Protein AF-A0A923EBP3-F1 (afdb_monomer)

Organism: Clostridium tetanomorphum (NCBI:txid1553)

Foldseek 3Di:
DVVVVLVVVVVLVLVVVVVVVVVVVPVVDDDDDDPVVVVVVVNVVVSVVVVVVQVPDPDNDWDWDDDPNEIEGELDDPAAAAEALQDFDALLNVVLVLLVSVQVVQCVVCVVVVHDGPHDDSVPDDSVQKDKDKDDVCQWDQDPRRTIGGNAWDKMKIWIAGNPNRYIYIGIYTYHHQEAEQADPDLQSSLVSLQCVQQVAAFQEEEEWAPPDDLQLLQVLQVCLLRLYFYGHDYPDPVSLVVVLVCLLPRYDLAGEYEYGEDCVGPNVVSVVSNVVSNNPHYHYQYDPDSQSSLLSSVVVLPAAAQAEAEEEASVDRLQSLLCSLVCNLSVHGYGYAHQQEDDPSRLVSCVRNLHQAYEYQADSRRHNVNHLVVSCVSSVHDSVRYHYQYDPDSQNSSVRSCVVSVQLFLEAEEWASVDDSQSSSCSSVCNVRSHRYGHDHQADDPSRLVVNVVSNRRYYYYTYDCVTHNPRRSSSSSD

Radius of gyration: 27.69 Å; Cα contacts (8 Å, |Δi|>4): 944; chains: 1; bounding box: 66×57×69 Å

Solvent-accessible surface area (backbone atoms only — not comparable to full-atom values): 25054 Å² total; per-residue (Å²): 108,70,71,57,51,53,52,52,53,52,51,52,53,52,51,53,54,54,52,52,57,47,48,69,56,47,79,74,52,96,79,89,87,61,83,69,59,64,60,48,57,52,49,52,57,52,52,53,56,50,50,58,50,60,77,66,42,92,70,75,80,70,51,72,49,75,57,97,90,26,42,39,36,47,51,64,68,90,64,57,72,47,28,20,77,49,58,77,40,37,57,63,54,51,51,50,56,48,44,50,38,42,33,58,49,38,43,55,51,17,60,77,69,75,46,82,52,83,62,72,61,76,89,77,63,56,65,88,51,45,47,79,48,64,73,40,69,77,36,31,40,67,48,98,83,42,31,44,41,56,69,27,66,48,80,42,38,41,41,40,30,35,66,91,75,43,36,31,40,43,42,61,32,41,33,21,63,18,66,46,74,44,48,33,97,46,69,40,45,18,21,51,46,47,34,57,70,66,46,86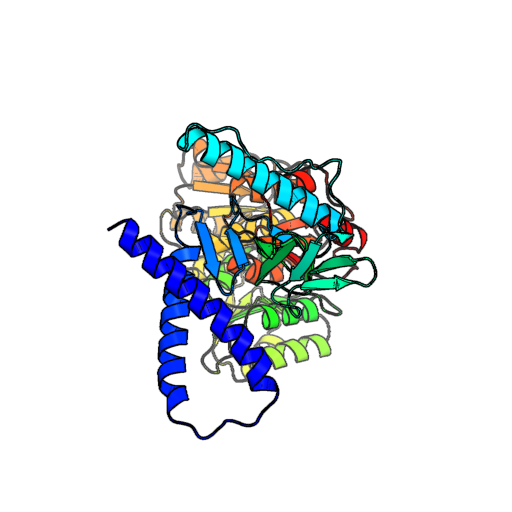,61,71,33,55,30,36,31,36,31,39,60,85,64,59,62,39,51,52,39,42,31,30,52,21,44,75,55,69,13,42,40,42,32,42,42,98,43,72,71,47,35,49,54,49,46,50,47,50,46,74,35,39,42,64,89,20,40,41,36,32,36,31,38,58,94,61,47,40,65,67,56,54,48,54,47,36,73,52,56,34,76,47,67,46,75,30,46,40,98,44,50,48,39,11,16,45,41,49,41,65,72,61,70,72,53,73,42,47,44,37,34,40,18,31,52,89,56,58,51,43,28,57,29,41,26,26,62,27,21,68,70,66,26,46,40,41,42,24,49,43,72,35,68,53,72,62,50,49,54,50,46,67,65,26,49,46,69,31,37,35,36,35,38,40,59,91,47,36,28,67,56,31,55,53,49,50,29,61,73,66,72,46,63,64,90,38,50,44,75,42,44,37,100,44,60,43,46,23,6,45,42,41,37,60,73,68,52,59,87,36,51,30,38,29,37,22,23,58,86,55,60,62,41,47,57,32,41,24,34,51,28,33,75,52,39,15,45,47,39,32,31,61,84,51,74,52,72,70,54,55,50,50,47,57,77,66,58,53,45,38,36,37,34,28,37,37,56,91,50,40,34,65,63,36,57,54,64,63,28,97

Structure (mmCIF, N/CA/C/O backbone):
data_AF-A0A923EBP3-F1
#
_entry.id   AF-A0A923EBP3-F1
#
loop_
_atom_site.group_PDB
_atom_site.id
_atom_site.type_symbol
_atom_site.label_atom_id
_atom_site.label_alt_id
_atom_site.label_comp_id
_atom_site.label_asym_id
_atom_site.label_entity_id
_atom_site.label_seq_id
_atom_site.pdbx_PDB_ins_code
_atom_site.Cartn_x
_atom_site.Cartn_y
_atom_site.Cartn_z
_atom_site.occupancy
_atom_site.B_iso_or_equiv
_atom_site.auth_seq_id
_atom_site.auth_comp_id
_atom_site.auth_asym_id
_atom_site.auth_atom_id
_atom_site.pdbx_PDB_model_num
ATOM 1 N N . MET A 1 1 ? -46.930 18.078 11.273 1.00 28.73 1 MET A N 1
ATOM 2 C CA . MET A 1 1 ? -45.824 17.242 10.744 1.00 28.73 1 MET A CA 1
ATOM 3 C C . MET A 1 1 ? -44.667 17.056 11.729 1.00 28.73 1 MET A C 1
ATOM 5 O O . MET A 1 1 ? -44.359 15.905 11.997 1.00 28.73 1 MET A O 1
ATOM 9 N N . LYS A 1 2 ? -44.086 18.105 12.344 1.00 26.81 2 LYS A N 1
ATOM 10 C CA . LYS A 1 2 ? -43.029 17.950 13.379 1.00 26.81 2 LYS A CA 1
ATOM 11 C C . LYS A 1 2 ? -43.455 17.070 14.572 1.00 26.81 2 LYS A C 1
ATOM 13 O O . LYS A 1 2 ? -42.799 16.079 14.850 1.00 26.81 2 LYS A O 1
ATOM 18 N N . LYS A 1 3 ? -44.627 17.313 15.179 1.00 26.97 3 LYS A N 1
ATOM 19 C CA . LYS A 1 3 ? -45.188 16.454 16.254 1.00 26.97 3 LYS A CA 1
ATOM 20 C C . LYS A 1 3 ? -45.406 14.982 15.852 1.00 26.97 3 LYS A C 1
ATOM 22 O O . LYS A 1 3 ? -45.242 14.104 16.685 1.00 26.97 3 LYS A O 1
ATOM 27 N N . LEU A 1 4 ? -45.736 14.706 14.586 1.00 28.80 4 LEU A N 1
ATOM 28 C CA . LEU A 1 4 ? -45.947 13.337 14.089 1.00 28.80 4 LEU A CA 1
ATOM 29 C C . LEU A 1 4 ? -44.610 12.592 13.900 1.00 28.80 4 LEU A C 1
ATOM 31 O O . LEU A 1 4 ? -44.548 11.394 14.149 1.00 28.80 4 LEU A O 1
ATOM 35 N N . LYS A 1 5 ? -43.534 13.314 13.542 1.00 31.91 5 LYS A N 1
ATOM 36 C CA . LYS A 1 5 ? -42.156 12.795 13.532 1.00 31.91 5 LYS A CA 1
ATOM 37 C C . LYS A 1 5 ? -41.665 12.444 14.941 1.00 31.91 5 LYS A C 1
ATOM 39 O O . LYS A 1 5 ? -41.144 11.352 15.113 1.00 31.91 5 LYS A O 1
ATOM 44 N N . TYR A 1 6 ? -41.902 13.300 15.942 1.00 33.03 6 TYR A N 1
ATOM 45 C CA . TYR A 1 6 ? -41.540 13.017 17.344 1.00 33.03 6 TYR A CA 1
ATOM 46 C C . TYR A 1 6 ? -42.246 11.778 17.905 1.00 33.03 6 TYR A C 1
ATOM 48 O O . TYR A 1 6 ? -41.629 10.977 18.601 1.00 33.03 6 TYR A O 1
ATOM 56 N N . ILE A 1 7 ? -43.526 11.593 17.569 1.00 34.66 7 ILE A N 1
ATOM 57 C CA . ILE A 1 7 ? -44.300 10.417 17.982 1.00 34.66 7 ILE A CA 1
ATOM 58 C C . ILE A 1 7 ? -43.771 9.154 17.291 1.00 34.66 7 ILE A C 1
ATOM 60 O O . ILE A 1 7 ? -43.567 8.149 17.964 1.00 34.66 7 ILE A O 1
ATOM 64 N N . LEU A 1 8 ? -43.472 9.201 15.985 1.00 34.12 8 LEU A N 1
ATOM 65 C CA . LEU A 1 8 ? -42.868 8.060 15.286 1.00 34.12 8 LEU A CA 1
ATOM 66 C C . LEU A 1 8 ? -41.484 7.701 15.851 1.00 34.12 8 LEU A C 1
ATOM 68 O O . LEU A 1 8 ? -41.207 6.520 16.028 1.00 34.12 8 LEU A O 1
ATOM 72 N N . LEU A 1 9 ? -40.659 8.707 16.168 1.00 36.91 9 LEU A N 1
ATOM 73 C CA . LEU A 1 9 ? -39.306 8.550 16.709 1.00 36.91 9 LEU A CA 1
ATOM 74 C C . LEU A 1 9 ? -39.325 7.923 18.112 1.00 36.91 9 LEU A C 1
ATOM 76 O O . LEU A 1 9 ? -38.598 6.965 18.377 1.00 36.91 9 LEU A O 1
ATOM 80 N N . ALA A 1 10 ? -40.217 8.402 18.986 1.00 36.59 10 ALA A N 1
ATOM 81 C CA . ALA A 1 10 ? -40.432 7.835 20.314 1.00 36.59 10 ALA A CA 1
ATOM 82 C C . ALA A 1 10 ? -40.972 6.397 20.244 1.00 36.59 10 ALA A C 1
ATOM 84 O O . ALA A 1 10 ? -40.498 5.533 20.977 1.00 36.59 10 ALA A O 1
ATOM 85 N N . ILE A 1 11 ? -41.898 6.110 19.319 1.00 38.72 11 ILE A N 1
ATOM 86 C CA . ILE A 1 11 ? -42.421 4.754 19.091 1.00 38.72 11 ILE A CA 1
ATOM 87 C C . ILE A 1 11 ? -41.305 3.810 18.619 1.00 38.72 11 ILE A C 1
ATOM 89 O O . ILE A 1 11 ? -41.221 2.689 19.116 1.00 38.72 11 ILE A O 1
ATOM 93 N N . THR A 1 12 ? -40.407 4.242 17.727 1.00 41.28 12 THR A N 1
ATOM 94 C CA . THR A 1 12 ? -39.280 3.408 17.270 1.00 41.28 12 THR A CA 1
ATOM 95 C C . THR A 1 12 ? -38.247 3.128 18.360 1.00 41.28 12 THR A C 1
ATOM 97 O O . THR A 1 12 ? -37.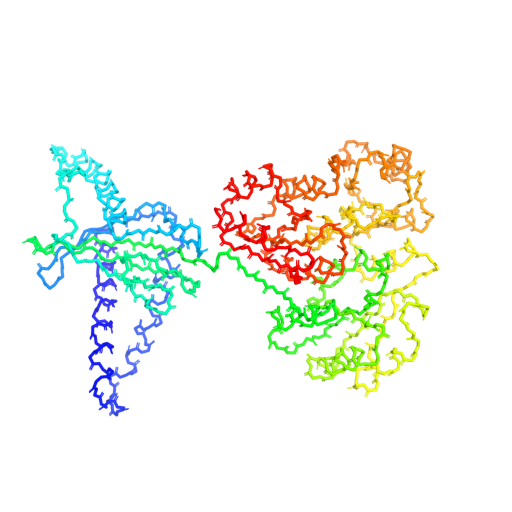769 1.999 18.447 1.00 41.28 12 THR A O 1
ATOM 100 N N . THR A 1 13 ? -37.948 4.096 19.230 1.00 39.97 13 THR A N 1
ATOM 101 C CA . THR A 1 13 ? -37.010 3.920 20.354 1.00 39.97 13 THR A CA 1
ATOM 102 C C . THR A 1 13 ? -37.601 3.030 21.452 1.00 39.97 13 THR A C 1
ATOM 104 O O . THR A 1 13 ? -36.915 2.156 21.978 1.00 39.97 13 THR A O 1
ATOM 107 N N . VAL A 1 14 ? -38.899 3.177 21.740 1.00 38.31 14 VAL A N 1
ATOM 108 C CA . VAL A 1 14 ? -39.644 2.300 22.658 1.00 38.31 14 VAL A CA 1
ATOM 109 C C . VAL A 1 14 ? -39.725 0.867 22.119 1.00 38.31 14 VAL A C 1
ATOM 111 O O . VAL A 1 14 ? -39.470 -0.083 22.860 1.00 38.31 14 VAL A O 1
ATOM 114 N N . CYS A 1 15 ? -39.976 0.692 20.816 1.00 40.16 15 CYS A N 1
ATOM 115 C CA . CYS A 1 15 ? -39.932 -0.627 20.182 1.00 40.16 15 CYS A CA 1
ATOM 116 C C . CYS A 1 15 ? -38.535 -1.265 20.307 1.00 40.16 15 CYS A C 1
ATOM 118 O O . CYS A 1 15 ? -38.437 -2.455 20.589 1.00 40.16 15 CYS A O 1
ATOM 120 N N . PHE A 1 16 ? -37.456 -0.486 20.184 1.00 41.56 16 PHE A N 1
ATOM 121 C CA . PHE A 1 16 ? -36.073 -0.971 20.298 1.00 41.56 16 PHE A CA 1
ATOM 122 C C . PHE A 1 16 ? -35.723 -1.487 21.707 1.00 41.56 16 PHE A C 1
ATOM 124 O O . PHE A 1 16 ? -35.099 -2.540 21.840 1.00 41.56 16 PHE A O 1
ATOM 131 N N . ILE A 1 17 ? -36.173 -0.787 22.757 1.00 39.44 17 ILE A N 1
ATOM 132 C CA . ILE A 1 17 ? -35.970 -1.183 24.163 1.00 39.44 17 ILE A CA 1
ATOM 133 C C . ILE A 1 17 ? -36.795 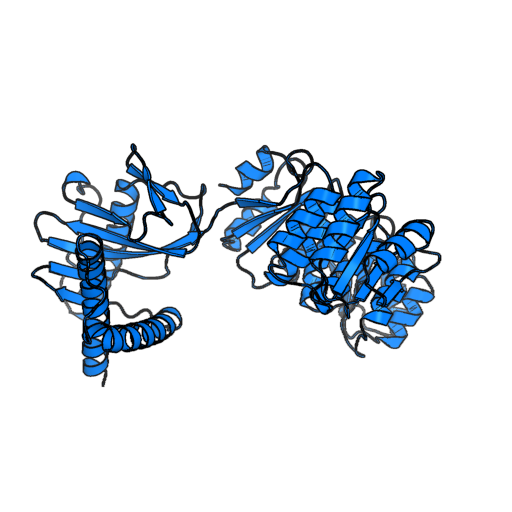-2.435 24.489 1.00 39.44 17 ILE A C 1
ATOM 135 O O . ILE A 1 17 ? -36.273 -3.378 25.080 1.00 39.44 17 ILE A O 1
ATOM 139 N N . SER A 1 18 ? -38.046 -2.499 24.019 1.00 39.41 18 SER A N 1
ATOM 140 C CA . SER A 1 18 ? -38.907 -3.671 24.230 1.00 39.41 18 SER A CA 1
ATOM 141 C C . SER A 1 18 ? -38.359 -4.945 23.567 1.00 39.41 18 SER A C 1
ATOM 143 O O . SER A 1 18 ? -38.475 -6.028 24.130 1.00 39.41 18 SER A O 1
ATOM 145 N N . VAL A 1 19 ? -37.681 -4.830 22.418 1.00 39.81 19 VAL A N 1
ATOM 146 C CA . VAL A 1 19 ? -37.105 -5.976 21.693 1.00 39.81 19 VAL A CA 1
ATOM 147 C C . VAL A 1 19 ? -35.886 -6.566 22.413 1.00 39.81 19 VAL A C 1
ATOM 149 O O . VAL A 1 19 ? -35.739 -7.785 22.425 1.00 39.81 19 VAL A O 1
ATOM 152 N N . GLN A 1 20 ? -35.038 -5.765 23.071 1.00 40.19 20 GLN A N 1
ATOM 153 C CA . GLN A 1 20 ? -33.912 -6.308 23.850 1.00 40.19 20 GLN A CA 1
ATOM 154 C C . GLN A 1 20 ? -34.325 -6.871 25.213 1.00 40.19 20 GLN A C 1
ATOM 156 O O . GLN A 1 20 ? -33.793 -7.906 25.611 1.00 40.19 20 GLN A O 1
ATOM 161 N N . SER A 1 21 ? -35.309 -6.269 25.886 1.00 37.41 21 SER A N 1
ATOM 162 C CA . SER A 1 21 ? -35.901 -6.850 27.099 1.00 37.41 21 SER A CA 1
ATOM 163 C C . SER A 1 21 ? -36.561 -8.201 26.804 1.00 37.41 21 SER A C 1
ATOM 165 O O . SER A 1 21 ? -36.435 -9.139 27.587 1.00 37.41 21 SER A O 1
ATOM 167 N N . VAL A 1 22 ? -37.196 -8.331 25.633 1.00 32.19 22 VAL A N 1
ATOM 168 C CA . VAL A 1 22 ? -37.768 -9.595 25.148 1.00 32.19 22 VAL A CA 1
ATOM 169 C C . VAL A 1 22 ? -36.686 -10.585 24.705 1.00 32.19 22 VAL A C 1
ATOM 171 O O . VAL A 1 22 ? -36.851 -11.767 24.957 1.00 32.19 22 VAL A O 1
ATOM 174 N N . LEU A 1 23 ? -35.556 -10.161 24.124 1.00 33.09 23 LEU A N 1
ATOM 175 C CA . LEU A 1 23 ? -34.441 -11.063 23.776 1.00 33.09 23 LEU A CA 1
ATOM 176 C C . LEU A 1 23 ? -33.691 -11.594 25.009 1.00 33.09 23 LEU A C 1
ATOM 178 O O . LEU A 1 23 ? -33.331 -12.768 25.038 1.00 33.09 23 LEU A O 1
ATOM 182 N N . ALA A 1 24 ? -33.515 -10.768 26.045 1.00 34.50 24 ALA A N 1
ATOM 183 C CA . ALA A 1 24 ? -32.969 -11.201 27.333 1.00 34.50 24 ALA A CA 1
ATOM 184 C C . ALA A 1 24 ? -33.908 -12.180 28.068 1.00 34.50 24 ALA A C 1
ATOM 186 O O . ALA A 1 24 ? -33.443 -13.017 28.836 1.00 34.50 24 ALA A O 1
ATOM 187 N N . PHE A 1 25 ? -35.217 -12.105 27.797 1.00 28.97 25 PHE A N 1
ATOM 188 C CA . PHE A 1 25 ? -36.239 -13.004 28.341 1.00 28.97 25 PHE A CA 1
ATOM 189 C C . PHE A 1 25 ? -36.518 -14.235 27.448 1.00 28.97 25 PHE A C 1
ATOM 191 O O . PHE A 1 25 ? -36.926 -15.278 27.940 1.00 28.97 25 PHE A O 1
ATOM 198 N N . ALA A 1 26 ? -36.273 -14.158 26.137 1.00 29.55 26 ALA A N 1
ATOM 199 C CA . ALA A 1 26 ? -36.443 -15.266 25.192 1.00 29.55 26 ALA A CA 1
ATOM 200 C C . ALA A 1 26 ? -35.235 -16.216 25.177 1.00 29.55 26 ALA A C 1
ATOM 202 O O . ALA A 1 26 ? -35.388 -17.397 24.892 1.00 29.55 26 ALA A O 1
ATOM 203 N N . ALA A 1 27 ? -34.043 -15.742 25.555 1.00 32.22 27 ALA A N 1
ATOM 204 C CA . ALA A 1 27 ? -32.868 -16.595 25.753 1.00 32.22 27 ALA A CA 1
ATOM 205 C C . ALA A 1 27 ? -32.999 -17.566 26.951 1.00 32.22 27 ALA A C 1
ATOM 207 O O . ALA A 1 27 ? -32.114 -18.392 27.160 1.00 32.22 27 ALA A O 1
ATOM 208 N N . SER A 1 28 ? -34.085 -17.480 27.732 1.00 34.78 28 SER A N 1
ATOM 209 C CA . SER A 1 28 ? -34.358 -18.349 28.882 1.00 34.78 28 SER A CA 1
ATOM 210 C C . SER A 1 28 ? -35.526 -19.329 28.686 1.00 34.78 28 SER A C 1
ATOM 212 O O . SER A 1 28 ? -35.814 -20.090 29.609 1.00 34.78 28 SER A O 1
ATOM 214 N N . SER A 1 29 ? -36.200 -19.365 27.523 1.00 32.75 29 SER A N 1
ATOM 215 C CA . SER A 1 29 ? -37.273 -20.347 27.269 1.00 32.75 29 SER A CA 1
ATOM 216 C C . SER A 1 29 ? -37.508 -20.675 25.783 1.00 32.75 29 SER A C 1
ATOM 218 O O . SER A 1 29 ? -37.526 -19.787 24.933 1.00 32.75 29 SER A O 1
ATOM 220 N N . ASP A 1 30 ? -37.726 -21.963 25.482 1.00 37.16 30 ASP A N 1
ATOM 221 C CA . ASP A 1 30 ? -37.956 -22.525 24.138 1.00 37.16 30 ASP A CA 1
ATOM 222 C C . ASP A 1 30 ? -39.273 -22.036 23.506 1.00 37.16 30 ASP A C 1
ATOM 224 O O . ASP A 1 30 ? -40.364 -22.429 23.922 1.00 37.16 30 ASP A O 1
ATOM 228 N N . TRP A 1 31 ? -39.179 -21.201 22.466 1.00 36.19 31 TRP A N 1
ATOM 229 C CA . TRP A 1 31 ? -40.321 -20.720 21.675 1.00 36.19 31 TRP A CA 1
ATOM 230 C C . TRP A 1 31 ? -40.003 -20.765 20.174 1.00 36.19 31 TRP A C 1
ATOM 232 O O . TRP A 1 31 ? -39.712 -19.739 19.560 1.00 36.19 31 TRP A O 1
ATOM 242 N N . THR A 1 32 ? -40.059 -21.948 19.557 1.00 35.81 32 THR A N 1
ATOM 243 C CA . THR A 1 32 ? -39.837 -22.100 18.102 1.00 35.81 32 THR A CA 1
ATOM 244 C C . THR A 1 32 ? -41.109 -22.207 17.256 1.00 35.81 32 THR A C 1
ATOM 246 O O . THR A 1 32 ? -41.017 -22.044 16.045 1.00 35.81 32 THR A O 1
ATOM 249 N N . ASP A 1 33 ? -42.299 -22.367 17.848 1.00 36.84 33 ASP A N 1
ATOM 250 C CA . ASP A 1 33 ? -43.496 -22.783 17.087 1.00 36.84 33 ASP A CA 1
ATOM 251 C C . ASP A 1 33 ? -44.688 -21.801 17.087 1.00 36.84 33 ASP A C 1
ATOM 253 O O . ASP A 1 33 ? -45.836 -22.229 16.960 1.00 36.84 33 ASP A O 1
ATOM 257 N N . LYS A 1 34 ? -44.475 -20.474 17.189 1.00 35.09 34 LYS A N 1
ATOM 258 C CA . LYS A 1 34 ? -45.596 -19.502 17.142 1.00 35.09 34 LYS A CA 1
ATOM 259 C C . LYS A 1 34 ? -45.643 -18.566 15.919 1.00 35.09 34 LYS A C 1
ATOM 261 O O . LYS A 1 34 ? -44.606 -18.056 15.491 1.00 35.09 34 LYS A O 1
ATOM 266 N N . PRO A 1 35 ? -46.853 -18.249 15.387 1.00 33.75 35 PRO A N 1
ATOM 267 C CA . PRO A 1 35 ? -47.052 -17.436 14.171 1.00 33.75 35 PRO A CA 1
ATOM 268 C C . PRO A 1 35 ? -46.565 -15.979 14.272 1.00 33.75 35 PRO A C 1
ATOM 270 O O . PRO A 1 35 ? -46.397 -15.295 13.261 1.00 33.75 35 PRO A O 1
ATOM 273 N N . GLU A 1 36 ? -46.325 -15.497 15.491 1.00 37.56 36 GLU A N 1
ATOM 274 C CA . GLU A 1 36 ? -45.907 -14.129 15.824 1.00 37.56 36 GLU A CA 1
ATOM 275 C C . GLU A 1 36 ? -44.493 -13.782 15.301 1.00 37.56 36 GLU A C 1
ATOM 277 O O . GLU A 1 36 ? -44.158 -12.608 15.126 1.00 37.56 36 GLU A O 1
ATOM 282 N N . PHE A 1 37 ? -43.688 -14.790 14.941 1.00 33.41 37 PHE A N 1
ATOM 283 C CA . PHE A 1 37 ? -42.315 -14.629 14.444 1.00 33.41 37 PHE A CA 1
ATOM 284 C C . PHE A 1 37 ? -42.222 -13.949 13.061 1.00 33.41 37 PHE A C 1
ATOM 286 O O . PHE A 1 37 ? -41.239 -13.268 12.752 1.00 33.41 37 PHE A O 1
ATOM 293 N N . ASN A 1 38 ? -43.257 -14.069 12.220 1.00 32.94 38 ASN A N 1
ATOM 294 C CA . ASN A 1 38 ? -43.258 -13.467 10.879 1.00 32.94 38 ASN A CA 1
ATOM 295 C C . ASN A 1 38 ? -43.485 -11.945 10.899 1.00 32.94 38 ASN A C 1
ATOM 297 O O . ASN A 1 38 ? -42.899 -11.231 10.082 1.00 32.94 38 ASN A O 1
ATOM 301 N N . ASN A 1 39 ? -44.233 -11.424 11.879 1.00 32.94 39 ASN A N 1
ATOM 302 C CA . ASN A 1 39 ? -44.358 -9.977 12.104 1.00 32.94 39 ASN A CA 1
ATOM 303 C C . ASN A 1 39 ? -43.057 -9.371 12.671 1.00 32.94 39 ASN A C 1
ATOM 305 O O . ASN A 1 39 ? -42.735 -8.213 12.397 1.00 32.94 39 ASN A O 1
ATOM 309 N N . TYR A 1 40 ? -42.247 -10.179 13.362 1.00 35.69 40 TYR A N 1
ATOM 310 C CA . TYR A 1 40 ? -40.943 -9.797 13.917 1.00 35.69 40 TYR A CA 1
ATOM 311 C C . TYR A 1 40 ? -39.887 -9.505 12.833 1.00 35.69 40 TYR A C 1
ATOM 313 O O . TYR A 1 40 ? -39.130 -8.538 12.933 1.00 35.69 40 TYR A O 1
ATOM 321 N N . ARG A 1 41 ? -39.876 -10.277 11.734 1.00 32.12 41 ARG A N 1
ATOM 322 C CA . ARG A 1 41 ? -38.981 -10.042 10.578 1.00 32.12 41 ARG A CA 1
ATOM 323 C C . ARG A 1 41 ? -39.304 -8.754 9.814 1.00 32.12 41 ARG A C 1
ATOM 325 O O . ARG A 1 41 ? -38.400 -8.117 9.265 1.00 32.12 41 ARG A O 1
ATOM 332 N N . ILE A 1 42 ? -40.576 -8.357 9.784 1.00 31.48 42 ILE A N 1
ATOM 333 C CA . ILE A 1 42 ? -41.019 -7.088 9.187 1.00 31.48 42 ILE A CA 1
ATOM 334 C C . ILE A 1 42 ? -40.605 -5.918 10.093 1.00 31.48 42 ILE A C 1
ATOM 336 O O . ILE A 1 42 ? -40.058 -4.932 9.595 1.00 31.48 42 ILE A O 1
ATOM 340 N N . GLY A 1 43 ? -40.745 -6.075 11.417 1.00 30.41 43 GLY A N 1
ATOM 341 C CA . GLY A 1 43 ? -40.239 -5.134 12.423 1.00 30.41 43 GLY A CA 1
ATOM 342 C C . GLY A 1 43 ? -38.725 -4.913 12.334 1.00 30.41 43 GLY A C 1
ATOM 343 O O . GLY A 1 43 ? -38.282 -3.771 12.254 1.00 30.41 43 GLY A O 1
ATOM 344 N N . GLN A 1 44 ? -37.925 -5.980 12.223 1.00 32.88 44 GLN A N 1
ATOM 345 C CA . GLN A 1 44 ? -36.467 -5.881 12.040 1.00 32.88 44 GLN A CA 1
ATOM 346 C C . GLN A 1 44 ? -36.072 -5.102 10.775 1.00 32.88 44 GLN A C 1
ATOM 348 O O . GLN A 1 44 ? -35.170 -4.266 10.818 1.00 32.88 44 GLN A O 1
ATOM 353 N N . ARG A 1 45 ? -36.755 -5.328 9.642 1.00 33.03 45 ARG A N 1
ATOM 354 C CA . ARG A 1 45 ? -36.476 -4.605 8.386 1.00 33.03 45 ARG A CA 1
ATOM 355 C C . ARG A 1 45 ? -36.875 -3.130 8.443 1.00 33.03 45 ARG A C 1
ATOM 357 O O . ARG A 1 45 ? -36.216 -2.310 7.806 1.00 33.03 45 ARG A O 1
ATOM 364 N N . LEU A 1 46 ? -37.923 -2.788 9.192 1.00 31.22 46 LEU A N 1
ATOM 365 C CA . LEU A 1 46 ? -38.348 -1.402 9.397 1.00 31.22 46 LEU A CA 1
ATOM 366 C C . LEU A 1 46 ? -37.395 -0.665 10.356 1.00 31.22 46 LEU A C 1
ATOM 368 O O . LEU A 1 46 ? -36.987 0.455 10.068 1.00 31.22 46 LEU A O 1
ATOM 372 N N . ILE A 1 47 ? -36.956 -1.335 11.427 1.00 37.47 47 ILE A N 1
ATOM 373 C CA . ILE A 1 47 ? -35.979 -0.835 12.407 1.00 37.47 47 ILE A CA 1
ATOM 374 C C . ILE A 1 47 ? -34.617 -0.559 11.755 1.00 37.47 47 ILE A C 1
ATOM 376 O O . ILE A 1 47 ? -34.020 0.483 12.007 1.00 37.47 47 ILE A O 1
ATOM 380 N N . LEU A 1 48 ? -34.143 -1.439 10.866 1.00 34.03 48 LEU A N 1
ATOM 381 C CA . LEU A 1 48 ? -32.884 -1.236 10.137 1.00 34.03 48 LEU A CA 1
ATOM 382 C C . LEU A 1 48 ? -32.960 -0.061 9.149 1.00 34.03 48 LEU A C 1
ATOM 384 O O . LEU A 1 48 ? -32.014 0.713 9.050 1.00 34.03 48 LEU A O 1
ATOM 388 N N . LYS A 1 49 ? -34.102 0.137 8.479 1.00 32.34 49 LYS A N 1
ATOM 389 C CA . LYS A 1 49 ? -34.304 1.290 7.583 1.00 32.34 49 LYS A CA 1
ATOM 390 C C . LYS A 1 49 ? -34.409 2.622 8.332 1.00 32.34 49 LYS A C 1
ATOM 392 O O . LYS A 1 49 ? -33.970 3.639 7.808 1.00 32.34 49 LYS A O 1
ATOM 397 N N . VAL A 1 50 ? -34.958 2.624 9.550 1.00 36.12 50 VAL A N 1
ATOM 398 C CA . VAL A 1 50 ? -35.007 3.816 10.416 1.00 36.12 50 VAL A CA 1
ATOM 399 C C . VAL A 1 50 ? -33.642 4.094 11.062 1.00 36.12 50 VAL A C 1
ATOM 401 O O . VAL A 1 50 ? -33.232 5.249 11.114 1.00 36.12 50 VAL A O 1
ATOM 404 N N . ARG A 1 51 ? -32.890 3.055 11.457 1.00 40.88 51 ARG A N 1
ATOM 405 C CA . ARG A 1 51 ? -31.485 3.148 11.900 1.00 40.88 51 ARG A CA 1
ATOM 406 C C . ARG A 1 51 ? -30.610 3.813 10.838 1.00 40.88 51 ARG A C 1
ATOM 408 O O . ARG A 1 51 ? -29.878 4.748 11.145 1.00 40.88 51 ARG A O 1
ATOM 415 N N . ASP A 1 52 ? -30.721 3.362 9.593 1.00 35.66 52 ASP A N 1
ATOM 416 C CA . ASP A 1 52 ? -29.934 3.908 8.487 1.00 35.66 52 ASP A CA 1
ATOM 417 C C . ASP A 1 52 ? -30.395 5.332 8.107 1.00 35.66 52 ASP A C 1
ATOM 419 O O . ASP A 1 52 ? -29.596 6.119 7.612 1.00 35.66 52 ASP A O 1
ATOM 423 N N . ALA A 1 53 ? -31.647 5.714 8.386 1.00 35.00 53 ALA A N 1
ATOM 424 C CA . ALA A 1 53 ? -32.122 7.091 8.222 1.00 35.00 53 ALA A CA 1
ATOM 425 C C . ALA A 1 53 ? -31.647 8.037 9.348 1.00 35.00 53 ALA A C 1
ATOM 427 O O . ALA A 1 53 ? -31.387 9.206 9.079 1.00 35.00 53 ALA A O 1
ATOM 428 N N . PHE A 1 54 ? -31.502 7.536 10.581 1.00 39.03 54 PHE A N 1
ATOM 429 C CA . PHE A 1 54 ? -31.050 8.298 11.755 1.00 39.03 54 PHE A CA 1
ATOM 430 C C . PHE A 1 54 ? -29.523 8.474 11.798 1.00 39.03 54 PHE A C 1
ATOM 432 O O . PHE A 1 54 ? -29.026 9.532 12.163 1.00 39.03 54 PHE A O 1
ATOM 439 N N . LEU A 1 55 ? -28.758 7.463 11.368 1.00 40.41 55 LEU A N 1
ATOM 440 C CA . LEU A 1 55 ? -27.295 7.560 11.256 1.00 40.41 55 LEU A CA 1
ATOM 441 C C . LEU A 1 55 ? -26.843 8.481 10.108 1.00 40.41 55 LEU A C 1
ATOM 443 O O . LEU A 1 55 ? -25.735 9.005 10.149 1.00 40.41 55 LEU A O 1
ATOM 447 N N . ASN A 1 56 ? -27.700 8.691 9.101 1.00 35.88 56 ASN A N 1
ATOM 448 C CA . ASN A 1 56 ? -27.412 9.533 7.936 1.00 35.88 56 ASN A CA 1
ATOM 449 C C . ASN A 1 56 ? -28.034 10.941 8.013 1.00 35.88 56 ASN A C 1
ATOM 451 O O . ASN A 1 56 ? -27.833 11.736 7.092 1.00 35.88 56 ASN A O 1
ATOM 455 N N . SER A 1 57 ? -28.790 11.281 9.065 1.00 37.00 57 SER A N 1
ATOM 456 C CA . SER A 1 57 ? -29.329 12.636 9.220 1.00 37.00 57 SER A CA 1
ATOM 457 C C . SER A 1 57 ? -28.262 13.577 9.777 1.00 37.00 57 SER A C 1
ATOM 459 O O . SER A 1 57 ? -27.779 13.402 10.892 1.00 37.00 57 SER A O 1
ATOM 461 N N . THR A 1 58 ? -27.923 14.617 9.015 1.00 34.75 58 THR A N 1
ATOM 462 C CA . THR A 1 58 ? -27.004 15.695 9.423 1.00 34.75 58 THR A CA 1
ATOM 463 C C . THR A 1 58 ? -27.566 16.598 10.527 1.00 34.75 58 THR A C 1
ATOM 465 O O . THR A 1 58 ? -26.828 17.405 11.084 1.00 34.75 58 THR A O 1
ATOM 468 N N . GLU A 1 59 ? -28.853 16.464 10.855 1.00 39.78 59 GLU A N 1
ATOM 469 C CA . GLU A 1 59 ? -29.505 17.108 11.995 1.00 39.78 59 GLU A CA 1
ATOM 470 C C . GLU A 1 59 ? -29.655 16.078 13.122 1.00 39.78 59 GLU A C 1
ATOM 472 O O . GLU A 1 59 ? -30.502 15.186 13.072 1.00 39.78 59 GLU A O 1
ATOM 477 N N . GLN A 1 60 ? -28.779 16.169 14.122 1.00 46.38 60 GLN A N 1
ATOM 478 C CA . GLN A 1 60 ? -28.839 15.364 15.339 1.00 46.38 60 GLN A CA 1
ATOM 479 C C . GLN A 1 60 ? -29.975 15.901 16.225 1.00 46.38 60 GLN A C 1
ATOM 481 O O . GLN A 1 60 ? -29.765 16.806 17.029 1.00 46.38 60 GLN A O 1
ATOM 486 N N . GLU A 1 61 ? -31.204 15.410 16.048 1.00 46.12 61 GLU A N 1
ATOM 487 C CA . GLU A 1 61 ? -32.330 15.855 16.879 1.00 46.12 61 GLU A CA 1
ATOM 488 C C . GLU A 1 61 ? -32.281 15.200 18.273 1.00 46.12 61 GLU A C 1
ATOM 490 O O . GLU A 1 61 ? -32.424 13.985 18.438 1.00 46.12 61 GLU A O 1
ATOM 495 N N . ILE A 1 62 ? -32.080 16.052 19.280 1.00 49.47 62 ILE A N 1
ATOM 496 C CA . ILE A 1 62 ? -32.152 15.765 20.716 1.00 49.47 62 ILE A CA 1
ATOM 497 C C . ILE A 1 62 ? -33.589 15.386 21.111 1.00 49.47 62 ILE A C 1
ATOM 499 O O . ILE A 1 62 ? -34.550 15.994 20.631 1.00 49.47 62 ILE A O 1
ATOM 503 N N . PHE A 1 63 ? -33.762 14.420 22.022 1.00 54.12 63 PHE A N 1
ATOM 504 C CA . PHE A 1 63 ? -35.089 14.048 22.520 1.00 54.12 63 PHE A CA 1
ATOM 505 C C . PHE A 1 63 ? -35.108 13.612 23.993 1.00 54.12 63 PHE A C 1
ATOM 507 O O . PHE A 1 63 ? -34.180 12.978 24.498 1.00 54.12 63 PHE A O 1
ATOM 514 N N . GLN A 1 64 ? -36.229 13.916 24.654 1.00 55.75 64 GLN A N 1
ATOM 515 C CA . GLN A 1 64 ? -36.601 13.423 25.980 1.00 55.75 64 GLN A CA 1
ATOM 516 C C . GLN A 1 64 ? -37.893 12.609 25.871 1.00 55.75 64 GLN A C 1
ATOM 518 O O . GLN A 1 64 ? -38.841 13.033 25.207 1.00 55.75 64 GLN A O 1
ATOM 523 N N . PHE A 1 65 ? -37.960 11.447 26.522 1.00 49.31 65 PHE A N 1
ATOM 524 C CA . PHE A 1 65 ? -39.186 10.644 26.560 1.00 49.31 65 PHE A CA 1
ATOM 525 C C . PHE A 1 65 ? -39.331 9.883 27.878 1.00 49.31 65 PHE A C 1
ATOM 527 O O . PHE A 1 65 ? -38.360 9.668 28.597 1.00 49.31 65 PHE A O 1
ATOM 534 N N . LYS A 1 66 ? -40.561 9.481 28.212 1.00 46.22 66 LYS A N 1
ATOM 535 C CA . LYS A 1 66 ? -40.848 8.639 29.379 1.00 46.22 66 LYS A CA 1
ATOM 536 C C . LYS A 1 66 ? -41.258 7.244 28.924 1.00 46.22 66 LYS A C 1
ATOM 538 O O . LYS A 1 66 ? -42.085 7.120 28.024 1.00 46.22 66 LYS A O 1
ATOM 543 N N . TYR A 1 67 ? -40.704 6.214 29.551 1.00 40.97 67 TYR A N 1
ATOM 544 C CA . TYR A 1 67 ? -41.051 4.815 29.295 1.00 40.97 67 TYR A CA 1
ATOM 545 C C . TYR A 1 67 ? -40.876 4.004 30.584 1.00 40.97 67 TYR A C 1
ATOM 547 O O . TYR A 1 67 ? -39.896 4.203 31.296 1.00 40.97 67 TYR A O 1
ATOM 555 N N . GLU A 1 68 ? -41.852 3.152 30.922 1.00 41.66 68 GLU A N 1
ATOM 556 C CA . GLU A 1 68 ? -41.862 2.341 32.160 1.00 41.66 68 GLU A CA 1
ATOM 557 C C . GLU A 1 68 ? -41.553 3.140 33.446 1.00 41.66 68 GLU A C 1
ATOM 559 O O . GLU A 1 68 ? -40.814 2.704 34.324 1.00 41.66 68 GLU A O 1
ATOM 564 N N . GLY A 1 69 ? -42.088 4.362 33.557 1.00 47.53 69 GLY A N 1
ATOM 565 C CA . GLY A 1 69 ? -41.861 5.231 34.721 1.00 47.53 69 GLY A CA 1
ATOM 566 C C . GLY A 1 69 ? -40.469 5.878 34.790 1.00 47.53 69 GLY A C 1
ATOM 567 O O . GLY A 1 69 ? -40.233 6.684 35.685 1.00 47.53 69 GLY A O 1
ATOM 568 N N . LYS A 1 70 ? -39.573 5.594 33.837 1.00 48.94 70 LYS A N 1
ATOM 569 C CA . LYS A 1 70 ? -38.253 6.226 33.709 1.00 48.94 70 LYS A CA 1
ATOM 570 C C . LYS A 1 70 ? -38.299 7.396 32.731 1.00 48.94 70 LYS A C 1
ATOM 572 O O . LYS A 1 70 ? -39.036 7.360 31.743 1.00 48.94 70 LYS A O 1
ATOM 577 N N . GLN A 1 71 ? -37.495 8.426 32.989 1.00 61.69 71 GLN A N 1
ATOM 578 C CA . GLN A 1 71 ? -37.276 9.538 32.061 1.00 61.69 71 GLN A CA 1
ATOM 579 C C . GLN A 1 71 ? -35.948 9.331 31.338 1.00 61.69 71 GLN A C 1
ATOM 581 O O . GLN A 1 71 ? -34.905 9.254 31.977 1.00 61.69 71 GLN A O 1
ATOM 586 N N . TYR A 1 72 ? -35.997 9.251 30.015 1.00 50.56 72 TYR A N 1
ATOM 587 C CA . TYR A 1 72 ? -34.843 9.072 29.149 1.00 50.56 72 TYR A CA 1
ATOM 588 C C . TYR A 1 72 ? -34.469 10.394 28.495 1.00 50.56 72 TYR A C 1
ATOM 590 O O . TYR A 1 72 ? -35.334 11.101 27.973 1.00 50.56 72 TYR A O 1
ATOM 598 N N . GLU A 1 73 ? -33.177 10.695 28.490 1.00 61.84 73 GLU A N 1
ATOM 599 C CA . GLU A 1 73 ? -32.608 11.871 27.848 1.00 61.84 73 GLU A CA 1
ATOM 600 C C . GLU A 1 73 ? -31.462 11.445 26.928 1.00 61.84 73 GLU A C 1
ATOM 602 O O . GLU A 1 73 ? -30.468 10.860 27.371 1.00 61.84 73 GLU A O 1
ATOM 607 N N . ASN A 1 74 ? -31.621 11.715 25.630 1.00 61.88 74 ASN A N 1
ATOM 608 C CA . ASN A 1 74 ? -30.519 11.627 24.684 1.00 61.88 74 ASN A CA 1
ATOM 609 C C . ASN A 1 74 ? -29.753 12.949 24.718 1.00 61.88 74 ASN A C 1
ATOM 611 O O . ASN A 1 74 ? -30.317 13.997 24.417 1.00 61.88 74 ASN A O 1
ATOM 615 N N . ILE A 1 75 ? -28.475 12.875 25.066 1.00 60.19 75 ILE A N 1
ATOM 616 C CA . ILE A 1 75 ? -27.596 14.034 25.256 1.00 60.19 75 ILE A CA 1
ATOM 617 C C . ILE A 1 75 ? -26.549 14.169 24.140 1.00 60.19 75 ILE A C 1
ATOM 619 O O . ILE A 1 75 ? -25.530 14.835 24.311 1.00 60.19 75 ILE A O 1
ATOM 623 N N . ASN A 1 76 ? -26.782 13.537 22.985 1.00 59.19 76 ASN A N 1
ATOM 624 C CA . ASN A 1 76 ? -25.828 13.533 21.879 1.00 59.19 76 ASN A CA 1
ATOM 625 C C . ASN A 1 76 ? -25.631 14.903 21.199 1.00 59.19 76 ASN A C 1
ATOM 627 O O . ASN A 1 76 ? -26.573 15.499 20.681 1.00 59.19 76 ASN A O 1
ATOM 631 N N . GLY A 1 77 ? -24.351 15.283 21.080 1.00 50.81 77 GLY A N 1
ATOM 632 C CA . GLY A 1 77 ? -23.766 16.082 19.990 1.00 50.81 77 GLY A CA 1
ATOM 633 C C . GLY A 1 77 ? -22.873 15.202 19.089 1.00 50.81 77 GLY A C 1
ATOM 634 O O . GLY A 1 77 ? -23.155 14.014 18.932 1.00 50.81 77 GLY A O 1
ATOM 635 N N . ARG A 1 78 ? -21.777 15.726 18.496 1.00 45.84 78 ARG A N 1
ATOM 636 C CA . ARG A 1 78 ? -20.790 14.898 17.748 1.00 45.84 78 ARG A C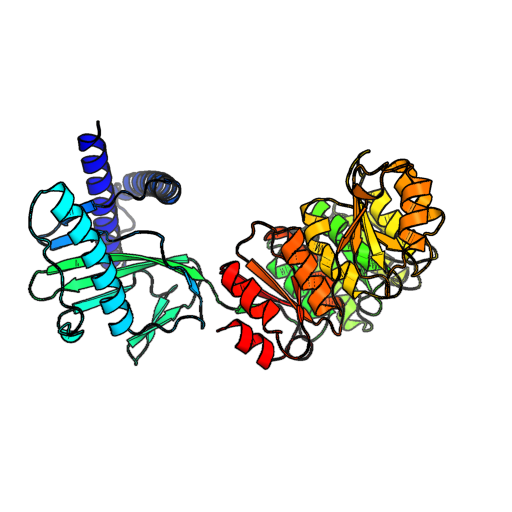A 1
ATOM 637 C C . ARG A 1 78 ? -20.368 13.684 18.601 1.00 45.84 78 ARG A C 1
ATOM 639 O O . ARG A 1 78 ? -19.799 13.880 19.671 1.00 45.84 78 ARG A O 1
ATOM 646 N N . ASN A 1 79 ? -20.642 12.461 18.128 1.00 52.22 79 ASN A N 1
ATOM 647 C CA . ASN A 1 79 ? -20.333 11.221 18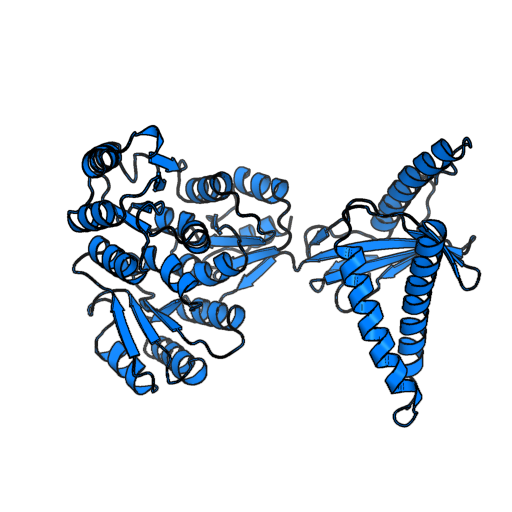.854 1.00 52.22 79 ASN A CA 1
ATOM 648 C C . ASN A 1 79 ? -18.813 11.091 19.075 1.00 52.22 79 ASN A C 1
ATOM 650 O O . ASN A 1 79 ? -18.067 11.177 18.092 1.00 52.22 79 ASN A O 1
ATOM 654 N N . PRO A 1 80 ? -18.332 10.852 20.307 1.00 52.38 80 PRO A N 1
ATOM 655 C CA . PRO A 1 80 ? -16.937 10.493 20.523 1.00 52.38 80 PRO A CA 1
ATOM 656 C C . PRO A 1 80 ? -16.661 9.100 19.932 1.00 52.38 80 PRO A C 1
ATOM 658 O O . PRO A 1 80 ? -17.501 8.197 20.006 1.00 52.38 80 PRO A O 1
ATOM 661 N N . VAL A 1 81 ? -15.484 8.935 19.324 1.00 53.06 81 VAL A N 1
ATOM 662 C CA . VAL A 1 81 ? -15.009 7.642 18.819 1.00 53.06 81 VAL A CA 1
ATOM 663 C C . VAL A 1 81 ? -13.990 7.095 19.811 1.00 53.06 81 VAL A C 1
ATOM 665 O O . VAL A 1 81 ? -12.900 7.647 19.926 1.00 53.06 81 VAL A O 1
ATOM 668 N N . LEU A 1 82 ? -14.332 6.010 20.504 1.00 57.12 82 LEU A N 1
ATOM 669 C CA . LEU A 1 82 ? -13.427 5.314 21.411 1.00 57.12 82 LEU A CA 1
ATOM 670 C C . LEU A 1 82 ? -12.609 4.276 20.660 1.00 57.12 82 LEU A C 1
ATOM 672 O O . LEU A 1 82 ? -13.112 3.316 20.082 1.00 57.12 82 LEU A O 1
ATOM 676 N N . VAL A 1 83 ? -11.304 4.442 20.709 1.00 54.41 83 VAL A N 1
ATOM 677 C CA . VAL A 1 83 ? -10.370 3.594 19.987 1.00 54.41 83 VAL A CA 1
ATOM 678 C C . VAL A 1 83 ? -9.703 2.655 20.995 1.00 54.41 83 VAL A C 1
ATOM 680 O O . VAL A 1 83 ? -9.262 3.101 22.057 1.00 54.41 83 VAL A O 1
ATOM 683 N N . SER A 1 84 ? -9.649 1.348 20.703 1.00 52.62 84 SER A N 1
ATOM 684 C CA . SER A 1 84 ? -9.020 0.372 21.602 1.00 52.62 84 SER A CA 1
ATOM 685 C C . SER A 1 84 ? -7.604 0.830 21.967 1.00 52.62 84 SER A C 1
ATOM 687 O O . SER A 1 84 ? -6.825 1.244 21.108 1.00 52.62 84 SER A O 1
ATOM 689 N N . ASN A 1 85 ? -7.298 0.795 23.263 1.00 49.75 85 ASN A N 1
ATOM 690 C CA . ASN A 1 85 ? -6.038 1.233 23.871 1.00 49.75 85 ASN A CA 1
ATOM 691 C C . ASN A 1 85 ? -5.734 2.747 23.880 1.00 49.75 85 ASN A C 1
ATOM 693 O O . ASN A 1 85 ? -4.847 3.116 24.642 1.00 49.75 85 ASN A O 1
ATOM 697 N N . LYS A 1 86 ? -6.469 3.610 23.153 1.00 49.62 86 LYS A N 1
ATOM 698 C CA . LYS A 1 86 ? -6.256 5.079 23.165 1.00 49.62 86 LYS A CA 1
ATOM 699 C C . LYS A 1 86 ? -6.955 5.813 24.300 1.00 49.62 86 LYS A C 1
ATOM 701 O O . LYS A 1 86 ? -6.421 6.777 24.831 1.00 49.62 86 LYS A O 1
ATOM 706 N N . GLU A 1 87 ? -8.140 5.358 24.695 1.00 57.38 87 GLU A N 1
ATOM 707 C CA . GLU A 1 87 ? -8.959 6.063 25.687 1.00 57.38 87 GLU A CA 1
ATOM 708 C C . GLU A 1 87 ? -9.519 5.068 26.704 1.00 57.38 87 GLU A C 1
ATOM 710 O O . GLU A 1 87 ? -10.665 4.626 26.635 1.00 57.38 87 GLU A O 1
ATOM 715 N N . ALA A 1 88 ? -8.675 4.675 27.662 1.00 62.97 88 ALA A N 1
ATOM 716 C CA . ALA A 1 88 ? -9.136 3.975 28.853 1.00 62.97 88 ALA A CA 1
ATOM 717 C C . ALA A 1 88 ? -9.951 4.956 29.712 1.00 62.97 88 ALA A C 1
ATOM 719 O O . ALA A 1 88 ? -9.386 5.692 30.517 1.00 62.97 88 ALA A O 1
ATOM 720 N N . MET A 1 89 ? -11.271 4.989 29.518 1.00 76.75 89 MET A N 1
ATOM 721 C CA . MET A 1 89 ? -12.166 5.781 30.360 1.00 76.75 89 MET A CA 1
ATOM 722 C C . MET A 1 89 ? -12.680 4.946 31.532 1.00 76.75 89 MET A C 1
ATOM 724 O O . MET A 1 89 ? -13.265 3.879 31.331 1.00 76.75 89 MET A O 1
ATOM 728 N N . SER A 1 90 ? -12.515 5.441 32.757 1.00 86.56 90 SER A N 1
ATOM 729 C CA . SER A 1 90 ? -13.231 4.900 33.913 1.00 86.56 90 SER A CA 1
ATOM 730 C C . SER A 1 90 ? -14.712 5.272 33.861 1.00 86.56 90 SER A C 1
ATOM 732 O O . SER A 1 90 ? -15.100 6.278 33.255 1.00 86.56 90 SER A O 1
ATOM 734 N N . LYS A 1 91 ? -15.555 4.500 34.549 1.00 87.69 91 LYS A N 1
ATOM 735 C CA . LYS A 1 91 ? -16.961 4.858 34.784 1.00 87.69 91 LYS A CA 1
ATOM 736 C C . LYS A 1 91 ? -17.128 6.288 35.312 1.00 87.69 91 LYS A C 1
ATOM 738 O O . LYS A 1 91 ? -17.966 7.022 34.791 1.00 87.69 91 LYS A O 1
ATOM 743 N N . LYS A 1 92 ? -16.283 6.729 36.252 1.00 86.69 92 LYS A N 1
ATOM 744 C CA . LYS A 1 92 ? -16.261 8.117 36.743 1.00 86.69 92 LYS A CA 1
ATOM 745 C C . LYS A 1 92 ? -16.033 9.144 35.635 1.00 86.69 92 LYS A C 1
ATOM 747 O O . LYS A 1 92 ? -16.726 10.157 35.589 1.00 86.69 92 LYS A O 1
ATOM 752 N N . GLN A 1 93 ? -15.061 8.911 34.752 1.00 84.69 93 GLN A N 1
ATOM 753 C CA . GLN A 1 93 ? -14.773 9.823 33.638 1.00 84.69 93 GLN A CA 1
ATOM 754 C C . GLN A 1 93 ? -15.941 9.874 32.652 1.00 84.69 93 GLN A C 1
ATOM 756 O O . GLN A 1 93 ? -16.353 10.960 32.255 1.00 84.69 93 GLN A O 1
ATOM 761 N N . ILE A 1 94 ? -16.516 8.714 32.323 1.00 83.19 94 ILE A N 1
ATOM 762 C CA . ILE A 1 94 ? -17.719 8.603 31.487 1.00 83.19 94 ILE A CA 1
ATOM 763 C C . ILE A 1 94 ? -18.879 9.384 32.107 1.00 83.19 94 ILE A C 1
ATOM 765 O O . ILE A 1 94 ? -19.547 10.142 31.410 1.00 83.19 94 ILE A O 1
ATOM 769 N N . LEU A 1 95 ? -19.097 9.248 33.416 1.00 86.88 95 LEU A N 1
ATOM 770 C CA . LEU A 1 95 ? -20.142 9.962 34.141 1.00 86.88 95 LEU A CA 1
ATOM 771 C C . LEU A 1 95 ? -19.944 11.481 34.096 1.00 86.88 95 LEU A C 1
ATOM 773 O O . LEU A 1 95 ? -20.895 12.214 33.833 1.00 86.88 95 LEU A O 1
ATOM 777 N N . ILE A 1 96 ? -18.720 11.959 34.326 1.00 85.44 96 ILE A N 1
ATOM 778 C CA . ILE A 1 96 ? -18.404 13.392 34.296 1.00 85.44 96 ILE A CA 1
ATOM 779 C C . ILE A 1 96 ? -18.613 13.965 32.892 1.00 85.44 96 ILE A C 1
ATOM 781 O O . ILE A 1 96 ? -19.287 14.984 32.752 1.00 85.44 96 ILE A O 1
ATOM 785 N N . GLU A 1 97 ? -18.071 13.320 31.855 1.00 80.62 97 GLU A N 1
ATOM 786 C CA . GLU A 1 97 ? -18.271 13.758 30.467 1.00 80.62 97 GLU A CA 1
ATOM 787 C C . GLU A 1 97 ? -19.746 13.726 30.076 1.00 80.62 97 GLU A C 1
ATOM 789 O O . GLU A 1 97 ? -20.246 14.638 29.411 1.00 80.62 97 GLU A O 1
ATOM 794 N N . ALA A 1 98 ? -20.480 12.733 30.574 1.00 79.50 98 ALA A N 1
ATOM 795 C CA . ALA A 1 98 ? -21.899 12.661 30.329 1.00 79.50 98 ALA A CA 1
ATOM 796 C C . ALA A 1 98 ? -22.674 13.815 30.958 1.00 79.50 98 ALA A C 1
ATOM 798 O O . ALA A 1 98 ? -23.515 14.430 30.304 1.00 79.50 98 ALA A O 1
ATOM 799 N N . MET A 1 99 ? -22.365 14.155 32.207 1.00 86.00 99 MET A N 1
ATOM 800 C CA . MET A 1 99 ? -23.029 15.266 32.876 1.00 86.00 99 MET A CA 1
ATOM 801 C C . MET A 1 99 ? -22.613 16.626 32.313 1.00 86.00 99 MET A C 1
ATOM 803 O O . MET A 1 99 ? -23.434 17.538 32.299 1.00 86.00 99 MET A O 1
ATOM 807 N N . LYS A 1 100 ? -21.394 16.773 31.775 1.00 83.44 100 LYS A N 1
ATOM 808 C CA . LYS A 1 100 ? -21.011 17.972 31.009 1.00 83.44 100 LYS A CA 1
ATOM 809 C C . LYS A 1 100 ? -21.920 18.167 29.800 1.00 83.44 100 LYS A C 1
ATOM 811 O O . LYS A 1 100 ? -22.451 19.257 29.617 1.00 83.44 100 LYS A O 1
ATOM 816 N N . LYS A 1 101 ? -22.146 17.113 29.009 1.00 77.38 101 LYS A N 1
ATOM 817 C CA . LYS A 1 101 ? -23.039 17.179 27.841 1.00 77.38 101 LYS A CA 1
ATOM 818 C C . LYS A 1 101 ? -24.493 17.403 28.225 1.00 77.38 101 LYS A C 1
ATOM 820 O O . LYS A 1 101 ? -25.169 18.190 27.573 1.00 77.38 101 LYS A O 1
ATOM 825 N N . HIS A 1 102 ? -24.954 16.780 29.308 1.00 82.25 102 HIS A N 1
ATOM 826 C CA . HIS A 1 102 ? -26.261 17.098 29.876 1.00 82.25 102 HIS A CA 1
ATOM 827 C C . HIS A 1 102 ? -26.364 18.582 30.253 1.00 82.25 102 HIS A C 1
ATOM 829 O O . HIS A 1 102 ? -27.331 19.226 29.874 1.00 82.25 102 HIS A O 1
ATOM 835 N N . ASN A 1 103 ? -25.360 19.150 30.926 1.00 85.94 103 ASN A N 1
ATOM 836 C CA . ASN A 1 103 ? -25.350 20.565 31.303 1.00 85.94 103 ASN A CA 1
ATOM 837 C C . ASN A 1 103 ? -25.349 21.504 30.089 1.00 85.94 103 ASN A C 1
ATOM 839 O O . ASN A 1 103 ? -26.089 22.484 30.089 1.00 85.94 103 ASN A O 1
ATOM 843 N N . GLU A 1 104 ? -24.545 21.210 29.060 1.00 80.00 104 GLU A N 1
ATOM 844 C CA . GLU A 1 104 ? -24.560 21.947 27.786 1.00 80.00 104 GLU A CA 1
ATOM 845 C C . GLU A 1 104 ? -25.963 21.933 27.164 1.00 80.00 104 GLU A C 1
ATOM 847 O O . GLU A 1 104 ? -26.472 22.970 26.735 1.00 80.00 104 GLU A O 1
ATOM 852 N N . LEU A 1 105 ? -26.606 20.762 27.153 1.00 73.00 105 LEU A N 1
ATOM 853 C CA . LEU A 1 105 ? -27.943 20.605 26.603 1.00 73.00 105 LEU A CA 1
ATOM 854 C C . LEU A 1 105 ? -29.005 21.342 27.429 1.00 73.00 105 LEU A C 1
ATOM 856 O O . LEU A 1 105 ? -29.840 22.059 26.884 1.00 73.00 105 LEU A O 1
ATOM 860 N N . GLU A 1 106 ? -28.982 21.159 28.740 1.00 81.31 106 GLU A N 1
ATOM 861 C CA . GLU A 1 106 ? -29.937 21.741 29.673 1.00 81.31 106 GLU A CA 1
ATOM 862 C C . GLU A 1 106 ? -29.856 23.271 29.675 1.00 81.31 106 GLU A C 1
ATOM 864 O O . GLU A 1 106 ? -30.888 23.936 29.743 1.00 81.31 106 GLU A O 1
ATOM 869 N N . ALA A 1 107 ? -28.653 23.836 29.515 1.00 79.75 107 ALA A N 1
ATOM 870 C CA . ALA A 1 107 ? -28.462 25.265 29.293 1.00 79.75 107 ALA A CA 1
ATOM 871 C C . ALA A 1 107 ? -29.178 25.750 28.024 1.00 79.75 107 ALA A C 1
ATOM 873 O O . ALA A 1 107 ? -29.913 26.736 28.076 1.00 79.75 107 ALA A O 1
ATOM 874 N N . HIS A 1 108 ? -29.021 25.029 26.910 1.00 74.56 108 HIS A N 1
ATOM 875 C CA . HIS A 1 108 ? -29.665 25.378 25.644 1.00 74.56 108 HIS A CA 1
ATOM 876 C C . HIS A 1 108 ? -31.198 25.253 25.704 1.00 74.56 108 HIS A C 1
ATOM 878 O O . HIS A 1 108 ? -31.915 26.126 25.218 1.00 74.56 108 HIS A O 1
ATOM 884 N N . ILE A 1 109 ? -31.720 24.195 26.335 1.00 71.62 109 ILE A N 1
ATOM 885 C CA . ILE A 1 109 ? -33.167 24.009 26.526 1.00 71.62 109 ILE A CA 1
ATOM 886 C C . ILE A 1 109 ? -33.737 25.120 27.413 1.00 71.62 109 ILE A C 1
ATOM 888 O O . ILE A 1 109 ? -34.765 25.706 27.082 1.00 71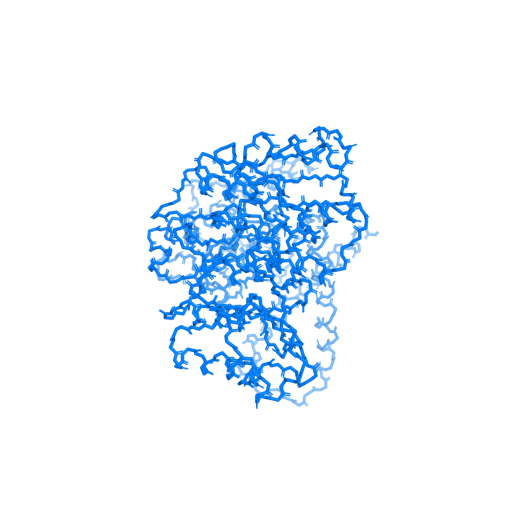.62 109 ILE A O 1
ATOM 892 N N . ALA A 1 110 ? -33.073 25.428 28.527 1.00 74.25 110 ALA A N 1
ATOM 893 C CA . ALA A 1 110 ? -33.531 26.442 29.466 1.00 74.25 110 ALA A CA 1
ATOM 894 C C . ALA A 1 110 ? -33.584 27.844 28.838 1.00 74.25 110 ALA A C 1
ATOM 896 O O . ALA A 1 110 ? -34.524 28.591 29.107 1.00 74.25 110 ALA A O 1
ATOM 897 N N . GLU A 1 111 ? -32.633 28.166 27.954 1.00 80.06 111 GLU A N 1
ATOM 898 C CA . GLU A 1 111 ? -32.639 29.394 27.153 1.00 80.06 111 GLU A CA 1
ATOM 899 C C . GLU A 1 111 ? -33.872 29.472 26.235 1.00 80.06 111 GLU A C 1
ATOM 901 O O . GLU A 1 111 ? -34.585 30.475 26.250 1.00 80.06 111 GLU A O 1
ATOM 906 N N . ILE A 1 112 ? -34.174 28.398 25.493 1.00 73.81 112 ILE A N 1
ATOM 907 C CA . ILE A 1 112 ? -35.361 28.314 24.621 1.00 73.81 112 ILE A CA 1
ATOM 908 C C . ILE A 1 112 ? -36.659 28.441 25.431 1.00 73.81 112 ILE A C 1
ATOM 910 O O . ILE A 1 112 ? -37.628 29.050 24.975 1.00 73.81 112 ILE A O 1
ATOM 914 N N . GLU A 1 113 ? -36.690 27.856 26.627 1.00 82.81 113 GLU A N 1
ATOM 915 C CA . GLU A 1 113 ? -37.866 27.815 27.497 1.00 82.81 113 GLU A CA 1
ATOM 916 C C . GLU A 1 113 ? -37.992 29.041 28.421 1.00 82.81 113 GLU A C 1
ATOM 918 O O . GLU A 1 113 ? -38.989 29.163 29.134 1.00 82.81 113 GLU A O 1
ATOM 923 N N . GLY A 1 114 ? -37.019 29.959 28.417 1.00 88.56 114 GLY A N 1
ATOM 924 C CA . GLY A 1 114 ? -37.028 31.160 29.258 1.00 88.56 114 GLY A CA 1
ATOM 925 C C . GLY A 1 114 ? -36.970 30.863 30.761 1.00 88.56 114 GLY A C 1
ATOM 926 O O . GLY A 1 114 ? -37.553 31.597 31.560 1.00 88.56 114 GLY A O 1
ATOM 927 N N . ARG A 1 115 ? -36.299 29.776 31.156 1.00 93.56 115 ARG A N 1
ATOM 928 C CA . ARG A 1 115 ? -36.151 29.340 32.554 1.00 93.56 115 ARG A CA 1
ATOM 929 C C . ARG A 1 115 ? -34.683 29.251 32.960 1.00 93.56 115 ARG A C 1
ATOM 931 O O . ARG A 1 115 ? -33.791 29.236 32.120 1.00 93.56 115 ARG A O 1
ATOM 938 N N . ASN A 1 116 ? -34.425 29.136 34.261 1.00 89.81 116 ASN A N 1
ATOM 939 C CA . ASN A 1 116 ? -33.079 28.824 34.742 1.00 89.81 116 ASN A CA 1
ATOM 940 C C . ASN A 1 116 ? -32.714 27.360 34.412 1.00 89.81 116 ASN A C 1
ATOM 942 O O . ASN A 1 116 ? -33.576 26.479 34.541 1.00 89.81 116 ASN A O 1
ATOM 946 N N . PRO A 1 117 ? -31.461 27.081 34.009 1.00 85.50 117 PRO A N 1
ATOM 947 C CA . PRO A 1 117 ? -31.019 25.727 33.698 1.00 85.50 117 PRO A CA 1
ATOM 948 C C . PRO A 1 117 ? -30.822 24.880 34.957 1.00 85.50 117 PRO A C 1
ATOM 950 O O . PRO A 1 117 ? -30.279 25.345 35.961 1.00 85.50 117 PRO A O 1
ATOM 953 N N . LEU A 1 118 ? -31.232 23.613 34.891 1.00 86.38 118 LEU A N 1
ATOM 954 C CA . LEU A 1 118 ? -31.093 22.638 35.975 1.00 86.38 118 LEU A CA 1
ATOM 955 C C . LEU A 1 118 ? -29.781 21.856 35.841 1.00 86.38 118 LEU A C 1
ATOM 957 O O . LEU A 1 118 ? -29.772 20.660 35.557 1.00 86.38 118 LEU A O 1
ATOM 961 N N . LEU A 1 119 ? -28.661 22.549 36.030 1.00 86.81 119 LEU A N 1
ATOM 962 C CA . LEU A 1 119 ? -27.330 21.972 35.848 1.00 86.81 119 LEU A CA 1
ATOM 963 C C . LEU A 1 119 ? -26.966 20.985 36.969 1.00 86.81 119 LEU A C 1
ATOM 965 O O . LEU A 1 119 ? -27.230 21.223 38.148 1.00 86.81 119 LEU A O 1
ATOM 969 N N . LYS A 1 120 ? -26.285 19.898 36.605 1.00 87.06 120 LYS A N 1
ATOM 970 C CA . LYS A 1 120 ? -25.639 18.968 37.536 1.00 87.06 120 LYS A CA 1
ATOM 971 C C . LYS A 1 120 ? -24.294 19.536 37.991 1.00 87.06 120 LYS A C 1
ATOM 973 O O . LYS A 1 120 ? -23.472 19.936 37.166 1.00 87.06 120 LYS A O 1
ATOM 978 N N . ASP A 1 121 ? -24.040 19.526 39.295 1.00 88.62 121 ASP A N 1
ATOM 979 C CA . ASP A 1 121 ? -22.734 19.899 39.840 1.00 88.62 121 ASP A CA 1
ATOM 980 C C . ASP A 1 121 ? -21.724 18.755 39.654 1.00 88.62 121 ASP A C 1
ATOM 982 O O . ASP A 1 121 ? -21.827 17.683 40.252 1.00 88.62 121 ASP A O 1
ATOM 986 N N . LEU A 1 122 ? -20.731 18.996 38.798 1.00 86.75 122 LEU A N 1
ATOM 987 C CA . LEU A 1 122 ? -19.711 18.014 38.434 1.00 86.75 122 LEU A CA 1
ATOM 988 C C . LEU A 1 122 ? -18.715 17.737 39.571 1.00 86.75 122 LEU A C 1
ATOM 990 O O . LEU A 1 122 ? -18.074 16.689 39.557 1.00 86.75 122 LEU A O 1
ATOM 994 N N . ASN A 1 123 ? -18.577 18.644 40.546 1.00 85.75 123 ASN A N 1
ATOM 995 C CA . ASN A 1 123 ? -17.639 18.481 41.662 1.00 85.75 123 ASN A CA 1
ATOM 996 C C . ASN A 1 123 ? -18.212 17.621 42.794 1.00 85.75 123 ASN A C 1
ATOM 998 O O . ASN A 1 123 ? -17.453 16.985 43.524 1.00 85.75 123 ASN A O 1
ATOM 1002 N N . SER A 1 124 ? -19.537 17.590 42.940 1.00 85.44 124 SER A N 1
ATOM 1003 C CA . SER A 1 124 ? -20.232 16.808 43.969 1.00 85.44 124 SER A CA 1
ATOM 1004 C C . SER A 1 124 ? -20.795 15.482 43.456 1.00 85.44 124 SER A C 1
ATOM 1006 O O . SER A 1 124 ? -21.387 14.725 44.230 1.00 85.44 124 SER A O 1
ATOM 1008 N N . ILE A 1 125 ? -20.592 15.156 42.174 1.00 86.19 125 ILE A N 1
ATOM 1009 C CA . ILE A 1 125 ? -21.114 13.920 41.602 1.00 86.19 125 ILE A CA 1
ATOM 1010 C C . ILE A 1 125 ? -20.417 12.687 42.183 1.00 86.19 125 ILE A C 1
ATOM 1012 O O . ILE A 1 125 ? -19.191 12.549 42.150 1.00 86.19 125 ILE A O 1
ATOM 1016 N N . LYS A 1 126 ? -21.221 11.759 42.702 1.00 88.06 126 LYS A N 1
ATOM 1017 C CA . LYS A 1 126 ? -20.747 10.482 43.234 1.00 88.06 126 LYS A CA 1
ATOM 1018 C C . LYS A 1 126 ? -21.168 9.351 42.315 1.00 88.06 126 LYS A C 1
ATOM 1020 O O . LYS A 1 126 ? -22.356 9.183 42.054 1.00 88.06 126 LYS A O 1
ATOM 1025 N N . GLU A 1 127 ? -20.200 8.569 41.850 1.00 87.44 127 GLU A N 1
ATOM 1026 C CA . GLU A 1 127 ? -20.447 7.443 40.944 1.00 87.44 127 GLU A CA 1
ATOM 1027 C C . GLU A 1 127 ? -21.419 6.414 41.541 1.00 87.44 127 GLU A C 1
ATOM 1029 O O . GLU A 1 127 ? -22.287 5.905 40.838 1.00 87.44 127 GLU A O 1
ATOM 1034 N N . GLU A 1 128 ? -21.362 6.200 42.859 1.00 90.38 128 GLU A N 1
ATOM 1035 C CA . GLU A 1 128 ? -22.250 5.298 43.605 1.00 90.38 128 GLU A CA 1
ATOM 1036 C C . GLU A 1 128 ? -23.746 5.636 43.479 1.00 90.38 128 GLU A C 1
ATOM 1038 O O . GLU A 1 128 ? -24.587 4.761 43.694 1.00 90.38 128 GLU A O 1
ATOM 1043 N N . ASN A 1 129 ? -24.093 6.862 43.074 1.00 91.69 129 ASN A N 1
ATOM 1044 C CA . ASN A 1 129 ? -25.476 7.290 42.849 1.00 91.69 129 ASN A CA 1
ATOM 1045 C C . ASN A 1 129 ? -26.005 6.905 41.460 1.00 91.69 129 ASN A C 1
ATOM 1047 O O . ASN A 1 129 ? -27.178 7.142 41.162 1.00 91.69 129 ASN A O 1
ATOM 1051 N N . TYR A 1 130 ? -25.168 6.300 40.616 1.00 91.19 130 TYR A N 1
ATOM 1052 C CA . TYR A 1 130 ? -25.494 5.969 39.236 1.00 91.19 130 TYR A CA 1
ATOM 1053 C C . TYR A 1 130 ? -25.276 4.483 38.938 1.00 91.19 130 TYR A C 1
ATOM 1055 O O . TYR A 1 130 ? -24.487 3.792 39.580 1.00 91.19 130 TYR A O 1
ATOM 1063 N N . ILE A 1 131 ? -26.010 3.973 37.953 1.00 88.31 131 ILE A N 1
ATOM 1064 C CA . ILE A 1 131 ? -25.789 2.660 37.342 1.00 88.31 131 ILE A CA 1
ATOM 1065 C C . ILE A 1 131 ? -25.326 2.910 35.912 1.00 88.31 131 ILE A C 1
ATOM 1067 O O . ILE A 1 131 ? -26.062 3.499 35.121 1.00 88.31 131 ILE A O 1
ATOM 1071 N N . ILE A 1 132 ? -24.110 2.470 35.593 1.00 89.00 132 ILE A N 1
ATOM 1072 C CA . ILE A 1 132 ? -23.478 2.679 34.288 1.00 89.00 132 ILE A CA 1
ATOM 1073 C C . ILE A 1 132 ? -23.335 1.325 33.598 1.00 89.00 132 ILE A C 1
ATOM 1075 O O . ILE A 1 132 ? -22.701 0.415 34.134 1.00 89.00 132 ILE A O 1
ATOM 1079 N N . ALA A 1 133 ? -23.930 1.194 32.416 1.00 84.88 133 ALA A N 1
ATOM 1080 C CA . ALA A 1 133 ? -23.931 -0.038 31.632 1.00 84.88 133 ALA A CA 1
ATOM 1081 C C . ALA A 1 133 ? -23.668 0.244 30.150 1.00 84.88 133 ALA A C 1
ATOM 1083 O O . ALA A 1 133 ? -23.897 1.352 29.669 1.00 84.88 133 ALA A O 1
ATOM 1084 N N . VAL A 1 134 ? -23.182 -0.773 29.436 1.00 83.88 134 VAL A N 1
ATOM 1085 C CA . VAL A 1 134 ? -22.857 -0.723 28.007 1.00 83.88 134 VAL A CA 1
ATOM 1086 C C . VAL A 1 134 ? -23.699 -1.738 27.239 1.00 83.88 134 VAL A C 1
ATOM 1088 O O . VAL A 1 134 ? -23.957 -2.837 27.721 1.00 83.88 134 VAL A O 1
ATOM 1091 N N . SER A 1 135 ? -24.135 -1.362 26.041 1.00 76.62 135 SER A N 1
ATOM 1092 C CA . SER A 1 135 ? -25.119 -2.102 25.246 1.00 76.62 135 SER A CA 1
ATOM 1093 C C . SER A 1 135 ? -24.679 -3.448 24.686 1.00 76.62 135 SER A C 1
ATOM 1095 O O . SER A 1 135 ? -25.519 -4.306 24.428 1.00 76.62 135 SER A O 1
ATOM 1097 N N . ASN A 1 136 ? -23.388 -3.605 24.390 1.00 76.31 136 ASN A N 1
ATOM 1098 C CA . ASN A 1 136 ? -22.859 -4.781 23.714 1.00 76.31 136 ASN A CA 1
ATOM 1099 C C . ASN A 1 136 ? -21.519 -5.183 24.338 1.00 76.31 136 ASN A C 1
ATOM 1101 O O . ASN A 1 136 ? -20.480 -4.604 24.019 1.00 76.31 136 ASN A O 1
ATOM 1105 N N . SER A 1 137 ? -21.565 -6.205 25.195 1.00 78.81 137 SER A N 1
ATOM 1106 C CA . SER A 1 137 ? -20.413 -6.754 25.920 1.00 78.81 137 SER A CA 1
ATOM 1107 C C . SER A 1 137 ? -19.367 -7.437 25.033 1.00 78.81 137 SER A C 1
ATOM 1109 O O . SER A 1 137 ? -18.229 -7.629 25.475 1.00 78.81 137 SER A O 1
ATOM 1111 N N . GLU A 1 138 ? -19.735 -7.809 23.801 1.00 75.38 138 GLU A N 1
ATOM 1112 C CA . GLU A 1 138 ? -18.804 -8.341 22.797 1.00 75.38 138 GLU A CA 1
ATOM 1113 C C . GLU A 1 138 ? -17.949 -7.225 22.187 1.00 75.38 138 GLU A C 1
ATOM 1115 O O . GLU A 1 138 ? -16.790 -7.452 21.848 1.00 75.38 138 GLU A O 1
ATOM 1120 N N . ILE A 1 139 ? -18.495 -6.007 22.090 1.00 72.19 139 ILE A N 1
ATOM 1121 C CA . ILE A 1 139 ? -17.805 -4.840 21.528 1.00 72.19 139 ILE A CA 1
ATOM 1122 C C . ILE A 1 139 ? -17.055 -4.066 22.614 1.00 72.19 139 ILE A C 1
ATOM 1124 O O . ILE A 1 139 ? -15.923 -3.638 22.385 1.00 72.19 139 ILE A O 1
ATOM 1128 N N . ALA A 1 140 ? -17.651 -3.889 23.794 1.00 81.38 140 ALA A N 1
ATOM 1129 C CA . ALA A 1 140 ? -17.010 -3.217 24.916 1.00 81.38 140 ALA A CA 1
ATOM 1130 C C . ALA A 1 140 ? -17.548 -3.692 26.269 1.00 81.38 140 ALA A C 1
ATOM 1132 O O . ALA A 1 140 ? -18.731 -3.979 26.411 1.00 81.38 140 ALA A O 1
ATOM 1133 N N . SER A 1 141 ? -16.694 -3.734 27.290 1.00 86.25 141 SER A N 1
ATOM 1134 C CA . SER A 1 141 ? -17.099 -4.066 28.662 1.00 86.25 141 SER A CA 1
ATOM 1135 C C . SER A 1 141 ? -16.254 -3.322 29.686 1.00 86.25 141 SER A C 1
ATOM 1137 O O . SER A 1 141 ? -15.090 -3.040 29.421 1.00 86.25 141 SER A O 1
ATOM 1139 N N . PHE A 1 142 ? -16.799 -3.071 30.872 1.00 87.62 142 PHE A N 1
ATOM 1140 C CA . PHE A 1 142 ? -15.994 -2.625 32.009 1.00 87.62 142 PHE A CA 1
ATOM 1141 C C . PHE A 1 142 ? -15.166 -3.791 32.558 1.00 87.62 142 PHE A C 1
ATOM 1143 O O . PHE A 1 142 ? -15.671 -4.913 32.638 1.00 87.62 142 PHE A O 1
ATOM 1150 N N . ASP A 1 143 ? -13.897 -3.542 32.873 1.00 86.06 143 ASP A N 1
ATOM 1151 C CA . ASP A 1 143 ? -13.052 -4.492 33.596 1.00 86.06 143 ASP A CA 1
ATOM 1152 C C . ASP A 1 143 ? -13.288 -4.423 35.116 1.00 86.06 143 ASP A C 1
ATOM 1154 O O . ASP A 1 143 ? -14.157 -3.695 35.602 1.00 86.06 143 ASP A O 1
ATOM 1158 N N . GLU A 1 144 ? -12.513 -5.202 35.870 1.00 87.75 144 GLU A N 1
ATOM 1159 C CA . GLU A 1 144 ? -12.558 -5.248 37.337 1.00 87.75 144 GLU A CA 1
ATOM 1160 C C . GLU A 1 144 ? -12.214 -3.912 38.018 1.00 87.75 144 GLU A C 1
ATOM 1162 O O . GLU A 1 144 ? -12.630 -3.683 39.149 1.00 87.75 144 GLU A O 1
ATOM 1167 N N . ASN A 1 145 ? -11.513 -3.014 37.318 1.00 85.81 145 ASN A N 1
ATOM 1168 C CA . ASN A 1 145 ? -11.156 -1.676 37.791 1.00 85.81 145 ASN A CA 1
ATOM 1169 C C . ASN A 1 145 ? -12.141 -0.606 37.287 1.00 85.81 145 ASN A C 1
ATOM 1171 O O . ASN A 1 145 ? -11.842 0.587 37.336 1.00 85.81 145 ASN A O 1
ATOM 1175 N N . GLU A 1 146 ? -13.297 -1.025 36.763 1.00 89.00 146 GLU A N 1
ATOM 1176 C CA . GLU A 1 146 ? -14.337 -0.155 36.209 1.00 89.00 146 GLU A CA 1
ATOM 1177 C C . GLU A 1 146 ? -13.866 0.702 35.022 1.00 89.00 146 GLU A C 1
ATOM 1179 O O . GLU A 1 146 ? -14.423 1.765 34.729 1.00 89.00 146 GLU A O 1
ATOM 1184 N N . ILE A 1 147 ? -12.856 0.217 34.297 1.00 85.69 147 ILE A N 1
ATOM 1185 C CA . ILE A 1 147 ? -12.330 0.837 33.083 1.00 85.69 147 ILE A CA 1
ATOM 1186 C C . ILE A 1 147 ? -13.012 0.211 31.872 1.00 85.69 147 ILE A C 1
ATOM 1188 O O . ILE A 1 147 ? -13.048 -1.010 31.713 1.00 85.69 147 ILE A O 1
ATOM 1192 N N . LEU A 1 148 ? -13.532 1.050 30.979 1.00 84.81 148 LEU A N 1
ATOM 1193 C CA . LEU A 1 148 ? -14.127 0.603 29.728 1.00 84.81 148 LEU A CA 1
ATOM 1194 C C . LEU A 1 148 ? -13.048 0.023 28.800 1.00 84.81 148 LEU A C 1
ATOM 1196 O O . LEU A 1 148 ? -12.130 0.718 28.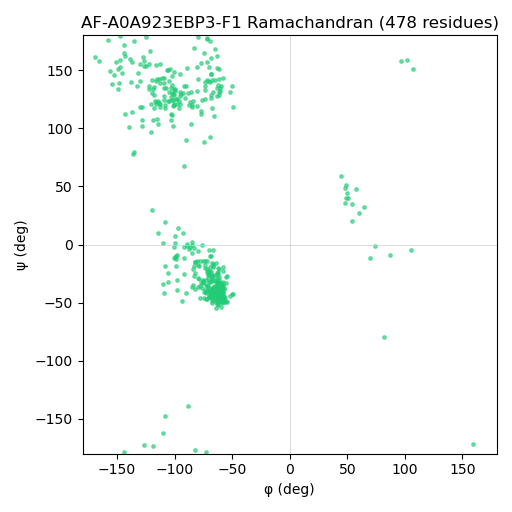365 1.00 84.81 148 LEU A O 1
ATOM 1200 N N . LYS A 1 149 ? -13.174 -1.263 28.472 1.00 81.06 149 LYS A N 1
ATOM 1201 C CA . LYS A 1 149 ? -12.337 -1.967 27.497 1.00 81.06 149 LYS A CA 1
ATOM 1202 C C . LYS A 1 149 ? -13.087 -2.128 26.191 1.00 81.06 149 LYS A C 1
ATOM 1204 O O . LYS A 1 149 ? -14.157 -2.731 26.160 1.00 81.06 149 LYS A O 1
ATOM 1209 N N . ILE A 1 150 ? -12.487 -1.642 25.111 1.00 77.06 150 ILE A N 1
ATOM 1210 C CA . ILE A 1 150 ? -12.962 -1.867 23.747 1.00 77.06 150 ILE A CA 1
ATOM 1211 C C . ILE A 1 150 ? -12.364 -3.178 23.231 1.00 77.06 150 ILE A C 1
ATOM 1213 O O . ILE A 1 150 ? -11.146 -3.340 23.213 1.00 77.06 150 ILE A O 1
ATOM 1217 N N . LYS A 1 151 ? -13.228 -4.111 22.831 1.00 72.12 151 LYS A N 1
ATOM 1218 C CA . LYS A 1 151 ? -12.877 -5.450 22.330 1.00 72.12 151 LYS A CA 1
ATOM 1219 C C . LYS A 1 151 ? -13.111 -5.610 20.831 1.00 72.12 151 LYS A C 1
ATOM 1221 O O . LYS A 1 151 ? -12.565 -6.527 20.230 1.00 72.12 151 LYS A O 1
ATOM 1226 N N . GLY A 1 152 ? -13.914 -4.735 20.232 1.00 65.62 152 GLY A N 1
ATOM 1227 C CA . GLY A 1 152 ? -14.244 -4.802 18.816 1.00 65.62 152 GLY A CA 1
ATOM 1228 C C . GLY A 1 152 ? -14.699 -3.464 18.253 1.00 65.62 152 GLY A C 1
ATOM 1229 O O . GLY A 1 152 ? -14.838 -2.470 18.970 1.00 65.62 152 GLY A O 1
ATOM 1230 N N . LYS A 1 153 ? -14.936 -3.453 16.943 1.00 71.56 153 LYS A N 1
ATOM 1231 C CA . LYS A 1 153 ? -15.440 -2.297 16.199 1.00 71.56 153 LYS A CA 1
ATOM 1232 C C . LYS A 1 153 ? -16.968 -2.311 16.126 1.00 71.56 153 LYS A C 1
ATOM 1234 O O . LYS A 1 153 ? -17.556 -3.341 15.804 1.00 71.56 153 LYS A O 1
ATOM 1239 N N . GLY A 1 154 ? -17.603 -1.162 16.336 1.00 69.25 154 GLY A N 1
ATOM 1240 C CA . GLY A 1 154 ? -19.044 -0.987 16.144 1.00 69.25 154 GLY A CA 1
ATOM 1241 C C . GLY A 1 154 ? -19.607 0.204 16.911 1.00 69.25 154 GLY A C 1
ATOM 1242 O O . GLY A 1 154 ? -18.866 0.993 17.472 1.00 69.25 154 GLY A O 1
ATOM 1243 N N . THR A 1 155 ? -20.928 0.358 16.938 1.00 69.88 155 THR A N 1
ATOM 1244 C CA . THR A 1 155 ? -21.577 1.381 17.770 1.00 69.88 155 THR A CA 1
ATOM 1245 C C . THR A 1 155 ? -22.009 0.752 19.088 1.00 69.88 155 THR A C 1
ATOM 1247 O O . THR A 1 155 ? -22.716 -0.257 19.087 1.00 69.88 155 THR A O 1
ATOM 1250 N N . ILE A 1 156 ? -21.619 1.362 20.203 1.00 72.94 156 ILE A N 1
ATOM 1251 C CA . ILE A 1 156 ? -22.136 1.037 21.534 1.00 72.94 156 ILE A CA 1
ATOM 1252 C C . ILE A 1 156 ? -22.946 2.210 22.071 1.00 72.94 156 ILE A C 1
ATOM 1254 O O . ILE A 1 156 ? -22.719 3.359 21.688 1.00 72.94 156 ILE A O 1
ATOM 1258 N N . TYR A 1 157 ? -23.873 1.925 22.981 1.00 76.62 157 TYR A N 1
ATOM 1259 C CA . TYR A 1 157 ? -24.449 2.951 23.835 1.00 76.62 157 TYR A CA 1
ATOM 1260 C C . TYR A 1 157 ? -24.121 2.697 25.298 1.00 76.62 157 TYR A C 1
ATOM 1262 O O . TYR A 1 157 ? -24.114 1.553 25.757 1.00 76.62 157 TYR A O 1
ATOM 1270 N N . ILE A 1 158 ? -23.844 3.785 26.012 1.00 81.75 158 ILE A N 1
ATOM 1271 C CA . ILE A 1 158 ? -23.703 3.782 27.463 1.00 81.75 158 ILE A CA 1
ATOM 1272 C C . ILE A 1 158 ? -24.972 4.359 28.062 1.00 81.75 158 ILE A C 1
ATOM 1274 O O . ILE A 1 158 ? -25.393 5.461 27.709 1.00 81.75 158 ILE A O 1
ATOM 1278 N N . THR A 1 159 ? -25.565 3.608 28.982 1.00 84.06 159 THR A N 1
ATOM 1279 C CA . THR A 1 159 ? -26.690 4.061 29.793 1.00 84.06 159 THR A CA 1
ATOM 1280 C C . THR A 1 159 ? -26.194 4.439 31.175 1.00 84.06 159 THR A C 1
ATOM 1282 O O . THR A 1 159 ? -25.526 3.633 31.823 1.00 84.06 159 THR A O 1
ATOM 1285 N N . ILE A 1 160 ? -26.567 5.627 31.634 1.00 87.31 160 ILE A N 1
ATOM 1286 C CA . ILE A 1 160 ? -26.284 6.122 32.979 1.00 87.31 160 ILE A CA 1
ATOM 1287 C C . ILE A 1 160 ? -27.627 6.362 33.657 1.00 87.31 160 ILE A C 1
ATOM 1289 O O . ILE A 1 160 ? -28.340 7.293 33.297 1.00 87.31 160 ILE A O 1
ATOM 1293 N N . GLN A 1 161 ? -27.998 5.513 34.609 1.00 86.50 161 GLN A N 1
ATOM 1294 C CA . GLN A 1 161 ? -29.235 5.658 35.372 1.00 86.50 161 GLN A CA 1
ATOM 1295 C C . GLN A 1 161 ? -28.936 6.279 36.735 1.00 86.50 161 GLN A C 1
ATOM 1297 O O . GLN A 1 161 ? -28.204 5.697 37.528 1.00 86.50 161 GLN A O 1
ATOM 1302 N N . GLU A 1 162 ? -29.531 7.431 37.023 1.00 89.06 162 GLU A N 1
ATOM 1303 C CA . GLU A 1 162 ? -29.530 8.043 38.352 1.00 89.06 162 GLU A CA 1
ATOM 1304 C C . GLU A 1 162 ? -30.472 7.261 39.280 1.00 89.06 162 GLU A C 1
ATOM 1306 O O . GLU A 1 162 ? -31.644 7.053 38.953 1.00 89.06 162 GLU A O 1
ATOM 1311 N N . LYS A 1 163 ? -29.968 6.797 40.430 1.00 88.25 163 LYS A N 1
ATOM 1312 C CA . LYS A 1 163 ? -30.713 5.901 41.333 1.00 88.25 163 LYS A CA 1
ATOM 1313 C C . LYS A 1 163 ? -31.911 6.578 41.999 1.00 88.25 163 LYS A C 1
ATOM 1315 O O . LYS A 1 163 ? -32.958 5.957 42.125 1.00 88.25 163 LYS A O 1
ATOM 1320 N N . GLU A 1 164 ? -31.767 7.838 42.406 1.00 87.62 164 GLU A N 1
ATOM 1321 C CA . GLU A 1 164 ? -32.817 8.566 43.134 1.00 87.62 164 GLU A CA 1
ATOM 1322 C C . GLU A 1 164 ? -33.995 8.949 42.235 1.00 87.62 164 GLU A C 1
ATOM 1324 O O . GLU A 1 164 ? -35.154 8.828 42.624 1.00 87.62 164 GLU A O 1
ATOM 1329 N N . THR A 1 165 ? -33.703 9.403 41.016 1.00 84.94 165 THR A N 1
ATOM 1330 C CA . THR A 1 165 ? -34.707 9.963 40.099 1.00 84.94 165 THR A CA 1
ATOM 1331 C C . THR A 1 165 ? -35.186 8.960 39.053 1.00 84.94 165 THR A C 1
ATOM 1333 O O . THR A 1 165 ? -36.152 9.231 38.341 1.00 84.94 165 THR A O 1
ATOM 1336 N N . ASN A 1 166 ? -34.501 7.817 38.914 1.00 79.00 166 ASN A N 1
ATOM 1337 C CA . ASN A 1 166 ? -34.649 6.883 37.795 1.00 79.00 166 ASN A CA 1
ATOM 1338 C C . ASN A 1 166 ? -34.476 7.530 36.408 1.00 79.00 166 ASN A C 1
ATOM 1340 O O . ASN A 1 166 ? -34.920 6.975 35.397 1.00 79.00 166 ASN A O 1
ATOM 1344 N N . LYS A 1 167 ? -33.823 8.695 36.339 1.00 78.75 167 LYS A N 1
ATOM 1345 C CA . LYS A 1 167 ? -33.502 9.359 35.079 1.00 78.75 167 LYS A CA 1
ATOM 1346 C C . LYS A 1 167 ? -32.358 8.618 34.389 1.00 78.75 167 LYS A C 1
ATOM 1348 O O . LYS A 1 167 ? -31.367 8.271 35.027 1.00 78.75 167 LYS A O 1
ATOM 1353 N N . VAL A 1 168 ? -32.507 8.354 33.094 1.00 75.12 168 VAL A N 1
ATOM 1354 C CA . VAL A 1 168 ? -31.548 7.605 32.278 1.00 75.12 168 VAL A CA 1
ATOM 1355 C C . VAL A 1 168 ? -30.986 8.512 31.197 1.00 75.12 168 VAL A C 1
ATOM 1357 O O . VAL A 1 168 ? -31.720 9.027 30.355 1.00 75.12 168 VAL A O 1
ATOM 1360 N N . TYR A 1 169 ? -29.671 8.650 31.190 1.00 79.31 169 TYR A N 1
ATOM 1361 C CA . TYR A 1 169 ? -28.927 9.339 30.148 1.00 79.31 169 TYR A CA 1
ATOM 1362 C C . TYR A 1 169 ? -28.346 8.306 29.183 1.00 79.31 169 TYR A C 1
ATOM 1364 O O . TYR A 1 169 ? -27.801 7.290 29.625 1.00 79.31 169 TYR A O 1
ATOM 1372 N N . ILE A 1 170 ? -28.478 8.545 27.877 1.00 71.88 170 ILE A N 1
ATOM 1373 C CA . ILE A 1 170 ? -27.960 7.650 26.834 1.00 71.88 170 ILE A CA 1
ATOM 1374 C C . ILE A 1 170 ? -26.908 8.384 26.003 1.00 71.88 170 ILE A C 1
ATOM 1376 O O . ILE A 1 170 ? -27.179 9.458 25.469 1.00 71.88 170 ILE A O 1
ATOM 1380 N N . PHE A 1 171 ? -25.742 7.754 25.859 1.00 72.12 171 PHE A N 1
ATOM 1381 C CA . PHE A 1 171 ? -24.667 8.164 24.957 1.00 72.12 171 PHE A CA 1
ATOM 1382 C C . PHE A 1 171 ? -24.470 7.161 23.844 1.00 72.12 171 PHE A C 1
ATOM 1384 O O . PHE A 1 171 ? -24.419 5.969 24.126 1.00 72.12 171 PHE A O 1
ATOM 1391 N N . PHE A 1 172 ? -24.250 7.639 22.623 1.00 70.56 172 PHE A N 1
ATOM 1392 C CA . PHE A 1 172 ? -23.786 6.798 21.524 1.00 70.56 172 PHE A CA 1
ATOM 1393 C C . PHE A 1 172 ? -22.301 7.023 21.292 1.00 70.56 172 PHE A C 1
ATOM 1395 O O . PHE A 1 172 ? -21.824 8.157 21.275 1.00 70.56 172 PHE A O 1
ATOM 1402 N N . MET A 1 173 ? -21.579 5.931 21.082 1.00 69.38 173 MET A N 1
ATOM 1403 C CA . MET A 1 173 ? -20.150 5.966 20.813 1.00 69.38 173 MET A CA 1
ATOM 1404 C C . MET A 1 173 ? -19.823 4.983 19.702 1.00 69.38 173 MET A C 1
ATOM 1406 O O . MET A 1 173 ? -20.364 3.876 19.655 1.00 69.38 173 MET A O 1
ATOM 1410 N N . GLU A 1 174 ? -18.925 5.380 18.812 1.00 69.56 174 GLU A N 1
ATOM 1411 C CA . GLU A 1 174 ? -18.308 4.442 17.879 1.00 69.56 174 GLU A CA 1
ATOM 1412 C C . GLU A 1 174 ? -17.047 3.873 18.513 1.00 69.56 174 GLU A C 1
ATOM 1414 O O . GLU A 1 174 ? -16.269 4.601 19.121 1.00 69.56 174 GLU A O 1
ATOM 1419 N N . THR A 1 175 ? -16.845 2.571 18.380 1.00 67.62 175 THR A N 1
ATOM 1420 C CA . THR A 1 175 ? -15.658 1.874 18.845 1.00 67.62 175 THR A CA 1
ATOM 1421 C C . THR A 1 175 ? -14.813 1.433 17.662 1.00 67.62 175 THR A C 1
ATOM 1423 O O . THR A 1 175 ? -15.345 1.016 16.630 1.00 67.62 175 THR A O 1
ATOM 1426 N N . ALA A 1 176 ? -13.493 1.481 17.813 1.00 64.62 176 ALA A N 1
ATOM 1427 C CA . ALA A 1 176 ? -12.546 0.980 16.822 1.00 64.62 176 ALA A CA 1
ATOM 1428 C C . ALA A 1 176 ? -11.498 0.061 17.465 1.00 64.62 176 ALA A C 1
ATOM 1430 O O . ALA A 1 176 ? -11.205 0.177 18.652 1.00 64.62 176 ALA A O 1
ATOM 1431 N N . GLU A 1 177 ? -10.900 -0.839 16.680 1.00 63.47 177 GLU A N 1
ATOM 1432 C CA . GLU A 1 177 ? -9.900 -1.814 17.158 1.00 63.47 177 GLU A CA 1
ATOM 1433 C C . GLU A 1 177 ? -8.545 -1.189 17.538 1.00 63.47 177 GLU A C 1
ATOM 1435 O O . GLU A 1 177 ? -7.683 -1.879 18.079 1.00 63.47 177 GLU A O 1
ATOM 1440 N N . GLY A 1 178 ? -8.333 0.114 17.339 1.00 71.50 178 GLY A N 1
ATOM 1441 C CA . GLY A 1 178 ? -7.117 0.791 17.787 1.00 71.50 178 GLY A CA 1
ATOM 1442 C C . GLY A 1 178 ? -5.951 0.635 16.855 1.00 71.50 178 GLY A C 1
ATOM 1443 O O . GLY A 1 178 ? -5.652 1.532 16.069 1.00 71.50 178 GLY A O 1
ATOM 1444 N N . VAL A 1 179 ? -5.294 -0.511 16.939 1.00 86.06 179 VAL A N 1
ATOM 1445 C CA . VAL A 1 179 ? -4.128 -0.822 16.127 1.00 86.06 179 VAL A CA 1
ATOM 1446 C C . VAL A 1 179 ? -4.194 -2.294 15.764 1.00 86.06 179 VAL A C 1
ATOM 1448 O O . VAL A 1 179 ? -4.056 -3.168 16.617 1.00 86.06 179 VAL A O 1
ATOM 1451 N N . LYS A 1 180 ? -4.394 -2.576 14.481 1.00 90.12 180 LYS A N 1
ATOM 1452 C CA . LYS A 1 180 ? -4.403 -3.926 13.928 1.00 90.12 180 LYS A CA 1
ATOM 1453 C C . LYS A 1 180 ? -3.067 -4.209 13.266 1.00 90.12 180 LYS A C 1
ATOM 1455 O O . LYS A 1 180 ? -2.649 -3.464 12.389 1.00 90.12 180 LYS A O 1
ATOM 1460 N N . ARG A 1 181 ? -2.421 -5.321 13.602 1.00 94.62 181 ARG A N 1
ATOM 1461 C CA . ARG A 1 181 ? -1.225 -5.789 12.891 1.00 94.62 181 ARG A CA 1
ATOM 1462 C C . ARG A 1 181 ? -1.580 -6.928 11.942 1.00 94.62 181 ARG A C 1
ATOM 1464 O O . ARG A 1 181 ? -2.227 -7.892 12.343 1.00 94.62 181 ARG A O 1
ATOM 1471 N N . ILE A 1 182 ? -1.136 -6.831 10.692 1.00 97.12 182 ILE A N 1
ATOM 1472 C CA . ILE A 1 182 ? -1.211 -7.911 9.708 1.00 97.12 182 ILE A CA 1
ATOM 1473 C C . ILE A 1 182 ? 0.221 -8.311 9.356 1.00 97.12 182 ILE A C 1
ATOM 1475 O O . ILE A 1 182 ? 0.951 -7.563 8.707 1.00 97.12 182 ILE A O 1
ATOM 1479 N N . ALA A 1 183 ? 0.624 -9.488 9.823 1.00 96.69 183 ALA A N 1
ATOM 1480 C CA . ALA A 1 183 ? 1.982 -9.994 9.694 1.00 96.69 183 ALA A CA 1
ATOM 1481 C C . ALA A 1 183 ? 1.995 -11.523 9.607 1.00 96.69 183 ALA A C 1
ATOM 1483 O O . ALA A 1 183 ? 1.122 -12.189 10.170 1.00 96.69 183 ALA A O 1
ATOM 1484 N N . GLY A 1 184 ? 3.004 -12.057 8.926 1.00 94.56 184 GLY A N 1
ATOM 1485 C CA . GLY A 1 184 ? 3.378 -13.467 8.948 1.00 94.56 184 GLY A CA 1
ATOM 1486 C C . GLY A 1 184 ? 4.800 -13.670 9.480 1.00 94.56 184 GLY A C 1
ATOM 1487 O O . GLY A 1 184 ? 5.439 -12.722 9.936 1.00 94.56 184 GLY A O 1
ATOM 1488 N N . MET A 1 185 ? 5.308 -14.906 9.419 1.00 93.69 185 MET A N 1
ATOM 1489 C CA . MET A 1 185 ? 6.676 -15.219 9.868 1.00 93.69 185 MET A CA 1
ATOM 1490 C C . MET A 1 185 ? 7.747 -14.585 8.970 1.00 93.69 185 MET A C 1
ATOM 1492 O O . MET A 1 185 ? 8.848 -14.289 9.425 1.00 93.69 185 MET A O 1
ATOM 1496 N N . ASN A 1 186 ? 7.426 -14.365 7.695 1.00 94.44 186 ASN A N 1
ATOM 1497 C CA . ASN A 1 186 ? 8.286 -13.712 6.717 1.00 94.44 186 ASN A CA 1
ATOM 1498 C C . ASN A 1 186 ? 7.451 -12.845 5.750 1.00 94.44 186 ASN A C 1
ATOM 1500 O O . ASN A 1 186 ? 6.227 -12.767 5.859 1.00 94.44 186 ASN A O 1
ATOM 1504 N N . ARG A 1 187 ? 8.110 -12.200 4.778 1.00 96.25 187 ARG A N 1
ATOM 1505 C CA . ARG A 1 187 ? 7.455 -11.329 3.783 1.00 96.25 187 ARG A CA 1
ATOM 1506 C C . ARG A 1 187 ? 6.386 -12.042 2.943 1.00 96.25 187 ARG A C 1
ATOM 1508 O O . ARG A 1 187 ? 5.383 -11.428 2.592 1.00 96.25 187 ARG A O 1
ATOM 1515 N N . VAL A 1 188 ? 6.577 -13.328 2.643 1.00 98.00 188 VAL A N 1
ATOM 1516 C CA . VAL A 1 188 ? 5.616 -14.136 1.878 1.00 98.00 188 VAL A CA 1
ATOM 1517 C C . VAL A 1 188 ? 4.383 -14.425 2.725 1.00 98.00 188 VAL A C 1
ATOM 1519 O O . VAL A 1 188 ? 3.263 -14.179 2.285 1.00 98.00 188 VAL A O 1
ATOM 1522 N N . ASP A 1 189 ? 4.580 -14.848 3.972 1.00 97.75 189 ASP A N 1
ATOM 1523 C CA . ASP A 1 189 ? 3.482 -15.082 4.909 1.00 97.75 189 ASP A CA 1
ATOM 1524 C C . ASP A 1 189 ? 2.709 -13.786 5.209 1.00 97.75 189 ASP A C 1
ATOM 1526 O O . ASP A 1 189 ? 1.482 -13.812 5.290 1.00 97.75 189 ASP A O 1
ATOM 1530 N N . THR A 1 190 ? 3.387 -12.635 5.318 1.00 98.19 190 THR A N 1
ATOM 1531 C CA . THR A 1 190 ? 2.719 -11.328 5.445 1.00 98.19 190 THR A CA 1
ATOM 1532 C C . THR A 1 190 ? 1.866 -11.017 4.212 1.00 98.19 190 THR A C 1
ATOM 1534 O O . THR A 1 190 ? 0.707 -10.628 4.365 1.00 98.19 190 THR A O 1
ATOM 1537 N N . ALA A 1 191 ? 2.385 -11.236 2.998 1.00 98.44 191 ALA A N 1
ATOM 1538 C CA . ALA A 1 191 ? 1.634 -11.036 1.757 1.00 98.44 191 ALA A CA 1
ATOM 1539 C C . ALA A 1 191 ? 0.376 -11.912 1.690 1.00 98.44 191 ALA A C 1
ATOM 1541 O O . ALA A 1 191 ? -0.715 -11.412 1.408 1.00 98.44 191 ALA A O 1
ATOM 1542 N N . LEU A 1 192 ? 0.504 -13.197 2.031 1.00 98.31 192 LEU A N 1
ATOM 1543 C CA . LEU A 1 192 ? -0.620 -14.131 2.102 1.00 98.31 192 LEU A CA 1
ATOM 1544 C C . LEU A 1 192 ? -1.645 -13.694 3.156 1.00 98.31 192 LEU A C 1
ATOM 1546 O O . LEU A 1 192 ? -2.841 -13.640 2.867 1.00 98.31 192 LEU A O 1
ATOM 1550 N N . LYS A 1 193 ? -1.197 -13.281 4.349 1.00 98.00 193 LYS A N 1
ATOM 1551 C CA . LYS A 1 193 ? -2.090 -12.813 5.420 1.00 98.00 193 LYS A CA 1
ATOM 1552 C C . LYS A 1 193 ? -2.854 -11.551 5.028 1.00 98.00 193 LYS A C 1
ATOM 1554 O O . LYS A 1 193 ? -4.044 -11.429 5.333 1.00 98.00 193 LYS A O 1
ATOM 1559 N N . ILE A 1 194 ? -2.198 -10.616 4.341 1.00 97.94 194 ILE A N 1
ATOM 1560 C CA . ILE A 1 194 ? -2.839 -9.417 3.790 1.00 97.94 194 ILE A CA 1
ATOM 1561 C C . ILE A 1 194 ? -3.868 -9.820 2.734 1.00 97.94 194 ILE A C 1
ATOM 1563 O O . ILE A 1 194 ? -5.007 -9.351 2.795 1.00 97.94 194 ILE A O 1
ATOM 1567 N N . ALA A 1 195 ? -3.523 -10.733 1.825 1.00 98.00 195 ALA A N 1
ATOM 1568 C CA . ALA A 1 195 ? -4.434 -11.221 0.798 1.00 98.00 195 ALA A CA 1
ATOM 1569 C C . ALA A 1 195 ? -5.695 -11.868 1.407 1.00 98.00 195 ALA A C 1
ATOM 1571 O O . ALA A 1 195 ? -6.810 -11.461 1.090 1.00 98.00 195 ALA A O 1
ATOM 1572 N N . GLU A 1 196 ? -5.547 -12.790 2.361 1.00 95.44 196 GLU A N 1
ATOM 1573 C CA . GLU A 1 196 ? -6.661 -13.450 3.070 1.00 95.44 196 GLU A CA 1
ATOM 1574 C C . GLU A 1 196 ? -7.499 -12.491 3.932 1.00 95.44 196 GLU A C 1
ATOM 1576 O O . GLU A 1 196 ? -8.702 -12.684 4.160 1.00 95.44 196 GLU A O 1
ATOM 1581 N N . THR A 1 197 ? -6.868 -11.441 4.458 1.00 93.19 197 THR A N 1
ATOM 1582 C CA . THR A 1 197 ? -7.576 -10.418 5.231 1.00 93.19 197 THR A CA 1
ATOM 1583 C C . THR A 1 197 ? -8.415 -9.528 4.317 1.00 93.19 197 THR A C 1
ATOM 1585 O O . THR A 1 197 ? -9.545 -9.195 4.675 1.00 93.19 197 THR A O 1
ATOM 1588 N N . THR A 1 198 ? -7.888 -9.183 3.140 1.00 93.06 198 THR A N 1
ATOM 1589 C CA . THR A 1 198 ? -8.492 -8.232 2.191 1.00 93.06 198 THR A CA 1
ATOM 1590 C C . THR A 1 198 ? -9.566 -8.873 1.309 1.00 93.06 198 THR A C 1
ATOM 1592 O O . THR A 1 198 ? -10.597 -8.247 1.025 1.00 93.06 198 THR A O 1
ATOM 1595 N N . PHE A 1 199 ? -9.335 -10.119 0.884 1.00 93.19 199 PHE A N 1
ATOM 1596 C CA . PHE A 1 199 ? -10.139 -10.851 -0.092 1.00 93.19 199 PHE A CA 1
ATOM 1597 C C . PHE A 1 199 ? -10.693 -12.132 0.550 1.00 93.19 199 PHE A C 1
ATOM 1599 O O . PHE A 1 199 ? -10.009 -13.145 0.662 1.00 93.19 199 PHE A O 1
ATOM 1606 N N . LYS A 1 200 ? -11.946 -12.070 1.024 1.00 87.75 200 LYS A N 1
ATOM 1607 C CA . LYS A 1 200 ? -12.596 -13.163 1.777 1.00 87.75 200 LYS A CA 1
ATOM 1608 C C . LYS A 1 200 ? -13.126 -14.307 0.907 1.00 87.75 200 LYS A C 1
ATOM 1610 O O . LYS A 1 200 ? -13.367 -15.391 1.430 1.00 87.75 200 LYS A O 1
ATOM 1615 N N . GLY A 1 201 ? -13.311 -14.068 -0.389 1.00 90.12 201 GLY A N 1
ATOM 1616 C CA . GLY A 1 201 ? -13.787 -15.052 -1.362 1.00 90.12 201 GLY A CA 1
ATOM 1617 C C . GLY A 1 201 ? -12.706 -15.468 -2.354 1.00 90.12 201 GLY A C 1
ATOM 1618 O O . GLY A 1 201 ? -11.517 -15.238 -2.125 1.00 90.12 201 GLY A O 1
ATOM 1619 N N . LYS A 1 202 ? -13.137 -16.063 -3.473 1.00 94.94 202 LYS A N 1
ATOM 1620 C CA . LYS A 1 202 ? -12.245 -16.262 -4.613 1.00 94.94 202 LYS A CA 1
ATOM 1621 C C . LYS A 1 202 ? -11.884 -14.922 -5.253 1.00 94.94 202 LYS A C 1
ATOM 1623 O O . LYS A 1 202 ? -12.699 -14.002 -5.263 1.00 94.94 202 LYS A O 1
ATOM 1628 N N . VAL A 1 203 ? -10.669 -14.827 -5.782 1.00 96.88 203 VAL A N 1
ATOM 1629 C CA . VAL A 1 203 ? -10.181 -13.671 -6.537 1.00 96.88 203 VAL A CA 1
ATOM 1630 C C . VAL A 1 203 ? -10.056 -14.027 -8.011 1.00 96.88 203 VAL A C 1
ATOM 1632 O O . VAL A 1 203 ? -9.593 -15.107 -8.382 1.00 96.88 203 VAL A O 1
ATOM 1635 N N . ARG A 1 204 ? -10.460 -13.095 -8.873 1.00 97.75 204 ARG A N 1
ATOM 1636 C CA . ARG A 1 204 ? -10.330 -13.260 -10.323 1.00 97.75 204 ARG A CA 1
ATOM 1637 C C . ARG A 1 204 ? -8.911 -12.985 -10.809 1.00 97.75 204 ARG A C 1
ATOM 1639 O O . ARG A 1 204 ? -8.490 -13.542 -11.816 1.00 97.75 204 ARG A O 1
ATOM 1646 N N . ASN A 1 205 ? -8.174 -12.120 -10.123 1.00 98.44 205 ASN A N 1
ATOM 1647 C CA . ASN A 1 205 ? -6.851 -11.686 -10.545 1.00 98.44 205 ASN A CA 1
ATOM 1648 C C . ASN A 1 205 ? -5.865 -11.776 -9.380 1.00 98.44 205 ASN A C 1
ATOM 1650 O O . ASN A 1 205 ? -6.238 -11.541 -8.234 1.00 98.44 205 ASN A O 1
ATOM 1654 N N . VAL A 1 206 ? -4.604 -12.070 -9.689 1.00 98.69 206 VAL A N 1
ATOM 1655 C CA . VAL A 1 206 ? -3.471 -12.011 -8.757 1.00 98.69 206 VAL A CA 1
ATOM 1656 C C . VAL A 1 206 ? -2.329 -11.272 -9.440 1.00 98.69 206 VAL A C 1
ATOM 1658 O O . VAL A 1 206 ? -2.031 -11.528 -10.606 1.00 98.69 206 VAL A O 1
ATOM 1661 N N . VAL A 1 207 ? -1.673 -10.372 -8.713 1.00 98.75 207 VAL A N 1
ATOM 1662 C CA . VAL A 1 207 ? -0.394 -9.787 -9.123 1.00 98.75 207 VAL A CA 1
ATOM 1663 C C . VAL A 1 207 ? 0.715 -10.545 -8.399 1.00 98.75 207 VAL A C 1
ATOM 1665 O O . VAL A 1 207 ? 0.683 -10.670 -7.180 1.00 98.75 207 VAL A O 1
ATOM 1668 N N . LEU A 1 208 ? 1.683 -11.076 -9.139 1.00 98.50 208 LEU A N 1
ATOM 1669 C CA . LEU A 1 208 ? 2.760 -11.913 -8.619 1.00 98.50 208 LEU A CA 1
ATOM 1670 C C . LEU A 1 208 ? 4.113 -11.263 -8.903 1.00 98.50 208 LEU A C 1
ATOM 1672 O O . LEU A 1 208 ? 4.395 -10.887 -10.035 1.00 98.50 208 LEU A O 1
ATOM 1676 N N . THR A 1 209 ? 4.969 -11.154 -7.895 1.00 97.62 209 THR A N 1
ATOM 1677 C CA . THR A 1 209 ? 6.334 -10.625 -8.041 1.00 97.62 209 THR A CA 1
ATOM 1678 C C . THR A 1 209 ? 7.291 -11.370 -7.113 1.00 97.62 209 THR A C 1
ATOM 1680 O O . THR A 1 209 ? 6.862 -12.170 -6.282 1.00 97.62 209 THR A O 1
ATOM 1683 N N . THR A 1 210 ? 8.595 -11.137 -7.239 1.00 95.50 210 THR A N 1
ATOM 1684 C CA . THR A 1 210 ? 9.561 -11.630 -6.251 1.00 95.50 210 THR A CA 1
ATOM 1685 C C . THR A 1 210 ? 9.394 -10.911 -4.911 1.00 95.50 210 THR A C 1
ATOM 1687 O O . THR A 1 210 ? 9.085 -9.720 -4.861 1.00 95.50 210 THR A O 1
ATOM 1690 N N . GLY A 1 211 ? 9.646 -11.629 -3.822 1.00 94.00 211 GLY A N 1
ATOM 1691 C CA . GLY A 1 211 ? 9.882 -11.046 -2.511 1.00 94.00 211 GLY A CA 1
ATOM 1692 C C . GLY A 1 211 ? 11.333 -10.629 -2.289 1.00 94.00 211 GLY A C 1
ATOM 1693 O O . GLY A 1 211 ? 11.600 -10.027 -1.261 1.00 94.00 211 GLY A O 1
ATOM 1694 N N . GLU A 1 212 ? 12.270 -10.936 -3.187 1.00 91.81 212 GLU A N 1
ATOM 1695 C CA . GLU A 1 212 ? 13.715 -10.773 -2.944 1.00 91.81 212 GLU A CA 1
ATOM 1696 C C . GLU A 1 212 ? 14.297 -9.480 -3.540 1.00 91.81 212 GLU A C 1
ATOM 1698 O O . GLU A 1 212 ? 15.324 -8.984 -3.081 1.00 91.81 212 GLU A O 1
ATOM 1703 N N . ASN A 1 213 ? 13.599 -8.862 -4.495 1.00 91.06 213 ASN A N 1
ATOM 1704 C CA . ASN A 1 213 ? 13.944 -7.568 -5.083 1.00 91.06 213 ASN A CA 1
ATOM 1705 C C . ASN A 1 213 ? 12.693 -6.682 -5.283 1.00 91.06 213 ASN A C 1
ATOM 1707 O O . ASN A 1 213 ? 11.571 -7.174 -5.320 1.00 91.06 213 ASN A O 1
ATOM 1711 N N . TYR A 1 214 ? 12.872 -5.368 -5.418 1.00 90.56 214 TYR A N 1
ATOM 1712 C CA . TYR A 1 214 ? 11.773 -4.388 -5.411 1.00 90.56 214 TYR A CA 1
ATOM 1713 C C . TYR A 1 214 ? 11.435 -3.669 -6.736 1.00 90.56 214 TYR A C 1
ATOM 1715 O O . TYR A 1 214 ? 10.257 -3.355 -6.916 1.00 90.56 214 TYR A O 1
ATOM 1723 N N . PRO A 1 215 ? 12.381 -3.352 -7.652 1.00 89.62 215 PRO A N 1
ATOM 1724 C CA . PRO A 1 215 ? 12.151 -2.325 -8.675 1.00 89.62 215 PRO A CA 1
ATOM 1725 C C . PRO A 1 215 ? 10.972 -2.603 -9.609 1.00 89.62 215 PRO A C 1
ATOM 1727 O O . PRO A 1 215 ? 10.211 -1.693 -9.925 1.00 89.62 215 PRO A O 1
ATOM 1730 N N . ASP A 1 216 ? 10.797 -3.864 -10.003 1.00 92.44 216 ASP A N 1
ATOM 1731 C CA . ASP A 1 216 ? 9.764 -4.293 -10.952 1.00 92.44 216 ASP A CA 1
ATOM 1732 C C . ASP A 1 216 ? 8.339 -4.193 -10.388 1.00 92.44 216 ASP A C 1
ATOM 1734 O O . ASP A 1 216 ? 7.371 -4.139 -11.145 1.00 92.44 216 ASP A O 1
ATOM 1738 N N . ALA A 1 217 ? 8.193 -4.129 -9.063 1.00 93.00 217 ALA A N 1
ATOM 1739 C CA . ALA A 1 217 ? 6.895 -4.105 -8.402 1.00 93.00 217 ALA A CA 1
ATOM 1740 C C . ALA A 1 217 ? 6.442 -2.703 -7.968 1.00 93.00 217 ALA A C 1
ATOM 1742 O O . ALA A 1 217 ? 5.279 -2.535 -7.603 1.00 93.00 217 ALA A O 1
ATOM 1743 N N . LEU A 1 218 ? 7.313 -1.687 -8.022 1.00 92.50 218 LEU A N 1
ATOM 1744 C CA . LEU A 1 218 ? 7.027 -0.348 -7.483 1.00 92.50 218 LEU A CA 1
ATOM 1745 C C . LEU A 1 218 ? 5.827 0.348 -8.150 1.00 92.50 218 LEU A C 1
ATOM 1747 O O . LEU A 1 218 ? 5.142 1.134 -7.501 1.00 92.50 218 LEU A O 1
ATOM 1751 N N . ALA A 1 219 ? 5.541 0.034 -9.417 1.00 94.31 219 ALA A N 1
ATOM 1752 C CA . ALA A 1 219 ? 4.365 0.535 -10.138 1.00 94.31 219 ALA A CA 1
ATOM 1753 C C . ALA A 1 219 ? 3.137 -0.399 -10.042 1.00 94.31 219 ALA A C 1
ATOM 1755 O O . ALA A 1 219 ? 2.070 -0.098 -10.580 1.00 94.31 219 ALA A O 1
ATOM 1756 N N . GLY A 1 220 ? 3.272 -1.546 -9.369 1.00 95.75 220 GLY A N 1
ATOM 1757 C CA . GLY A 1 220 ? 2.286 -2.626 -9.353 1.00 95.75 220 GLY A CA 1
ATOM 1758 C C . GLY A 1 220 ? 1.025 -2.345 -8.533 1.00 95.75 220 GLY A C 1
ATOM 1759 O O . GLY A 1 220 ? -0.002 -2.971 -8.791 1.00 95.75 220 GLY A O 1
ATOM 1760 N N . SER A 1 221 ? 1.059 -1.395 -7.589 1.00 96.06 221 SER A N 1
ATOM 1761 C CA . SER A 1 221 ? -0.088 -1.079 -6.718 1.00 96.06 221 SER A CA 1
ATOM 1762 C C . SER A 1 221 ? -1.311 -0.603 -7.503 1.00 96.06 221 SER A C 1
ATOM 1764 O O . SER A 1 221 ? -2.434 -1.013 -7.213 1.00 96.06 221 SER A O 1
ATOM 1766 N N . VAL A 1 222 ? -1.097 0.222 -8.534 1.00 97.88 222 VAL A N 1
ATOM 1767 C CA . VAL A 1 222 ? -2.172 0.779 -9.368 1.00 97.88 222 VAL A CA 1
ATOM 1768 C C . VAL A 1 222 ? -2.875 -0.329 -10.147 1.00 97.88 222 VAL A C 1
ATOM 1770 O O . VAL A 1 222 ? -4.105 -0.358 -10.218 1.00 97.88 222 VAL A O 1
ATOM 1773 N N . LEU A 1 223 ? -2.092 -1.279 -10.671 1.00 98.19 223 LEU A N 1
ATOM 1774 C CA . LEU A 1 223 ? -2.602 -2.452 -11.376 1.00 98.19 223 LEU A CA 1
ATOM 1775 C C . LEU A 1 223 ? -3.348 -3.390 -10.426 1.00 98.19 223 LEU A C 1
ATOM 1777 O O . LEU A 1 223 ? -4.457 -3.808 -10.742 1.00 98.19 223 LEU A O 1
ATOM 1781 N N . ALA A 1 224 ? -2.769 -3.688 -9.261 1.00 98.06 224 ALA A N 1
ATOM 1782 C CA . ALA A 1 224 ? -3.391 -4.554 -8.266 1.00 98.06 224 ALA A CA 1
ATOM 1783 C C . ALA A 1 224 ? -4.749 -4.005 -7.812 1.00 98.06 224 ALA A C 1
ATOM 1785 O O . ALA A 1 224 ? -5.736 -4.737 -7.811 1.00 98.06 224 ALA A O 1
ATOM 1786 N N . TYR A 1 225 ? -4.827 -2.705 -7.518 1.00 96.81 225 TYR A N 1
ATOM 1787 C CA . TYR A 1 225 ? -6.084 -2.065 -7.139 1.00 96.81 225 TYR A CA 1
ATOM 1788 C C . TYR A 1 225 ? -7.106 -2.068 -8.280 1.00 96.81 225 TYR A C 1
ATOM 1790 O O . TYR A 1 225 ? -8.248 -2.461 -8.060 1.00 96.81 225 TYR A O 1
ATOM 1798 N N . LYS A 1 226 ? -6.694 -1.722 -9.512 1.00 96.69 226 LYS A N 1
ATOM 1799 C CA . LYS A 1 226 ? -7.575 -1.748 -10.694 1.00 96.69 226 LYS A CA 1
ATOM 1800 C C . LYS A 1 226 ? -8.194 -3.126 -10.939 1.00 96.69 226 LYS A C 1
ATOM 1802 O O . LYS A 1 226 ? -9.326 -3.226 -11.401 1.00 96.69 226 LYS A O 1
ATOM 1807 N N . LEU A 1 227 ? -7.424 -4.180 -10.687 1.00 96.88 227 LEU A N 1
ATOM 1808 C CA . LEU A 1 227 ? -7.826 -5.565 -10.915 1.00 96.88 227 LEU A CA 1
ATOM 1809 C C . LEU A 1 227 ? -8.532 -6.208 -9.716 1.00 96.88 227 LEU A C 1
ATOM 1811 O O . LEU A 1 227 ? -8.883 -7.387 -9.813 1.00 96.88 227 LEU A O 1
ATOM 1815 N N . GLU A 1 228 ? -8.689 -5.475 -8.608 1.00 96.25 228 GLU A N 1
ATOM 1816 C CA . GLU A 1 228 ? -9.133 -6.004 -7.313 1.00 96.25 228 GLU A CA 1
ATOM 1817 C C . GLU A 1 228 ? -8.334 -7.254 -6.898 1.00 96.25 228 GLU A C 1
ATOM 1819 O O . GLU A 1 228 ? -8.883 -8.271 -6.474 1.00 96.25 228 GLU A O 1
ATOM 1824 N N . ALA A 1 229 ? -7.014 -7.187 -7.070 1.00 97.56 229 ALA A N 1
ATOM 1825 C CA . ALA A 1 229 ? -6.098 -8.307 -6.917 1.00 97.56 229 ALA A CA 1
ATOM 1826 C C . ALA A 1 229 ? -5.196 -8.144 -5.683 1.00 97.56 229 ALA A C 1
ATOM 1828 O O . ALA A 1 229 ? -4.717 -7.036 -5.415 1.00 97.56 229 ALA A O 1
ATOM 1829 N N . PRO A 1 230 ? -4.871 -9.232 -4.960 1.00 98.06 230 PRO A N 1
ATOM 1830 C CA . PRO A 1 230 ? -3.747 -9.217 -4.038 1.00 98.06 230 PRO A CA 1
ATOM 1831 C C . PRO A 1 230 ? -2.420 -9.155 -4.804 1.00 98.06 230 PRO A C 1
ATOM 1833 O O . PRO A 1 230 ? -2.304 -9.660 -5.925 1.00 98.06 230 PRO A O 1
ATOM 1836 N N . ILE A 1 231 ? -1.405 -8.578 -4.156 1.00 98.50 231 ILE A N 1
ATOM 1837 C CA . ILE A 1 231 ? -0.005 -8.703 -4.568 1.00 98.50 231 ILE A CA 1
ATOM 1838 C C . ILE A 1 231 ? 0.615 -9.825 -3.735 1.00 98.50 231 ILE A C 1
ATOM 1840 O O . ILE A 1 231 ? 0.677 -9.723 -2.510 1.00 98.50 231 ILE A O 1
ATOM 1844 N N . LEU A 1 232 ? 1.056 -10.893 -4.393 1.00 98.44 232 LEU A N 1
ATOM 1845 C CA . LEU A 1 232 ? 1.728 -12.031 -3.773 1.00 98.44 232 LEU A CA 1
ATOM 1846 C C . LEU A 1 232 ? 3.224 -12.003 -4.086 1.00 98.44 232 LEU A C 1
ATOM 1848 O O . LEU A 1 232 ? 3.648 -11.531 -5.145 1.00 98.44 232 LEU A O 1
ATOM 1852 N N . LEU A 1 233 ? 4.015 -12.536 -3.157 1.00 98.19 233 LEU A N 1
ATOM 1853 C CA . LEU A 1 233 ? 5.470 -12.561 -3.241 1.00 98.19 233 LEU A CA 1
ATOM 1854 C C . LEU A 1 233 ? 5.960 -13.996 -3.355 1.00 98.19 233 LEU A C 1
ATOM 1856 O O . LEU A 1 233 ? 5.698 -14.798 -2.466 1.00 98.19 233 LEU A O 1
ATOM 1860 N N . ILE A 1 234 ? 6.720 -14.299 -4.399 1.00 96.12 234 ILE A N 1
ATOM 1861 C CA . ILE A 1 234 ? 7.497 -15.535 -4.457 1.00 96.12 234 ILE A CA 1
ATOM 1862 C C . ILE A 1 234 ? 8.721 -15.381 -3.556 1.00 96.12 234 ILE A C 1
ATOM 1864 O O . ILE A 1 234 ? 9.490 -14.431 -3.711 1.00 96.12 234 ILE A O 1
ATOM 1868 N N . GLY A 1 235 ? 8.877 -16.296 -2.602 1.00 88.44 235 GLY A N 1
ATOM 1869 C CA . GLY A 1 235 ? 10.028 -16.329 -1.704 1.00 88.44 235 GLY A CA 1
ATOM 1870 C C . GLY A 1 235 ? 11.238 -17.032 -2.312 1.00 88.44 235 GLY A C 1
ATOM 1871 O O . GLY A 1 235 ? 11.145 -17.710 -3.332 1.00 88.44 235 GLY A O 1
ATOM 1872 N N . SER A 1 236 ? 12.376 -16.905 -1.638 1.00 83.75 236 SER A N 1
ATOM 1873 C CA . SER A 1 236 ? 13.629 -17.599 -1.964 1.00 83.75 236 SER A CA 1
ATOM 1874 C C . SER A 1 236 ? 13.623 -19.102 -1.653 1.00 83.75 236 SER A C 1
ATOM 1876 O O . SER A 1 236 ? 14.504 -19.820 -2.123 1.00 83.75 236 SER A O 1
ATOM 1878 N N . SER A 1 237 ? 12.651 -19.597 -0.876 1.00 92.56 237 SER A N 1
ATOM 1879 C CA . SER A 1 237 ? 12.538 -21.013 -0.518 1.00 92.56 237 SER A CA 1
ATOM 1880 C C . SER A 1 237 ? 11.439 -21.738 -1.306 1.00 92.56 237 SER A C 1
ATOM 1882 O O . SER A 1 237 ? 10.406 -21.161 -1.664 1.00 92.56 237 SER A O 1
ATOM 1884 N N . ASN A 1 238 ? 11.623 -23.046 -1.514 1.00 93.12 238 ASN A N 1
ATOM 1885 C CA . ASN A 1 238 ? 10.578 -23.898 -2.089 1.00 93.12 238 ASN A CA 1
ATOM 1886 C C . ASN A 1 238 ? 9.319 -23.898 -1.213 1.00 93.12 238 ASN A C 1
ATOM 1888 O O . ASN A 1 238 ? 8.217 -23.821 -1.739 1.00 93.12 238 ASN A O 1
ATOM 1892 N N . VAL A 1 239 ? 9.472 -23.910 0.117 1.00 95.31 239 VAL A N 1
ATOM 1893 C CA . VAL A 1 239 ? 8.340 -23.888 1.058 1.00 95.31 239 VAL A CA 1
ATOM 1894 C C . VAL A 1 239 ? 7.491 -22.631 0.874 1.00 95.31 239 VAL A C 1
ATOM 1896 O O . VAL A 1 239 ? 6.269 -22.722 0.812 1.00 95.31 239 VAL A O 1
ATOM 1899 N N . ASP A 1 240 ? 8.117 -21.462 0.748 1.00 95.69 240 ASP A N 1
ATOM 1900 C CA . ASP A 1 240 ? 7.382 -20.215 0.528 1.00 95.69 240 ASP A CA 1
ATOM 1901 C C . ASP A 1 240 ? 6.711 -20.182 -0.848 1.00 95.69 240 ASP A C 1
ATOM 1903 O O . ASP A 1 240 ? 5.572 -19.735 -0.968 1.00 95.69 240 ASP A O 1
ATOM 1907 N N . THR A 1 241 ? 7.382 -20.705 -1.876 1.00 95.31 241 THR A N 1
ATOM 1908 C CA . THR A 1 241 ? 6.799 -20.832 -3.219 1.00 95.31 241 THR A CA 1
ATOM 1909 C C . THR A 1 241 ? 5.553 -21.721 -3.199 1.00 95.31 241 THR A C 1
ATOM 1911 O O . THR A 1 241 ? 4.515 -21.324 -3.728 1.00 95.31 241 THR A O 1
ATOM 1914 N N . GLU A 1 242 ? 5.605 -22.874 -2.528 1.00 96.94 242 GLU A N 1
ATOM 1915 C CA . GLU A 1 242 ? 4.461 -23.787 -2.407 1.00 96.94 242 GLU A CA 1
ATOM 1916 C C . GLU A 1 242 ? 3.266 -23.143 -1.689 1.00 96.94 242 GLU A C 1
ATOM 1918 O O . GLU A 1 242 ? 2.128 -23.318 -2.123 1.00 96.94 242 GLU A O 1
ATOM 1923 N N . LYS A 1 243 ? 3.487 -22.323 -0.649 1.00 98.00 243 LYS A N 1
ATOM 1924 C CA . LYS A 1 243 ? 2.392 -21.579 0.008 1.00 98.00 243 LYS A CA 1
ATOM 1925 C C . LYS A 1 243 ? 1.668 -20.641 -0.963 1.00 98.00 243 LYS A C 1
ATOM 1927 O O . LYS A 1 243 ? 0.442 -20.532 -0.926 1.00 98.00 243 LYS A O 1
ATOM 1932 N N . VAL A 1 244 ? 2.412 -19.967 -1.841 1.00 98.44 244 VAL A N 1
ATOM 1933 C CA . VAL A 1 244 ? 1.842 -19.052 -2.843 1.00 98.44 244 VAL A CA 1
ATOM 1934 C C . VAL A 1 244 ? 1.078 -19.818 -3.918 1.00 98.44 244 VAL A C 1
ATOM 1936 O O . VAL A 1 244 ? -0.037 -19.431 -4.265 1.00 98.44 244 VAL A O 1
ATOM 1939 N N . LEU A 1 245 ? 1.638 -20.923 -4.415 1.00 98.25 245 LEU A N 1
ATOM 1940 C CA . LEU A 1 245 ? 0.968 -21.790 -5.389 1.00 98.25 245 LEU A CA 1
ATOM 1941 C C . LEU A 1 245 ? -0.317 -22.392 -4.811 1.00 98.25 245 LEU A C 1
ATOM 1943 O O . LEU A 1 245 ? -1.342 -22.422 -5.491 1.00 98.25 245 LEU A O 1
ATOM 1947 N N . PHE A 1 246 ? -0.293 -22.793 -3.540 1.00 98.19 246 PHE A N 1
ATOM 1948 C CA . PHE A 1 246 ? -1.477 -23.252 -2.824 1.00 98.19 246 PHE A CA 1
ATOM 1949 C C . PHE A 1 246 ? -2.545 -22.156 -2.729 1.00 98.19 246 PHE A C 1
ATOM 1951 O O . PHE A 1 246 ? -3.706 -22.404 -3.052 1.00 98.19 246 PHE A O 1
ATOM 1958 N N . TYR A 1 247 ? -2.165 -20.923 -2.370 1.00 98.44 247 TYR A N 1
ATOM 1959 C CA . TYR A 1 247 ? -3.099 -19.794 -2.377 1.00 98.44 247 TYR A CA 1
ATOM 1960 C C . TYR A 1 247 ? -3.718 -19.588 -3.763 1.00 98.44 247 TYR A C 1
ATOM 1962 O O . TYR A 1 247 ? -4.935 -19.464 -3.869 1.00 98.44 247 TYR A O 1
ATOM 1970 N N . ILE A 1 248 ? -2.908 -19.583 -4.826 1.00 98.50 248 ILE A N 1
ATOM 1971 C CA . ILE A 1 248 ? -3.383 -19.428 -6.208 1.00 98.50 248 ILE A CA 1
ATOM 1972 C C . ILE A 1 248 ? -4.399 -20.526 -6.549 1.00 98.50 248 ILE A C 1
ATOM 1974 O O . ILE A 1 248 ? -5.505 -20.217 -6.986 1.00 98.50 248 ILE A O 1
ATOM 1978 N N . LYS A 1 249 ? -4.071 -21.791 -6.276 1.00 97.56 249 LYS A N 1
ATOM 1979 C CA . LYS A 1 249 ? -4.941 -22.940 -6.555 1.00 97.56 249 LYS A CA 1
ATOM 1980 C C . LYS A 1 249 ? -6.291 -22.854 -5.835 1.00 97.56 249 LYS A C 1
ATOM 1982 O O . LYS A 1 249 ? -7.337 -23.071 -6.443 1.00 97.56 249 LYS A O 1
ATOM 1987 N N . GLU A 1 250 ? -6.274 -22.528 -4.545 1.00 97.44 250 GLU A N 1
ATOM 1988 C CA . GLU A 1 250 ? -7.471 -22.573 -3.698 1.00 97.44 250 GLU A CA 1
ATOM 1989 C C . GLU A 1 250 ? -8.318 -21.298 -3.787 1.00 97.44 250 GLU A C 1
ATOM 1991 O O . GLU A 1 250 ? -9.553 -21.344 -3.729 1.00 97.44 250 GLU A O 1
ATOM 1996 N N . LYS A 1 251 ? -7.666 -20.137 -3.909 1.00 97.75 251 LYS A N 1
ATOM 1997 C CA . LYS A 1 251 ? -8.316 -18.824 -3.819 1.00 97.75 251 LYS A CA 1
ATOM 1998 C C . LYS A 1 251 ? -8.580 -18.180 -5.166 1.00 97.75 251 LYS A C 1
ATOM 2000 O O . LYS A 1 251 ? -9.346 -17.225 -5.191 1.00 97.75 251 LYS A O 1
ATOM 2005 N N . MET A 1 252 ? -8.037 -18.669 -6.278 1.00 98.00 252 MET A N 1
ATOM 2006 C CA . MET A 1 252 ? -8.394 -18.117 -7.585 1.00 98.00 252 MET A CA 1
ATOM 2007 C C . MET A 1 252 ? -9.604 -18.802 -8.228 1.00 98.00 252 MET A C 1
ATOM 2009 O O . MET A 1 252 ? -9.930 -19.976 -8.005 1.00 98.00 252 MET A O 1
ATOM 2013 N N . GLU A 1 253 ? -10.301 -18.032 -9.057 1.00 96.69 253 GLU A N 1
ATOM 2014 C CA . GLU A 1 253 ? -11.189 -18.567 -10.087 1.00 96.69 253 GLU A CA 1
ATOM 2015 C C . GLU A 1 253 ? -10.356 -19.238 -11.187 1.00 96.69 253 GLU A C 1
ATOM 2017 O O . GLU A 1 253 ? -9.336 -18.696 -11.604 1.00 96.69 253 GLU A O 1
ATOM 2022 N N . SER A 1 254 ? -10.795 -20.386 -11.713 1.00 91.81 254 SER A N 1
ATOM 2023 C CA . SER A 1 254 ? -10.054 -21.117 -12.758 1.00 91.81 254 SER A CA 1
ATOM 2024 C C . SER A 1 254 ? -9.921 -20.338 -14.075 1.00 91.81 254 SER A C 1
ATOM 2026 O O . SER A 1 254 ? -8.961 -20.531 -14.817 1.00 91.81 254 SER A O 1
ATOM 2028 N N . SER A 1 255 ? -10.860 -19.429 -14.359 1.00 95.06 255 SER A N 1
ATOM 2029 C CA . SER A 1 255 ? -10.809 -18.476 -15.478 1.00 95.06 255 SER A CA 1
ATOM 2030 C C . SER A 1 255 ? -10.032 -17.190 -15.166 1.00 95.06 255 SER A C 1
ATOM 2032 O O . SER A 1 255 ? -10.011 -16.273 -15.990 1.00 95.06 255 SER A O 1
ATOM 2034 N N . GLY A 1 256 ? -9.459 -17.087 -13.966 1.00 96.88 256 GLY A N 1
ATOM 2035 C CA . GLY A 1 256 ? -8.742 -15.914 -13.490 1.00 96.88 256 GLY A CA 1
ATOM 2036 C C . GLY A 1 256 ? -7.412 -15.669 -14.200 1.00 96.88 256 GLY A C 1
ATOM 2037 O O . GLY A 1 256 ? -6.978 -16.463 -15.035 1.00 96.88 256 GLY A O 1
ATOM 2038 N N . ASN A 1 257 ? -6.768 -14.551 -13.862 1.00 98.38 257 ASN A N 1
ATOM 2039 C CA . ASN A 1 257 ? -5.504 -14.120 -14.457 1.00 98.38 257 ASN A CA 1
ATOM 2040 C C . ASN A 1 257 ? -4.414 -13.935 -13.399 1.00 98.38 257 ASN A C 1
ATOM 2042 O O . ASN A 1 257 ? -4.642 -13.293 -12.372 1.00 98.38 257 ASN A O 1
ATOM 2046 N N . VAL A 1 258 ? -3.203 -14.408 -13.689 1.00 98.75 258 VAL A N 1
ATOM 2047 C CA . VAL A 1 258 ? -2.002 -14.061 -12.918 1.00 98.75 258 VAL A CA 1
ATOM 2048 C C . VAL A 1 258 ? -1.155 -13.087 -13.727 1.00 98.75 258 VAL A C 1
ATOM 2050 O O . VAL A 1 258 ? -0.756 -13.383 -14.853 1.00 98.75 258 VAL A O 1
ATOM 2053 N N . TYR A 1 259 ? -0.862 -11.928 -13.144 1.00 98.75 259 TYR A N 1
ATOM 2054 C CA . TYR A 1 259 ? 0.010 -10.912 -13.723 1.00 98.75 259 TYR A CA 1
ATOM 2055 C C . TYR A 1 259 ? 1.371 -10.969 -13.039 1.00 98.75 259 TYR A C 1
ATOM 2057 O O . TYR A 1 259 ? 1.499 -10.559 -11.889 1.00 98.75 259 TYR A O 1
ATOM 2065 N N . ILE A 1 260 ? 2.383 -11.477 -13.737 1.00 98.62 260 ILE A N 1
ATOM 2066 C CA . ILE A 1 260 ? 3.752 -11.534 -13.219 1.00 98.62 260 ILE A CA 1
ATOM 2067 C C . ILE A 1 260 ? 4.434 -10.196 -13.486 1.00 98.62 260 ILE A C 1
ATOM 2069 O O . ILE A 1 260 ? 4.514 -9.780 -14.641 1.00 98.62 260 ILE A O 1
ATOM 2073 N N . LEU A 1 261 ? 4.942 -9.539 -12.446 1.00 98.31 261 LEU A N 1
ATOM 2074 C CA . LEU A 1 261 ? 5.755 -8.333 -12.568 1.00 98.31 261 LEU A CA 1
ATOM 2075 C C . LEU A 1 261 ? 7.233 -8.715 -12.527 1.00 98.31 261 LEU A C 1
ATOM 2077 O O . LEU A 1 261 ? 7.693 -9.352 -11.578 1.00 98.31 261 LEU A O 1
ATOM 2081 N N . GLY A 1 262 ? 7.966 -8.320 -13.564 1.00 96.94 262 GLY A N 1
ATOM 2082 C CA . GLY A 1 262 ? 9.398 -8.567 -13.676 1.00 96.94 262 GLY A CA 1
ATOM 2083 C C . GLY A 1 262 ? 9.781 -9.720 -14.603 1.00 96.94 262 GLY A C 1
ATOM 2084 O O . GLY A 1 262 ? 8.989 -10.598 -14.977 1.00 96.94 262 GLY A O 1
ATOM 2085 N N . GLY A 1 263 ? 11.034 -9.657 -15.047 1.00 96.75 263 GLY A N 1
ATOM 2086 C CA . GLY A 1 263 ? 11.596 -10.580 -16.029 1.00 96.75 263 GLY A CA 1
ATOM 2087 C C . GLY A 1 263 ? 11.831 -11.991 -15.481 1.00 96.75 263 GLY A C 1
ATOM 2088 O O . GLY A 1 263 ? 11.666 -12.274 -14.293 1.00 96.75 263 GLY A O 1
ATOM 2089 N N . LYS A 1 264 ? 12.283 -12.890 -16.361 1.00 95.81 264 LYS A N 1
ATOM 2090 C CA . LYS A 1 264 ? 12.567 -14.301 -16.031 1.00 95.81 264 LYS A CA 1
ATOM 2091 C C . LYS A 1 264 ? 13.681 -14.474 -14.989 1.00 95.81 264 LYS A C 1
ATOM 2093 O O . LYS A 1 264 ? 13.692 -15.465 -14.276 1.00 95.81 264 LYS A O 1
ATOM 2098 N N . GLY A 1 265 ? 14.593 -13.506 -14.871 1.00 92.00 265 GLY A N 1
ATOM 2099 C CA . GLY A 1 265 ? 15.628 -13.508 -13.829 1.00 92.00 265 GLY A CA 1
ATOM 2100 C C . GLY A 1 265 ? 15.106 -13.185 -12.424 1.00 92.00 265 GLY A C 1
ATOM 2101 O O . GLY A 1 265 ? 15.818 -13.402 -11.453 1.00 92.00 265 GLY A O 1
ATOM 2102 N N . VAL A 1 266 ? 13.879 -12.667 -12.314 1.00 91.62 266 VAL A N 1
ATOM 2103 C CA . VAL A 1 266 ? 13.260 -12.239 -11.050 1.00 91.62 266 VAL A CA 1
ATOM 2104 C C . VAL A 1 266 ? 12.135 -13.194 -10.643 1.00 91.62 266 VAL A C 1
ATOM 2106 O O . VAL A 1 266 ? 12.038 -13.586 -9.483 1.00 91.62 266 VAL A O 1
ATOM 2109 N N . VAL A 1 267 ? 11.317 -13.614 -11.611 1.00 95.75 267 VAL A N 1
ATOM 2110 C CA . VAL A 1 267 ? 10.343 -14.704 -11.469 1.00 95.75 267 VAL A CA 1
ATOM 2111 C C . VAL A 1 267 ? 10.574 -15.676 -12.620 1.00 95.75 267 VAL A C 1
ATOM 2113 O O . VAL A 1 267 ? 10.257 -15.346 -13.765 1.00 95.75 267 VAL A O 1
ATOM 2116 N N . SER A 1 268 ? 11.139 -16.848 -12.334 1.00 96.25 268 SER A N 1
ATOM 2117 C CA . SER A 1 268 ? 11.583 -17.802 -13.358 1.00 96.25 268 SER A CA 1
ATOM 2118 C C . SER A 1 268 ? 10.443 -18.343 -14.224 1.00 96.25 268 SER A C 1
ATOM 2120 O O . SER A 1 268 ? 9.263 -18.271 -13.871 1.00 96.25 268 SER A O 1
ATOM 2122 N N . GLU A 1 269 ? 10.799 -18.902 -15.383 1.00 97.00 269 GLU A N 1
ATOM 2123 C CA . GLU A 1 269 ? 9.847 -19.654 -16.210 1.00 97.00 269 GLU A CA 1
ATOM 2124 C C . GLU A 1 269 ? 9.326 -20.896 -15.487 1.00 97.00 269 GLU A C 1
ATOM 2126 O O . GLU A 1 269 ? 8.166 -21.252 -15.655 1.00 97.00 269 GLU A O 1
ATOM 2131 N N . GLU A 1 270 ? 10.149 -21.516 -14.637 1.00 96.81 270 GLU A N 1
ATOM 2132 C CA . GLU A 1 270 ? 9.731 -22.647 -13.807 1.00 96.81 270 GLU A CA 1
ATOM 2133 C C . GLU A 1 270 ? 8.596 -22.245 -12.856 1.00 96.81 270 GLU A C 1
ATOM 2135 O O . GLU A 1 270 ? 7.593 -22.947 -12.763 1.00 96.81 270 GLU A O 1
ATOM 2140 N N . ILE A 1 271 ? 8.707 -21.090 -12.189 1.00 97.06 271 ILE A N 1
ATOM 2141 C CA . ILE A 1 271 ? 7.635 -20.575 -11.326 1.00 97.06 271 ILE A CA 1
ATOM 2142 C C . ILE A 1 271 ? 6.387 -20.253 -12.153 1.00 97.06 271 ILE A C 1
ATOM 2144 O O . ILE A 1 271 ? 5.278 -20.591 -11.747 1.00 97.06 271 ILE A O 1
ATOM 2148 N N . GLU A 1 272 ? 6.549 -19.630 -13.324 1.00 97.94 272 GLU A N 1
ATOM 2149 C CA . GLU A 1 272 ? 5.429 -19.367 -14.232 1.00 97.94 272 GLU A CA 1
ATOM 2150 C C . GLU A 1 272 ? 4.714 -20.663 -14.647 1.00 97.94 272 GLU A C 1
ATOM 2152 O O . GLU A 1 272 ? 3.483 -20.699 -14.689 1.00 97.94 272 GLU A O 1
ATOM 2157 N N . GLN A 1 273 ? 5.467 -21.731 -14.915 1.00 97.88 273 GLN A N 1
ATOM 2158 C CA . GLN A 1 273 ? 4.904 -23.034 -15.246 1.00 97.88 273 GLN A CA 1
ATOM 2159 C C . GLN A 1 273 ? 4.180 -23.650 -14.046 1.00 97.88 273 GLN A C 1
ATOM 2161 O O . GLN A 1 273 ? 3.027 -24.045 -14.190 1.00 97.88 273 GLN A O 1
ATOM 2166 N N . LYS A 1 274 ? 4.772 -23.615 -12.845 1.00 97.56 274 LYS A N 1
ATOM 2167 C CA . LYS A 1 274 ? 4.108 -24.078 -11.614 1.00 97.56 274 LYS A CA 1
ATOM 2168 C C . LYS A 1 274 ? 2.795 -23.343 -11.350 1.00 97.56 274 LYS A C 1
ATOM 2170 O O . LYS A 1 274 ? 1.819 -23.963 -10.941 1.00 97.56 274 LYS A O 1
ATOM 2175 N N . VAL A 1 275 ? 2.732 -22.036 -11.628 1.00 98.06 275 VAL A N 1
ATOM 2176 C CA . VAL A 1 275 ? 1.478 -21.268 -11.564 1.00 98.06 275 VAL A CA 1
ATOM 2177 C C . VAL A 1 275 ? 0.454 -21.817 -12.558 1.00 98.06 275 VAL A C 1
ATOM 2179 O O . VAL A 1 275 ? -0.698 -22.015 -12.178 1.00 98.06 275 VAL A O 1
ATOM 2182 N N . LYS A 1 276 ? 0.842 -22.114 -13.804 1.00 97.62 276 LYS A N 1
ATOM 2183 C CA . LYS A 1 276 ? -0.066 -22.718 -14.799 1.00 97.62 276 LYS A CA 1
ATOM 2184 C C . LYS A 1 276 ? -0.557 -24.100 -14.369 1.00 97.62 276 LYS A C 1
ATOM 2186 O O . LYS A 1 276 ? -1.739 -24.406 -14.535 1.00 97.62 276 LYS A O 1
ATOM 2191 N N . ASP A 1 277 ? 0.312 -24.889 -13.746 1.00 97.12 277 ASP A N 1
ATOM 2192 C CA . ASP A 1 277 ? 0.012 -26.239 -13.262 1.00 97.12 277 ASP A CA 1
ATOM 2193 C C . ASP A 1 277 ? -0.993 -26.245 -12.091 1.00 97.12 277 ASP A C 1
ATOM 2195 O O . ASP A 1 277 ? -1.642 -27.260 -11.836 1.00 97.12 277 ASP A O 1
ATOM 2199 N N . THR A 1 278 ? -1.226 -25.100 -11.431 1.00 97.06 278 THR A N 1
ATOM 2200 C CA . THR A 1 278 ? -2.340 -24.941 -10.470 1.00 97.06 278 THR A CA 1
ATOM 2201 C C . THR A 1 278 ? -3.728 -24.943 -11.130 1.00 97.06 278 THR A C 1
ATOM 2203 O O . THR A 1 278 ? -4.739 -25.010 -10.431 1.00 97.06 278 THR A O 1
ATOM 2206 N N . GLY A 1 279 ? -3.794 -24.877 -12.466 1.00 95.31 279 GLY A N 1
ATOM 2207 C CA . GLY A 1 279 ? -5.027 -24.810 -13.254 1.00 95.31 279 GLY A CA 1
ATOM 2208 C C . GLY A 1 279 ? -5.325 -23.427 -13.841 1.00 95.31 279 GLY A C 1
ATOM 2209 O O . GLY A 1 279 ? -6.268 -23.294 -14.625 1.00 95.31 279 GLY A O 1
ATOM 2210 N N . ILE A 1 280 ? -4.522 -22.406 -13.517 1.00 96.88 280 ILE A N 1
ATOM 2211 C CA . ILE A 1 280 ? -4.677 -21.042 -14.040 1.00 96.88 280 ILE A CA 1
ATOM 2212 C C . ILE A 1 280 ? -3.958 -20.894 -15.380 1.00 96.88 280 ILE A C 1
ATOM 2214 O O . ILE A 1 280 ? -2.741 -20.753 -15.451 1.00 96.88 280 ILE A O 1
ATOM 2218 N N . LYS A 1 281 ? -4.720 -20.884 -16.476 1.00 93.75 281 LYS A N 1
ATOM 2219 C CA . LYS A 1 281 ? -4.148 -20.835 -17.835 1.00 93.75 281 LYS A CA 1
ATOM 2220 C C . LYS A 1 281 ? -3.711 -19.435 -18.271 1.00 93.75 281 LYS A C 1
ATOM 2222 O O . LYS A 1 281 ? -2.789 -19.308 -19.076 1.00 93.75 281 LYS A O 1
ATOM 2227 N N . ASN A 1 282 ? -4.358 -18.390 -17.756 1.00 97.12 282 ASN A N 1
ATOM 2228 C CA . ASN A 1 282 ? -4.095 -17.013 -18.170 1.00 97.12 282 ASN A CA 1
ATOM 2229 C C . ASN A 1 282 ? -2.995 -16.400 -17.301 1.00 97.12 282 ASN A C 1
ATOM 2231 O O . ASN A 1 282 ? -3.263 -15.785 -16.268 1.00 97.12 282 ASN A O 1
ATOM 2235 N N . VAL A 1 283 ? -1.746 -16.560 -17.730 1.00 98.19 283 VAL A N 1
ATOM 2236 C CA . VAL A 1 283 ? -0.594 -15.930 -17.077 1.00 98.19 283 VAL A CA 1
ATOM 2237 C C . VAL A 1 283 ? 0.007 -14.889 -18.013 1.00 98.19 283 VAL A C 1
ATOM 2239 O O . VAL A 1 283 ? 0.405 -15.209 -19.132 1.00 98.19 283 VAL A O 1
ATOM 2242 N N . LYS A 1 284 ? 0.056 -13.631 -17.565 1.00 98.31 284 LYS A N 1
ATOM 2243 C CA . LYS A 1 284 ? 0.590 -12.498 -18.326 1.00 98.31 284 LYS A CA 1
ATOM 2244 C C . LYS A 1 284 ? 1.792 -11.913 -17.602 1.00 98.31 284 LYS A C 1
ATOM 2246 O O . LYS A 1 284 ? 1.660 -11.378 -16.506 1.00 98.31 284 LYS A O 1
ATOM 2251 N N . ARG A 1 285 ? 2.961 -11.959 -18.232 1.00 98.50 285 ARG A N 1
ATOM 2252 C CA . ARG A 1 285 ? 4.170 -11.311 -17.719 1.00 98.50 285 ARG A CA 1
ATOM 2253 C C . ARG A 1 285 ? 4.264 -9.868 -18.210 1.00 98.50 285 ARG A C 1
ATOM 2255 O O . ARG A 1 285 ? 4.129 -9.610 -19.402 1.00 98.50 285 ARG A O 1
ATOM 2262 N N . LEU A 1 286 ? 4.498 -8.943 -17.286 1.00 98.44 286 LEU A N 1
ATOM 2263 C CA . LEU A 1 286 ? 4.737 -7.522 -17.523 1.00 98.44 286 LEU A CA 1
ATOM 2264 C C . LEU A 1 286 ? 6.173 -7.225 -17.092 1.00 98.44 286 LEU A C 1
ATOM 2266 O O . LEU A 1 286 ? 6.482 -7.190 -15.901 1.00 98.44 286 LEU A O 1
ATOM 2270 N N . SER A 1 287 ? 7.067 -7.076 -18.062 1.00 97.56 287 SER A N 1
ATOM 2271 C CA . SER A 1 287 ? 8.499 -6.929 -17.803 1.00 97.56 287 SER A CA 1
ATOM 2272 C C . SER A 1 287 ? 9.199 -6.224 -18.951 1.00 97.56 287 SER A C 1
ATOM 2274 O O . SER A 1 287 ? 8.821 -6.428 -20.105 1.00 97.56 287 SER A O 1
ATOM 2276 N N . GLY A 1 288 ? 10.261 -5.488 -18.645 1.00 96.31 288 GLY A N 1
ATOM 2277 C CA . GLY A 1 288 ? 11.236 -5.027 -19.630 1.00 96.31 288 GLY A CA 1
ATOM 2278 C C . GLY A 1 288 ? 12.664 -5.410 -19.252 1.00 96.31 288 GLY A C 1
ATOM 2279 O O . GLY A 1 288 ? 12.877 -6.153 -18.293 1.00 96.31 288 GLY A O 1
ATOM 2280 N N . ALA A 1 289 ? 13.643 -4.906 -20.004 1.00 95.38 289 ALA A N 1
ATOM 2281 C CA . ALA A 1 289 ? 15.058 -5.113 -19.691 1.00 95.38 289 ALA A CA 1
ATOM 2282 C C . ALA A 1 289 ? 15.488 -4.334 -18.436 1.00 95.38 289 ALA A C 1
ATOM 2284 O O . ALA A 1 289 ? 16.426 -4.723 -17.741 1.00 95.38 289 ALA A O 1
ATOM 2285 N N . THR A 1 290 ? 14.782 -3.244 -18.134 1.00 96.19 290 THR A N 1
ATOM 2286 C CA . THR A 1 290 ? 15.040 -2.365 -16.994 1.00 96.19 290 THR A CA 1
ATOM 2287 C C . THR A 1 290 ? 13.784 -2.154 -16.152 1.00 96.19 290 THR A C 1
ATOM 2289 O O . THR A 1 290 ? 12.658 -2.313 -16.626 1.00 96.19 290 THR A O 1
ATOM 2292 N N . ARG A 1 291 ? 13.968 -1.697 -14.905 1.00 96.38 291 ARG A N 1
ATOM 2293 C CA . ARG A 1 291 ? 12.865 -1.303 -14.006 1.00 96.38 291 ARG A CA 1
ATOM 2294 C C . ARG A 1 291 ? 11.945 -0.239 -14.620 1.00 96.38 291 ARG A C 1
ATOM 2296 O O . ARG A 1 291 ? 10.740 -0.247 -14.385 1.00 96.38 291 ARG A O 1
ATOM 2303 N N . TYR A 1 292 ? 12.511 0.652 -15.435 1.00 97.88 292 TYR A N 1
ATOM 2304 C CA . TYR A 1 292 ? 11.786 1.710 -16.139 1.00 97.88 292 TYR A CA 1
ATOM 2305 C C . TYR A 1 292 ? 10.865 1.132 -17.213 1.00 97.88 292 TYR A C 1
ATOM 2307 O O . TYR A 1 292 ? 9.707 1.527 -17.328 1.00 97.88 292 TYR A O 1
ATOM 2315 N N . GLU A 1 293 ? 11.357 0.148 -17.966 1.00 97.94 293 GLU A N 1
ATOM 2316 C CA . GLU A 1 293 ? 10.548 -0.558 -18.953 1.00 97.94 293 GLU A CA 1
ATOM 2317 C C . GLU A 1 293 ? 9.496 -1.458 -18.304 1.00 97.94 293 GLU A C 1
ATOM 2319 O O . GLU A 1 293 ? 8.363 -1.474 -18.776 1.00 97.94 293 GLU A O 1
ATOM 2324 N N . THR A 1 294 ? 9.811 -2.159 -17.208 1.00 98.12 294 THR A N 1
ATOM 2325 C CA . THR A 1 294 ? 8.805 -2.930 -16.458 1.00 98.12 294 THR A CA 1
ATOM 2326 C C . THR A 1 294 ? 7.672 -2.023 -15.973 1.00 98.12 294 THR A C 1
ATOM 2328 O O . THR A 1 294 ? 6.502 -2.339 -16.199 1.00 98.12 294 THR A O 1
ATOM 2331 N N . ALA A 1 295 ? 7.990 -0.860 -15.388 1.00 98.19 295 ALA A N 1
ATOM 2332 C CA . ALA A 1 295 ? 6.984 0.123 -14.987 1.00 98.19 295 ALA A CA 1
ATOM 2333 C C . ALA A 1 295 ? 6.125 0.584 -16.178 1.00 98.19 295 ALA A C 1
ATOM 2335 O O . ALA A 1 295 ? 4.900 0.609 -16.080 1.00 98.19 295 ALA A O 1
ATOM 2336 N N . ALA A 1 296 ? 6.733 0.857 -17.336 1.00 97.81 296 ALA A N 1
ATOM 2337 C CA . ALA A 1 296 ? 5.991 1.212 -18.544 1.00 97.81 296 ALA A CA 1
ATOM 2338 C C . ALA A 1 296 ? 5.093 0.077 -19.068 1.00 97.81 296 ALA A C 1
ATOM 2340 O O . ALA A 1 296 ? 3.980 0.345 -19.512 1.00 97.81 296 ALA A O 1
ATOM 2341 N N . GLN A 1 297 ? 5.511 -1.192 -18.976 1.00 98.19 297 GLN A N 1
ATOM 2342 C CA . GLN A 1 297 ? 4.657 -2.337 -19.331 1.00 98.19 297 GLN A CA 1
ATOM 2343 C C . GLN A 1 297 ? 3.460 -2.482 -18.384 1.00 98.19 297 GLN A C 1
ATOM 2345 O O . GLN A 1 297 ? 2.360 -2.829 -18.824 1.00 98.19 297 GLN A O 1
ATOM 2350 N N . ILE A 1 298 ? 3.645 -2.185 -17.094 1.00 98.44 298 ILE A N 1
ATOM 2351 C CA . ILE A 1 298 ? 2.542 -2.117 -16.128 1.00 98.44 298 ILE A CA 1
ATOM 2352 C C . ILE A 1 298 ? 1.570 -1.009 -16.539 1.00 98.44 298 ILE A C 1
ATOM 2354 O O . ILE A 1 298 ? 0.376 -1.276 -16.674 1.00 98.44 298 ILE A O 1
ATOM 2358 N N . VAL A 1 299 ? 2.077 0.196 -16.814 1.00 98.12 299 VAL A N 1
ATOM 2359 C CA . VAL A 1 299 ? 1.272 1.355 -17.234 1.00 98.12 299 VAL A CA 1
ATOM 2360 C C . VAL A 1 299 ? 0.515 1.091 -18.536 1.00 98.12 299 VAL A C 1
ATOM 2362 O O . VAL A 1 299 ? -0.687 1.342 -18.604 1.00 98.12 299 VAL A O 1
ATOM 2365 N N . ALA A 1 300 ? 1.157 0.492 -19.537 1.00 96.19 300 ALA A N 1
ATOM 2366 C CA . ALA A 1 300 ? 0.508 0.126 -20.793 1.00 96.19 300 ALA A CA 1
ATOM 2367 C C . ALA A 1 300 ? -0.658 -0.859 -20.582 1.00 96.19 300 ALA A C 1
ATOM 2369 O O . ALA A 1 300 ? -1.669 -0.795 -21.281 1.00 96.19 300 ALA A O 1
ATOM 2370 N N . ASN A 1 301 ? -0.556 -1.746 -19.586 1.00 96.94 301 ASN A N 1
ATOM 2371 C CA . ASN A 1 301 ? -1.618 -2.688 -19.235 1.00 96.94 301 ASN A CA 1
ATOM 2372 C C . ASN A 1 301 ? -2.757 -2.050 -18.416 1.00 96.94 301 ASN A C 1
ATOM 2374 O O . ASN A 1 301 ? -3.829 -2.640 -18.298 1.00 96.94 301 ASN A O 1
ATOM 2378 N N . LEU A 1 302 ? -2.561 -0.845 -17.869 1.00 96.75 302 LEU A N 1
ATOM 2379 C CA . LEU A 1 302 ? -3.623 -0.118 -17.175 1.00 96.75 302 LEU A CA 1
ATOM 2380 C C . LEU A 1 302 ? -4.655 0.465 -18.140 1.00 96.75 302 LEU A C 1
ATOM 2382 O O . LEU A 1 302 ? -5.736 0.808 -17.680 1.00 96.75 302 LEU A O 1
ATOM 2386 N N . GLY A 1 303 ? -4.382 0.605 -19.442 1.00 94.56 303 GLY A N 1
ATOM 2387 C CA . GLY A 1 303 ? -5.312 1.281 -20.358 1.00 94.56 303 GLY A CA 1
ATOM 2388 C C . GLY A 1 303 ? -5.614 2.717 -19.910 1.00 94.56 303 GLY A C 1
ATOM 2389 O O . GLY A 1 303 ? -6.777 3.098 -19.773 1.00 94.56 303 GLY A O 1
ATOM 2390 N N . VAL A 1 304 ? -4.556 3.468 -19.589 1.00 97.00 304 VAL A N 1
ATOM 2391 C CA . VAL A 1 304 ? -4.629 4.856 -19.112 1.00 97.00 304 VAL A CA 1
ATOM 2392 C C . VAL A 1 304 ? -5.233 5.750 -20.195 1.00 97.00 304 VAL A C 1
ATOM 2394 O O . VAL A 1 304 ? -4.862 5.649 -21.363 1.00 97.00 304 VAL A O 1
ATOM 2397 N N . GLN A 1 305 ? -6.164 6.621 -19.807 1.00 96.44 305 GLN A N 1
ATOM 2398 C CA . GLN A 1 305 ? -6.793 7.567 -20.725 1.00 96.44 305 GLN A CA 1
ATOM 2399 C C . GLN A 1 305 ? -5.900 8.788 -20.973 1.00 96.44 305 GLN A C 1
ATOM 2401 O O . GLN A 1 305 ? -5.111 9.194 -20.117 1.00 96.44 305 GLN A O 1
ATOM 2406 N N . GLU A 1 306 ? -6.058 9.406 -22.144 1.00 97.12 306 GLU A N 1
ATOM 2407 C CA . GLU A 1 306 ? -5.387 10.671 -22.440 1.00 97.12 306 GLU A CA 1
ATOM 2408 C C . GLU A 1 306 ? -5.811 11.754 -21.425 1.00 97.12 306 GLU A C 1
ATOM 2410 O O . GLU A 1 306 ? -6.985 11.889 -21.075 1.00 97.12 306 GLU A O 1
ATOM 2415 N N . GLY A 1 307 ? -4.850 12.529 -20.930 1.00 97.62 307 GLY A N 1
ATOM 2416 C CA . GLY A 1 307 ? -5.048 13.579 -19.939 1.00 97.62 307 GLY A CA 1
ATOM 2417 C C . GLY A 1 307 ? -4.989 13.123 -18.478 1.00 97.62 307 GLY A C 1
ATOM 2418 O O . GLY A 1 307 ? -4.953 13.995 -17.603 1.00 97.62 307 GLY A O 1
ATOM 2419 N N . THR A 1 308 ? -4.954 11.816 -18.186 1.00 98.44 308 THR A N 1
ATOM 2420 C CA . THR A 1 308 ? -4.842 11.300 -16.809 1.00 98.44 308 THR A CA 1
ATOM 2421 C C . THR A 1 308 ? -3.541 11.787 -16.152 1.00 98.44 308 THR A C 1
ATOM 2423 O O . THR A 1 308 ? -2.486 11.676 -16.772 1.00 98.44 308 THR A O 1
ATOM 2426 N N . PRO A 1 309 ? -3.569 12.321 -14.913 1.00 98.62 309 PRO A N 1
ATOM 2427 C CA . PRO A 1 309 ? -2.352 12.694 -14.197 1.00 98.62 309 PRO A CA 1
ATOM 2428 C C . PRO A 1 309 ? -1.381 11.526 -14.014 1.00 98.62 309 PRO A C 1
ATOM 2430 O O . PRO A 1 309 ? -1.803 10.403 -13.755 1.00 98.62 309 PRO A O 1
ATOM 2433 N N . VAL A 1 310 ? -0.080 11.802 -14.106 1.00 98.69 310 VAL A N 1
ATOM 2434 C CA . VAL A 1 310 ? 0.987 10.791 -13.993 1.00 98.69 310 VAL A CA 1
ATOM 2435 C C . VAL A 1 310 ? 1.834 11.058 -12.756 1.00 98.69 310 VAL A C 1
ATOM 2437 O O . VAL A 1 310 ? 2.122 12.208 -12.424 1.00 98.69 310 VAL A O 1
ATOM 2440 N N . VAL A 1 311 ? 2.263 9.990 -12.093 1.00 98.81 311 VAL A N 1
ATOM 2441 C CA . VAL A 1 311 ? 3.242 10.028 -11.008 1.00 98.81 311 VAL A CA 1
ATOM 2442 C C . VAL A 1 311 ? 4.613 9.613 -11.542 1.00 98.81 311 VAL A C 1
ATOM 2444 O O . VAL A 1 311 ? 4.736 8.606 -12.237 1.00 98.81 311 VAL A O 1
ATOM 2447 N N . ILE A 1 312 ? 5.644 10.374 -11.186 1.00 98.62 312 ILE A N 1
ATOM 2448 C CA . ILE A 1 312 ? 7.055 10.096 -11.448 1.00 98.62 312 ILE A CA 1
ATOM 2449 C C . ILE A 1 312 ? 7.748 9.904 -10.101 1.00 98.62 312 ILE A C 1
ATOM 2451 O O . ILE A 1 312 ? 7.740 10.805 -9.263 1.00 98.62 312 ILE A O 1
ATOM 2455 N N . ALA A 1 313 ? 8.345 8.735 -9.889 1.00 97.88 313 ALA A N 1
ATOM 2456 C CA . ALA A 1 313 ? 9.084 8.412 -8.670 1.00 97.88 313 ALA A CA 1
ATOM 2457 C C . ALA A 1 313 ? 10.495 7.910 -8.992 1.00 97.88 313 ALA A C 1
ATOM 2459 O O . ALA A 1 313 ? 10.770 7.450 -10.104 1.00 97.88 313 ALA A O 1
ATOM 2460 N N . CYS A 1 314 ? 11.403 8.019 -8.021 1.00 96.25 314 CYS A N 1
ATOM 2461 C CA . CYS A 1 314 ? 12.778 7.566 -8.193 1.00 96.25 314 CYS A CA 1
ATOM 2462 C C . CYS A 1 314 ? 12.793 6.050 -8.428 1.00 96.25 314 CYS A C 1
ATOM 2464 O O . CYS A 1 314 ? 12.208 5.290 -7.659 1.00 96.25 314 CYS A O 1
ATOM 2466 N N . GLY A 1 315 ? 13.451 5.605 -9.497 1.00 95.44 315 GLY A N 1
ATOM 2467 C CA . GLY A 1 315 ? 13.646 4.188 -9.778 1.00 95.44 315 GLY A CA 1
ATOM 2468 C C . GLY A 1 315 ? 14.829 3.588 -9.027 1.00 95.44 315 GLY A C 1
ATOM 2469 O O . GLY A 1 315 ? 14.891 2.373 -8.893 1.00 95.44 315 GLY A O 1
ATOM 2470 N N . GLU A 1 316 ? 15.765 4.397 -8.532 1.00 94.81 316 GLU A N 1
ATOM 2471 C CA . GLU A 1 316 ? 17.012 3.946 -7.890 1.00 94.81 316 GLU A CA 1
ATOM 2472 C C . GLU A 1 316 ? 16.825 3.570 -6.409 1.00 94.81 316 GLU A C 1
ATOM 2474 O O . GLU A 1 316 ? 17.668 2.892 -5.822 1.00 94.81 316 GLU A O 1
ATOM 2479 N N . ASN A 1 317 ? 15.698 3.966 -5.814 1.00 93.44 317 ASN A N 1
ATOM 2480 C CA . ASN A 1 317 ? 15.267 3.594 -4.471 1.00 93.44 317 ASN A CA 1
ATOM 2481 C C . ASN A 1 317 ? 13.772 3.206 -4.485 1.00 93.44 317 ASN A C 1
ATOM 2483 O O . ASN A 1 317 ? 13.118 3.284 -5.519 1.00 93.44 317 ASN A O 1
ATOM 2487 N N . PHE A 1 318 ? 13.225 2.743 -3.358 1.00 94.75 318 PHE A N 1
ATOM 2488 C CA . PHE A 1 318 ? 11.823 2.305 -3.285 1.00 94.75 318 PHE A CA 1
ATOM 2489 C C . PHE A 1 318 ? 10.893 3.283 -2.563 1.00 94.75 318 PHE A C 1
ATOM 2491 O O . PHE A 1 318 ? 9.680 3.239 -2.760 1.00 94.75 318 PHE A O 1
ATOM 2498 N N . ALA A 1 319 ? 11.425 4.118 -1.670 1.00 95.69 319 ALA A N 1
ATOM 2499 C CA . ALA A 1 319 ? 10.603 4.729 -0.632 1.00 95.69 319 ALA A CA 1
ATOM 2500 C C . ALA A 1 319 ? 9.643 5.789 -1.187 1.00 95.69 319 ALA A C 1
ATOM 2502 O O . ALA A 1 319 ? 8.498 5.866 -0.743 1.00 95.69 319 ALA A O 1
ATOM 2503 N N . ASP A 1 320 ? 10.073 6.535 -2.203 1.00 96.75 320 ASP A N 1
ATOM 2504 C CA . ASP A 1 320 ? 9.254 7.561 -2.852 1.00 96.75 320 ASP A CA 1
ATOM 2505 C C . ASP A 1 320 ? 8.089 6.924 -3.628 1.00 96.75 320 ASP A C 1
ATOM 2507 O O . ASP A 1 320 ? 6.936 7.333 -3.486 1.00 96.75 320 ASP A O 1
ATOM 2511 N N . ALA A 1 321 ? 8.357 5.844 -4.371 1.00 97.12 321 ALA A N 1
ATOM 2512 C CA . ALA A 1 321 ? 7.321 5.102 -5.088 1.00 97.12 321 ALA A CA 1
ATOM 2513 C C . ALA A 1 321 ? 6.322 4.422 -4.130 1.00 97.12 321 ALA A C 1
ATOM 2515 O O . ALA A 1 321 ? 5.112 4.465 -4.356 1.00 97.12 321 ALA A O 1
ATOM 2516 N N . LEU A 1 322 ? 6.796 3.846 -3.018 1.00 96.56 322 LEU A N 1
ATOM 2517 C CA . LEU A 1 322 ? 5.910 3.263 -2.003 1.00 96.56 322 LEU A CA 1
ATOM 2518 C C . LEU A 1 322 ? 5.048 4.323 -1.312 1.00 96.56 322 LEU A C 1
ATOM 2520 O O . LEU A 1 322 ? 3.865 4.078 -1.080 1.00 96.56 322 LEU A O 1
ATOM 2524 N N . SER A 1 323 ? 5.608 5.502 -1.036 1.00 97.06 323 SER A N 1
ATOM 2525 C CA . SER A 1 323 ? 4.909 6.608 -0.365 1.00 97.06 323 SER A CA 1
ATOM 2526 C C . SER A 1 323 ? 3.657 7.062 -1.119 1.00 97.06 323 SER A C 1
ATOM 2528 O O . SER A 1 323 ? 2.652 7.409 -0.507 1.00 97.06 323 SER A O 1
ATOM 2530 N N . VAL A 1 324 ? 3.692 7.023 -2.453 1.00 97.56 324 VAL A N 1
ATOM 2531 C CA . VAL A 1 324 ? 2.571 7.416 -3.324 1.00 97.56 324 VAL A CA 1
ATOM 2532 C C . VAL A 1 324 ? 1.729 6.237 -3.813 1.00 97.56 324 VAL A C 1
ATOM 2534 O O . VAL A 1 324 ? 0.653 6.451 -4.365 1.00 97.56 324 VAL A O 1
ATOM 2537 N N . SER A 1 325 ? 2.174 4.999 -3.580 1.00 95.50 325 SER A N 1
ATOM 2538 C CA . SER A 1 325 ? 1.592 3.776 -4.154 1.00 95.50 325 SER A CA 1
ATOM 2539 C C . SER A 1 325 ? 0.073 3.662 -3.985 1.00 95.50 325 SER A C 1
ATOM 2541 O O . SER A 1 325 ? -0.624 3.301 -4.934 1.00 95.50 325 SER A O 1
ATOM 2543 N N . ILE A 1 326 ? -0.449 3.999 -2.804 1.00 95.38 326 ILE A N 1
ATOM 2544 C CA . ILE A 1 326 ? -1.879 3.893 -2.483 1.00 95.38 326 ILE A CA 1
ATOM 2545 C C . ILE A 1 326 ? -2.670 5.040 -3.078 1.00 95.38 326 ILE A C 1
ATOM 2547 O O . ILE A 1 326 ? -3.709 4.819 -3.689 1.00 95.38 326 ILE A O 1
ATOM 2551 N N . THR A 1 327 ? -2.176 6.264 -2.936 1.00 95.38 327 THR A N 1
ATOM 2552 C CA . THR A 1 327 ? -2.815 7.432 -3.532 1.00 95.38 327 THR A CA 1
ATOM 2553 C C . THR A 1 327 ? -2.911 7.281 -5.047 1.00 95.38 327 THR A C 1
ATOM 2555 O O . THR A 1 327 ? -3.970 7.531 -5.622 1.00 95.38 327 THR A O 1
ATOM 2558 N N . ALA A 1 328 ? -1.821 6.861 -5.690 1.00 97.50 328 ALA A N 1
ATOM 2559 C CA . ALA A 1 328 ? -1.782 6.590 -7.118 1.00 97.50 328 ALA A CA 1
ATOM 2560 C C . ALA A 1 328 ? -2.789 5.496 -7.493 1.00 97.50 328 ALA A C 1
ATOM 2562 O O . ALA A 1 328 ? -3.530 5.652 -8.459 1.00 97.50 328 ALA A O 1
ATOM 2563 N N . ALA A 1 329 ? -2.884 4.432 -6.690 1.00 97.06 329 ALA A N 1
ATOM 2564 C CA . ALA A 1 329 ? -3.852 3.365 -6.902 1.00 97.06 329 ALA A CA 1
ATOM 2565 C C . ALA A 1 329 ? -5.308 3.852 -6.798 1.00 97.06 329 ALA A C 1
ATOM 2567 O O . ALA A 1 329 ? -6.072 3.657 -7.743 1.00 97.06 329 ALA A O 1
ATOM 2568 N N . VAL A 1 330 ? -5.674 4.547 -5.715 1.00 95.12 330 VAL A N 1
ATOM 2569 C CA . VAL A 1 330 ? -7.031 5.082 -5.488 1.00 95.12 330 VAL A CA 1
ATOM 2570 C C . VAL A 1 330 ? -7.444 6.054 -6.595 1.00 95.12 330 VAL A C 1
ATOM 2572 O O . VAL A 1 330 ? -8.572 6.000 -7.074 1.00 95.12 330 VAL A O 1
ATOM 2575 N N . ASN A 1 331 ? -6.527 6.916 -7.043 1.00 95.56 331 ASN A N 1
ATOM 2576 C CA . ASN A 1 331 ? -6.802 7.893 -8.101 1.00 95.56 331 ASN A CA 1
ATOM 2577 C C . ASN A 1 331 ? -6.595 7.343 -9.524 1.00 95.56 331 ASN A C 1
ATOM 2579 O O . ASN A 1 331 ? -6.819 8.066 -10.491 1.00 95.56 331 ASN A O 1
ATOM 2583 N N . GLN A 1 332 ? -6.152 6.088 -9.666 1.00 96.81 332 GLN A N 1
ATOM 2584 C CA . GLN A 1 332 ? -5.768 5.483 -10.948 1.00 96.81 332 GLN A CA 1
ATOM 2585 C C . GLN A 1 332 ? -4.719 6.303 -11.724 1.00 96.81 332 GLN A C 1
ATOM 2587 O O . GLN A 1 332 ? -4.723 6.343 -12.955 1.00 96.81 332 GLN A O 1
ATOM 2592 N N . TYR A 1 333 ? -3.795 6.943 -11.005 1.00 98.44 333 TYR A N 1
ATOM 2593 C CA . TYR A 1 333 ? -2.657 7.636 -11.603 1.00 98.44 333 TYR A CA 1
ATOM 2594 C C . TYR A 1 333 ? -1.530 6.631 -11.857 1.00 98.44 333 TYR A C 1
ATOM 2596 O O . TYR A 1 333 ? -1.044 6.025 -10.900 1.00 98.44 333 TYR A O 1
ATOM 2604 N N . PRO A 1 334 ? -1.097 6.416 -13.112 1.00 98.31 334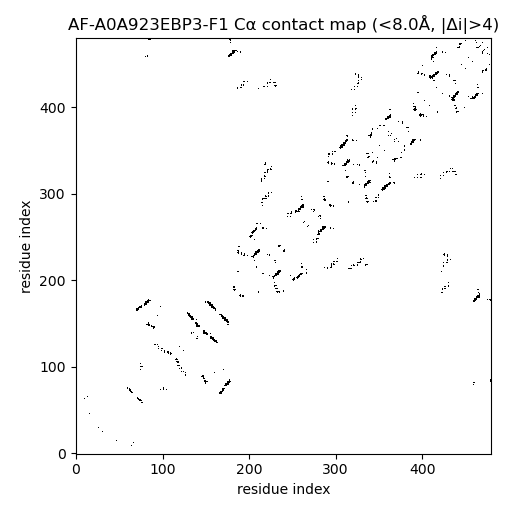 PRO A N 1
ATOM 2605 C CA . PRO A 1 334 ? 0.027 5.533 -13.398 1.00 98.31 334 PRO A CA 1
ATOM 2606 C C . PRO A 1 334 ? 1.313 6.040 -12.741 1.00 98.31 334 PRO A C 1
ATOM 2608 O O . PRO A 1 334 ? 1.581 7.244 -12.717 1.00 98.31 334 PRO A O 1
ATOM 2611 N N . ILE A 1 335 ? 2.124 5.101 -12.255 1.00 98.62 335 ILE A N 1
ATOM 2612 C CA . ILE A 1 335 ? 3.458 5.370 -11.718 1.00 98.62 335 ILE A CA 1
ATOM 2613 C C . ILE A 1 335 ? 4.482 4.987 -12.786 1.00 98.62 335 ILE A C 1
ATOM 2615 O O . ILE A 1 335 ? 4.571 3.824 -13.179 1.00 98.62 335 ILE A O 1
ATOM 2619 N N . LEU A 1 336 ? 5.270 5.961 -13.227 1.00 98.56 336 LEU A N 1
ATOM 2620 C CA . LEU A 1 336 ? 6.479 5.750 -14.016 1.00 98.56 336 LEU A CA 1
ATOM 2621 C C . LEU A 1 336 ? 7.703 6.016 -13.130 1.00 98.56 336 LEU A C 1
ATOM 2623 O O . LEU A 1 336 ? 7.658 6.812 -12.190 1.00 98.56 336 LEU A O 1
ATOM 2627 N N . LEU A 1 337 ? 8.802 5.327 -13.426 1.00 98.38 337 LEU A N 1
ATOM 2628 C CA . LEU A 1 337 ? 10.058 5.464 -12.691 1.00 98.38 337 LEU A CA 1
ATOM 2629 C C . LEU A 1 337 ? 11.044 6.326 -13.485 1.00 98.38 337 LEU A C 1
ATOM 2631 O O . LEU A 1 337 ? 11.088 6.229 -14.710 1.00 98.38 337 LEU A O 1
ATOM 2635 N N . ALA A 1 338 ? 11.852 7.125 -12.794 1.00 98.06 338 ALA A N 1
ATOM 2636 C CA . ALA A 1 338 ? 12.907 7.947 -13.387 1.00 98.06 338 ALA A CA 1
ATOM 2637 C C . ALA A 1 338 ? 14.263 7.698 -12.713 1.00 98.06 338 ALA A C 1
ATOM 2639 O O . ALA A 1 338 ? 14.324 7.310 -11.544 1.00 98.06 338 ALA A O 1
ATOM 2640 N N . GLU A 1 339 ? 15.342 7.927 -13.456 1.00 97.75 339 GLU A N 1
ATOM 2641 C CA . GLU A 1 339 ? 16.687 8.059 -12.890 1.00 97.75 339 GLU A CA 1
ATOM 2642 C C . GLU A 1 339 ? 16.816 9.419 -12.209 1.00 97.75 339 GLU A C 1
ATOM 2644 O O . GLU A 1 339 ? 16.026 10.332 -12.470 1.00 97.75 339 GLU A O 1
ATOM 2649 N N . LYS A 1 340 ? 17.845 9.587 -11.372 1.00 97.31 340 LYS A N 1
ATOM 2650 C CA . LYS A 1 340 ? 18.062 10.853 -10.666 1.00 97.31 340 LYS A CA 1
ATOM 2651 C C . LYS A 1 340 ? 18.077 12.057 -11.608 1.00 97.31 340 LYS A C 1
ATOM 2653 O O . LYS A 1 340 ? 17.452 13.064 -11.298 1.00 97.31 340 LYS A O 1
ATOM 2658 N N . ASN A 1 341 ? 18.769 11.943 -12.742 1.00 97.75 341 ASN A N 1
ATOM 2659 C CA . ASN A 1 341 ? 19.026 13.059 -13.659 1.00 97.75 341 ASN A CA 1
ATOM 2660 C C . ASN A 1 341 ? 18.354 12.894 -15.034 1.00 97.75 341 ASN A C 1
ATOM 2662 O O . ASN A 1 341 ? 18.663 13.647 -15.961 1.00 97.75 341 ASN A O 1
ATOM 2666 N N . GLY A 1 342 ? 17.473 11.906 -15.213 1.00 97.31 342 GLY A N 1
ATOM 2667 C CA . GLY A 1 342 ? 16.876 11.669 -16.523 1.00 97.31 342 GLY A CA 1
ATOM 2668 C C . GLY A 1 342 ? 15.651 10.765 -16.546 1.00 97.31 342 GLY A C 1
ATOM 2669 O O . GLY A 1 342 ? 15.420 9.940 -15.664 1.00 97.31 342 GLY A O 1
ATOM 2670 N N . ILE A 1 343 ? 14.871 10.919 -17.614 1.00 97.44 343 ILE A N 1
ATOM 2671 C CA . ILE A 1 343 ? 13.829 9.970 -18.009 1.00 97.44 343 ILE A CA 1
ATOM 2672 C C . ILE A 1 343 ? 14.265 9.199 -19.255 1.00 97.44 343 ILE A C 1
ATOM 2674 O O . ILE A 1 343 ? 14.756 9.774 -20.230 1.00 97.44 343 ILE A O 1
ATOM 2678 N N . SER A 1 344 ? 14.060 7.883 -19.228 1.00 96.94 344 SER A N 1
ATOM 2679 C CA . SER A 1 344 ? 14.345 7.014 -20.370 1.00 96.94 344 SER A CA 1
ATOM 2680 C C . SER A 1 344 ? 13.387 7.283 -21.533 1.00 96.94 344 SER A C 1
ATOM 2682 O O . SER A 1 344 ? 12.285 7.807 -21.351 1.00 96.94 344 SER A O 1
ATOM 2684 N N . ASP A 1 345 ? 13.767 6.870 -22.742 1.00 96.56 345 ASP A N 1
ATOM 2685 C CA . ASP A 1 345 ? 12.906 7.017 -23.922 1.00 96.56 345 ASP A CA 1
ATOM 2686 C C . ASP A 1 345 ? 11.591 6.242 -23.789 1.00 96.56 345 ASP A C 1
ATOM 2688 O O . ASP A 1 345 ? 10.548 6.679 -24.275 1.00 96.56 345 ASP A O 1
ATOM 2692 N N . THR A 1 346 ? 11.607 5.129 -23.054 1.00 96.62 346 THR A N 1
ATOM 2693 C CA . THR A 1 346 ? 10.394 4.382 -22.715 1.00 96.62 346 THR A CA 1
ATOM 2694 C C . THR A 1 346 ? 9.440 5.215 -21.855 1.00 96.62 346 THR A C 1
ATOM 2696 O O . THR A 1 346 ? 8.239 5.231 -22.117 1.00 96.62 346 THR A O 1
ATOM 2699 N N . VAL A 1 347 ? 9.961 5.952 -20.868 1.00 97.06 347 VAL A N 1
ATOM 2700 C CA . VAL A 1 347 ? 9.154 6.857 -20.034 1.00 97.06 347 VAL A CA 1
ATOM 2701 C C . VAL A 1 347 ? 8.614 8.018 -20.865 1.00 97.06 347 VAL A C 1
ATOM 2703 O O . VAL A 1 347 ? 7.421 8.305 -20.779 1.00 97.06 347 VAL A O 1
ATOM 2706 N N . LYS A 1 348 ? 9.445 8.634 -21.719 1.00 97.69 348 LYS A N 1
ATOM 2707 C CA . LYS A 1 348 ? 9.002 9.686 -22.651 1.00 97.69 348 LYS A CA 1
ATOM 2708 C C . LYS A 1 348 ? 7.840 9.198 -23.510 1.00 97.69 348 LYS A C 1
ATOM 2710 O O . LYS A 1 348 ? 6.795 9.829 -23.525 1.00 97.69 348 LYS A O 1
ATOM 2715 N N . LYS A 1 349 ? 7.965 8.016 -24.121 1.00 97.19 349 LYS A N 1
ATOM 2716 C CA . LYS A 1 349 ? 6.919 7.424 -24.967 1.00 97.19 349 LYS A CA 1
ATOM 2717 C C . LYS A 1 349 ? 5.589 7.235 -24.235 1.00 97.19 349 LYS A C 1
ATOM 2719 O O . LYS A 1 349 ? 4.539 7.482 -24.826 1.00 97.19 349 LYS A O 1
ATOM 2724 N N . GLU A 1 350 ? 5.602 6.782 -22.982 1.00 97.81 350 GLU A N 1
ATOM 2725 C CA . GLU A 1 350 ? 4.368 6.671 -22.193 1.00 97.81 350 GLU A CA 1
ATOM 2726 C C . GLU A 1 350 ? 3.788 8.051 -21.856 1.00 97.81 350 GLU A C 1
ATOM 2728 O O . GLU A 1 350 ? 2.582 8.256 -21.988 1.00 97.81 350 GLU A O 1
ATOM 2733 N N . LEU A 1 351 ? 4.635 9.028 -21.524 1.00 97.81 351 LEU A N 1
ATOM 2734 C CA . LEU A 1 351 ? 4.213 10.412 -21.312 1.00 97.81 351 LEU A CA 1
ATOM 2735 C C . LEU A 1 351 ? 3.563 11.016 -22.569 1.00 97.81 351 LEU A C 1
ATOM 2737 O O . LEU A 1 351 ? 2.477 11.583 -22.457 1.00 97.81 351 LEU A O 1
ATOM 2741 N N . SER A 1 352 ? 4.140 10.842 -23.763 1.00 96.50 352 SER A N 1
ATOM 2742 C CA . SER A 1 352 ? 3.567 11.375 -25.011 1.00 96.50 352 SER A CA 1
ATOM 2743 C C . SER A 1 352 ? 2.254 10.681 -25.407 1.00 96.50 352 SER A C 1
ATOM 2745 O O . SER A 1 352 ? 1.412 11.295 -26.061 1.00 96.50 352 SER A O 1
ATOM 2747 N N . LYS A 1 353 ? 2.047 9.414 -25.012 1.00 96.81 353 LYS A N 1
ATOM 2748 C CA . LYS A 1 353 ? 0.762 8.711 -25.195 1.00 96.81 353 LYS A CA 1
ATOM 2749 C C . LYS A 1 353 ? -0.310 9.217 -24.235 1.00 96.81 353 LYS A C 1
ATOM 2751 O O . LYS A 1 353 ? -1.437 9.449 -24.655 1.00 96.81 353 LYS A O 1
ATOM 2756 N N . ILE A 1 354 ? 0.034 9.355 -22.954 1.00 98.19 354 ILE A N 1
ATOM 2757 C CA . ILE A 1 354 ? -0.920 9.737 -21.906 1.00 98.19 354 ILE A CA 1
ATOM 2758 C C . ILE A 1 354 ? -1.241 11.231 -21.986 1.00 98.19 354 ILE A C 1
ATOM 2760 O O . ILE A 1 354 ? -2.358 11.617 -21.669 1.00 98.19 354 ILE A O 1
ATOM 2764 N N . LYS A 1 355 ? -0.287 12.078 -22.393 1.00 97.38 355 LYS A N 1
ATOM 2765 C CA . LYS A 1 355 ? -0.400 13.550 -22.403 1.00 97.38 355 LYS A CA 1
ATOM 2766 C C . LYS A 1 355 ? -1.032 14.083 -21.105 1.00 97.38 355 LYS A C 1
ATOM 2768 O O . LYS A 1 355 ? -2.109 14.686 -21.135 1.00 97.38 355 LYS A O 1
ATOM 2773 N N . PRO A 1 356 ? -0.423 13.803 -19.940 1.00 98.25 356 PRO A N 1
ATOM 2774 C CA . PRO A 1 356 ? -1.034 14.093 -18.653 1.00 98.25 356 PRO A CA 1
ATOM 2775 C C . PRO A 1 356 ? -1.270 15.593 -18.473 1.00 98.25 356 PRO A C 1
ATOM 2777 O O . PRO A 1 356 ? -0.389 16.412 -18.733 1.00 98.25 356 PRO A O 1
ATOM 2780 N N . LYS A 1 357 ? -2.439 15.961 -17.938 1.00 96.69 357 LYS A N 1
ATOM 2781 C CA . LYS A 1 357 ? -2.734 17.361 -17.576 1.00 96.69 357 LYS A CA 1
ATOM 2782 C C . LYS A 1 357 ? -1.906 17.849 -16.385 1.00 96.69 357 LYS A C 1
ATOM 2784 O O . LYS A 1 357 ? -1.754 19.052 -16.194 1.00 96.69 357 LYS A O 1
ATOM 2789 N N . LYS A 1 358 ? -1.423 16.915 -15.563 1.00 98.38 358 LYS A N 1
ATOM 2790 C CA . LYS A 1 358 ? -0.654 17.175 -14.347 1.00 98.38 358 LYS A CA 1
ATOM 2791 C C . LYS A 1 358 ? 0.344 16.048 -14.111 1.00 98.38 358 LYS A C 1
ATOM 2793 O O . LYS A 1 358 ? 0.000 14.880 -14.289 1.00 98.38 358 LYS A O 1
ATOM 2798 N N . VAL A 1 359 ? 1.552 16.395 -13.689 1.00 98.75 359 VAL A N 1
ATOM 2799 C CA . VAL A 1 359 ? 2.592 15.431 -13.319 1.00 98.75 359 VAL A CA 1
ATOM 2800 C C . VAL A 1 359 ? 2.953 15.633 -11.855 1.00 98.75 359 VAL A C 1
ATOM 2802 O O . VAL A 1 359 ? 3.150 16.761 -11.414 1.00 98.75 359 VAL A O 1
ATOM 2805 N N . PHE A 1 360 ? 3.036 14.547 -11.097 1.00 98.81 360 PHE A N 1
ATOM 2806 C CA . PHE A 1 360 ? 3.489 14.561 -9.712 1.00 98.81 360 PHE A CA 1
ATOM 2807 C C . PHE A 1 360 ? 4.873 13.930 -9.628 1.00 98.81 360 PHE A C 1
ATOM 2809 O O . PHE A 1 360 ? 5.014 12.750 -9.930 1.00 98.81 360 PHE A O 1
ATOM 2816 N N . ILE A 1 361 ? 5.880 14.690 -9.210 1.00 98.69 361 ILE A N 1
ATOM 2817 C CA . ILE A 1 361 ? 7.214 14.161 -8.916 1.00 98.69 361 ILE A CA 1
ATOM 2818 C C . ILE A 1 361 ? 7.289 13.881 -7.417 1.00 98.69 361 ILE A C 1
ATOM 2820 O O . ILE A 1 361 ? 7.104 14.791 -6.610 1.00 98.69 361 ILE A O 1
ATOM 2824 N N . ILE A 1 362 ? 7.551 12.632 -7.041 1.00 98.56 362 ILE A N 1
ATOM 2825 C CA . ILE A 1 362 ? 7.648 12.221 -5.638 1.00 98.56 362 ILE A CA 1
ATOM 2826 C C . ILE A 1 362 ? 9.119 12.089 -5.254 1.00 98.56 362 ILE A C 1
ATOM 2828 O O . ILE A 1 362 ? 9.868 11.360 -5.902 1.00 98.56 362 ILE A O 1
ATOM 2832 N N . GLY A 1 363 ? 9.508 12.816 -4.210 1.00 97.12 363 GLY A N 1
ATOM 2833 C CA . GLY A 1 363 ? 10.891 12.998 -3.781 1.00 97.12 363 GLY A CA 1
ATOM 2834 C C . GLY A 1 363 ? 11.436 14.399 -4.091 1.00 97.12 363 GLY A C 1
ATOM 2835 O O . GLY A 1 363 ? 11.027 15.087 -5.035 1.00 97.12 363 GLY A O 1
ATOM 2836 N N . LEU A 1 364 ? 12.384 14.841 -3.261 1.00 97.50 364 LEU A N 1
ATOM 2837 C CA . LEU A 1 364 ? 13.114 16.097 -3.460 1.00 97.50 364 LEU A CA 1
ATOM 2838 C C . LEU A 1 364 ? 14.244 15.938 -4.495 1.00 97.50 364 LEU A C 1
ATOM 2840 O O . LEU A 1 364 ? 14.501 14.850 -5.012 1.00 97.50 364 LEU A O 1
ATOM 2844 N N . GLN A 1 365 ? 14.951 17.034 -4.774 1.00 96.94 365 GLN A N 1
ATOM 2845 C CA . GLN A 1 365 ? 15.986 17.146 -5.810 1.00 96.94 365 GLN A CA 1
ATOM 2846 C C . GLN A 1 365 ? 17.146 16.148 -5.648 1.00 96.94 365 GLN A C 1
ATOM 2848 O O . GLN A 1 365 ? 17.829 15.821 -6.615 1.00 96.94 365 GLN A O 1
ATOM 2853 N N . GLY A 1 366 ? 17.365 15.635 -4.433 1.00 95.38 366 GLY A N 1
ATOM 2854 C CA . GLY A 1 366 ? 18.358 14.592 -4.176 1.00 95.38 366 GLY A CA 1
ATOM 2855 C C . GLY A 1 366 ? 18.025 13.242 -4.823 1.00 95.38 366 GLY A C 1
ATOM 2856 O O . GLY A 1 366 ? 18.954 12.522 -5.191 1.00 95.38 366 GLY A O 1
ATOM 2857 N N . ALA A 1 367 ? 16.734 12.922 -4.977 1.00 96.19 367 ALA A N 1
ATOM 2858 C CA . ALA A 1 367 ? 16.237 11.668 -5.550 1.00 96.19 367 ALA A CA 1
ATOM 2859 C C . ALA A 1 367 ? 15.858 11.804 -7.033 1.00 96.19 367 ALA A C 1
ATOM 2861 O O . ALA A 1 367 ? 16.130 10.900 -7.817 1.00 96.19 367 ALA A O 1
ATOM 2862 N N . ILE A 1 368 ? 15.251 12.933 -7.409 1.00 97.50 368 ILE A N 1
ATOM 2863 C CA . ILE A 1 368 ? 14.933 13.307 -8.792 1.00 97.50 368 ILE A CA 1
ATOM 2864 C C . ILE A 1 368 ? 15.284 14.776 -8.954 1.00 97.50 368 ILE A C 1
ATOM 2866 O O . ILE A 1 368 ? 14.631 15.626 -8.352 1.00 97.50 368 ILE A O 1
ATOM 2870 N N . SER A 1 369 ? 16.276 15.085 -9.771 1.00 98.12 369 SER A N 1
ATOM 2871 C CA . SER A 1 369 ? 16.798 16.432 -9.946 1.00 98.12 369 SER A CA 1
ATOM 2872 C C . SER A 1 369 ? 15.839 17.357 -10.714 1.00 98.12 369 SER A C 1
ATOM 2874 O O . SER A 1 369 ? 14.746 16.965 -11.146 1.00 98.12 369 SER A O 1
ATOM 2876 N N . GLU A 1 370 ? 16.223 18.626 -10.868 1.00 97.56 370 GLU A N 1
ATOM 2877 C CA . GLU A 1 370 ? 15.456 19.586 -11.672 1.00 97.56 370 GLU A CA 1
ATOM 2878 C C . GLU A 1 370 ? 15.576 19.288 -13.178 1.00 97.56 370 GLU A C 1
ATOM 2880 O O . GLU A 1 370 ? 14.676 19.601 -13.955 1.00 97.56 370 GLU A O 1
ATOM 2885 N N . GLU A 1 371 ? 16.643 18.611 -13.614 1.00 97.81 371 GLU A N 1
ATOM 2886 C CA . GLU A 1 371 ? 16.813 18.176 -15.002 1.00 97.81 371 GLU A CA 1
ATOM 2887 C C . GLU A 1 371 ? 15.671 17.263 -15.460 1.00 97.81 371 GLU A C 1
ATOM 2889 O O . GLU A 1 371 ? 15.169 17.436 -16.570 1.00 97.81 371 GLU A O 1
ATOM 2894 N N . VAL A 1 372 ? 15.204 16.346 -14.608 1.00 98.06 372 VAL A N 1
ATOM 2895 C CA . VAL A 1 372 ? 14.045 15.489 -14.915 1.00 98.06 372 VAL A CA 1
ATOM 2896 C C . VAL A 1 372 ? 12.778 16.319 -15.103 1.00 98.06 372 VAL A C 1
ATOM 2898 O O . VAL A 1 372 ? 12.033 16.113 -16.059 1.00 98.06 372 VAL A O 1
ATOM 2901 N N . GLU A 1 373 ? 12.544 17.296 -14.230 1.00 97.12 373 GLU A N 1
ATOM 2902 C CA . GLU A 1 373 ? 11.401 18.207 -14.325 1.00 97.12 373 GLU A CA 1
ATOM 2903 C C . GLU A 1 373 ? 11.440 19.035 -15.619 1.00 97.12 373 GLU A C 1
ATOM 2905 O O . GLU A 1 373 ? 10.432 19.153 -16.322 1.00 97.12 373 GLU A O 1
ATOM 2910 N N . ASN A 1 374 ? 12.623 19.530 -15.989 1.00 97.38 374 ASN A N 1
ATOM 2911 C CA . ASN A 1 374 ? 12.856 20.234 -17.248 1.00 97.38 374 ASN A CA 1
ATOM 2912 C C . ASN A 1 374 ? 12.620 19.329 -18.467 1.00 97.38 374 ASN A C 1
ATOM 2914 O O . ASN A 1 374 ? 11.986 19.756 -19.435 1.00 97.38 374 ASN A O 1
ATOM 2918 N N . GLN A 1 375 ? 13.087 18.077 -18.423 1.00 97.81 375 GLN A N 1
ATOM 2919 C CA . GLN A 1 375 ? 12.854 17.093 -19.484 1.00 97.81 375 GLN A CA 1
ATOM 2920 C C . GLN A 1 375 ? 11.363 16.785 -19.648 1.00 97.81 375 GLN A C 1
ATOM 2922 O O . GLN A 1 375 ? 10.880 16.785 -20.776 1.00 97.81 375 GLN A O 1
ATOM 2927 N N . ILE A 1 376 ? 10.623 16.591 -18.552 1.00 97.81 376 ILE A N 1
ATOM 2928 C CA . ILE A 1 376 ? 9.174 16.341 -18.578 1.00 97.81 376 ILE A CA 1
ATOM 2929 C C . ILE A 1 376 ? 8.423 17.545 -19.156 1.00 97.81 376 ILE A C 1
ATOM 2931 O O . ILE A 1 376 ? 7.585 17.375 -20.040 1.00 97.81 376 ILE A O 1
ATOM 2935 N N . SER A 1 377 ? 8.728 18.762 -18.688 1.00 97.00 377 SER A N 1
ATOM 2936 C CA . SER A 1 377 ? 8.088 19.988 -19.186 1.00 97.00 377 SER A CA 1
ATOM 2937 C C . SER A 1 377 ? 8.314 20.166 -20.688 1.00 97.00 377 SER A C 1
ATOM 2939 O O . SER A 1 377 ? 7.370 20.489 -21.409 1.00 97.00 377 SER A O 1
ATOM 2941 N N . LYS A 1 378 ? 9.532 19.885 -21.169 1.00 96.25 378 LYS A N 1
ATOM 2942 C CA . LYS A 1 378 ? 9.878 19.931 -22.593 1.00 96.25 378 LYS A CA 1
ATOM 2943 C C . LYS A 1 378 ? 9.176 18.838 -23.403 1.00 96.25 378 LYS A C 1
ATOM 2945 O O . LYS A 1 378 ? 8.575 19.156 -24.421 1.00 96.25 378 LYS A O 1
ATOM 2950 N N . GLU A 1 379 ? 9.240 17.582 -22.960 1.00 95.94 379 GLU A N 1
ATOM 2951 C CA . GLU A 1 379 ? 8.644 16.427 -23.653 1.00 95.94 379 GLU A CA 1
ATOM 2952 C C . GLU A 1 379 ? 7.131 16.593 -23.831 1.00 95.94 379 GLU A C 1
ATOM 2954 O O . GLU A 1 379 ? 6.583 16.315 -24.893 1.00 95.94 379 GLU A O 1
ATOM 2959 N N . LEU A 1 380 ? 6.451 17.095 -22.800 1.00 96.00 380 LEU A N 1
ATOM 2960 C CA . LEU A 1 380 ? 5.000 17.262 -22.807 1.00 96.00 380 LEU A CA 1
ATOM 2961 C C . LEU A 1 380 ? 4.537 18.638 -23.292 1.00 96.00 380 LEU A C 1
ATOM 2963 O O . LEU A 1 380 ? 3.343 18.836 -23.505 1.00 96.00 380 LEU A O 1
ATOM 2967 N N . THR A 1 381 ? 5.452 19.602 -23.433 1.00 94.12 381 THR A N 1
ATOM 2968 C CA . THR A 1 381 ? 5.124 21.020 -23.668 1.00 94.12 381 THR A CA 1
ATOM 2969 C C . THR A 1 381 ? 4.097 21.544 -22.642 1.00 94.12 381 THR A C 1
ATOM 2971 O O . THR A 1 381 ? 3.167 22.277 -22.974 1.00 94.12 381 THR A O 1
ATOM 2974 N N . ILE A 1 382 ? 4.240 21.146 -21.369 1.00 93.69 382 ILE A N 1
ATOM 2975 C CA . ILE A 1 382 ? 3.360 21.585 -20.271 1.00 93.69 382 ILE A CA 1
ATOM 2976 C C . ILE A 1 382 ? 4.014 22.685 -19.441 1.00 93.69 382 ILE A C 1
ATOM 2978 O O . ILE A 1 382 ? 5.231 22.701 -19.239 1.00 93.69 382 ILE A O 1
ATOM 2982 N N . ASN A 1 383 ? 3.183 23.580 -18.901 1.00 94.06 383 ASN A N 1
ATOM 2983 C CA . ASN A 1 383 ? 3.626 24.576 -17.931 1.00 94.06 383 ASN A CA 1
ATOM 2984 C C . ASN A 1 383 ? 4.190 23.879 -16.681 1.00 94.06 383 ASN A C 1
ATOM 2986 O O . ASN A 1 383 ? 3.554 22.965 -16.151 1.00 94.06 383 ASN A O 1
ATOM 2990 N N . LYS A 1 384 ? 5.347 24.338 -16.185 1.00 93.94 384 LYS A N 1
ATOM 2991 C CA . LYS A 1 384 ? 5.950 23.849 -14.937 1.00 93.94 384 LYS A CA 1
ATOM 2992 C C . LYS A 1 384 ? 4.998 23.929 -13.740 1.00 93.94 384 LYS A C 1
ATOM 2994 O O . LYS A 1 384 ? 5.088 23.089 -12.860 1.00 93.94 384 LYS A O 1
ATOM 2999 N N . SER A 1 385 ? 4.032 24.852 -13.723 1.00 95.31 385 SER A N 1
ATOM 3000 C CA . SER A 1 385 ? 2.997 24.905 -12.675 1.00 95.31 385 SER A CA 1
ATOM 3001 C C . SER A 1 385 ? 2.099 23.658 -12.614 1.00 95.31 385 SER A C 1
ATOM 3003 O O . SER A 1 385 ? 1.492 23.389 -11.577 1.00 95.31 385 SER A O 1
ATOM 3005 N N . ASN A 1 386 ? 2.030 22.875 -13.697 1.00 97.44 386 ASN A N 1
ATOM 3006 C CA . ASN A 1 386 ? 1.345 21.582 -13.743 1.00 97.44 386 ASN A CA 1
ATOM 3007 C C . ASN A 1 386 ? 2.254 20.410 -13.343 1.00 97.44 386 ASN A C 1
ATOM 3009 O O . ASN A 1 386 ? 1.798 19.265 -13.336 1.00 97.44 386 ASN A O 1
ATOM 3013 N N . ILE A 1 387 ? 3.517 20.671 -13.003 1.00 98.19 387 ILE A N 1
ATOM 3014 C CA . ILE A 1 387 ? 4.430 19.695 -12.416 1.00 98.19 387 ILE A CA 1
ATOM 3015 C C . ILE A 1 387 ? 4.534 20.004 -10.924 1.00 98.19 387 ILE A C 1
ATOM 3017 O O . ILE A 1 387 ? 5.033 21.047 -10.517 1.00 98.19 387 ILE A O 1
ATOM 3021 N N . VAL A 1 388 ? 4.022 19.103 -10.092 1.00 98.44 388 VAL A N 1
ATOM 3022 C CA . VAL A 1 388 ? 4.009 19.275 -8.639 1.00 98.44 388 VAL A CA 1
ATOM 3023 C C . VAL A 1 388 ? 5.002 18.321 -8.011 1.00 98.44 388 VAL A C 1
ATOM 3025 O O . VAL A 1 388 ? 4.861 17.105 -8.128 1.00 98.44 388 VAL A O 1
ATOM 3028 N N . ARG A 1 389 ? 5.978 18.874 -7.298 1.00 98.50 389 ARG A N 1
ATOM 3029 C CA . ARG A 1 389 ? 6.937 18.099 -6.519 1.00 98.50 389 ARG A CA 1
ATOM 3030 C C . ARG A 1 389 ? 6.463 17.941 -5.080 1.00 98.50 389 ARG A C 1
ATOM 3032 O O . ARG A 1 389 ? 6.107 18.925 -4.439 1.00 98.50 389 ARG A O 1
ATOM 3039 N N . ILE A 1 390 ? 6.476 16.711 -4.575 1.00 98.69 390 ILE A N 1
ATOM 3040 C CA . ILE A 1 390 ? 6.073 16.371 -3.207 1.00 98.69 390 ILE A CA 1
ATOM 3041 C C . ILE A 1 390 ? 7.179 15.515 -2.599 1.00 98.69 390 ILE A C 1
ATOM 3043 O O . ILE A 1 390 ? 7.467 14.429 -3.093 1.00 98.69 390 ILE A O 1
ATOM 3047 N N . GLY A 1 391 ? 7.810 15.983 -1.529 1.00 97.75 391 GLY A N 1
ATOM 3048 C CA . GLY A 1 391 ? 8.891 15.252 -0.879 1.00 97.75 391 GLY A CA 1
ATOM 3049 C C . GLY A 1 391 ? 9.269 15.862 0.461 1.00 97.75 391 GLY A C 1
ATOM 3050 O O . GLY A 1 391 ? 8.951 17.016 0.737 1.00 97.75 391 GLY A O 1
ATOM 3051 N N . GLY A 1 392 ? 9.955 15.073 1.280 1.00 97.19 392 GLY A N 1
ATOM 3052 C CA . GLY A 1 392 ? 10.477 15.482 2.579 1.00 97.19 392 GLY A CA 1
ATOM 3053 C C . GLY A 1 392 ? 11.980 15.236 2.701 1.00 97.19 392 GLY A C 1
ATOM 3054 O O . GLY A 1 392 ? 12.617 14.709 1.789 1.00 97.19 392 GLY A O 1
ATOM 3055 N N . SER A 1 393 ? 12.552 15.605 3.850 1.00 95.94 393 SER A N 1
ATOM 3056 C CA . SER A 1 393 ? 13.999 15.491 4.105 1.00 95.94 393 SER A CA 1
ATOM 3057 C C . SER A 1 393 ? 14.512 14.045 4.073 1.00 95.94 393 SER A C 1
ATOM 3059 O O . SER A 1 393 ? 15.689 13.783 3.829 1.00 95.94 393 SER A O 1
ATOM 3061 N N . ASN A 1 394 ? 13.614 13.094 4.318 1.00 96.44 394 ASN A N 1
ATOM 3062 C CA . ASN A 1 394 ? 13.868 11.666 4.321 1.00 96.44 394 ASN A CA 1
ATOM 3063 C C . ASN A 1 394 ? 12.613 10.906 3.847 1.00 96.44 394 ASN A C 1
ATOM 3065 O O . ASN A 1 394 ? 11.568 11.491 3.549 1.00 96.44 394 ASN A O 1
ATOM 3069 N N . ARG A 1 395 ? 12.713 9.574 3.789 1.00 97.06 395 ARG A N 1
ATOM 3070 C CA . ARG A 1 395 ? 11.622 8.694 3.339 1.00 97.06 395 ARG A CA 1
ATOM 3071 C C . ARG A 1 395 ? 10.352 8.773 4.190 1.00 97.06 395 ARG A C 1
ATOM 3073 O O . ARG A 1 395 ? 9.254 8.601 3.673 1.00 97.06 395 ARG A O 1
ATOM 3080 N N . TYR A 1 396 ? 10.503 9.017 5.487 1.00 98.00 396 TYR A N 1
ATOM 3081 C CA . TYR A 1 396 ? 9.389 9.072 6.422 1.00 98.00 396 TYR A CA 1
ATOM 3082 C C . TYR A 1 396 ? 8.617 10.381 6.221 1.00 98.00 396 TYR A C 1
ATOM 3084 O O . TYR A 1 396 ? 7.400 10.358 6.035 1.00 98.00 396 TYR A O 1
ATOM 3092 N N . ASP A 1 397 ? 9.336 11.501 6.120 1.00 97.94 397 ASP A N 1
ATOM 3093 C CA . ASP A 1 397 ? 8.751 12.808 5.807 1.00 97.94 397 ASP A CA 1
ATOM 3094 C C . ASP A 1 397 ? 8.107 12.820 4.416 1.00 97.94 397 ASP A C 1
ATOM 3096 O O . ASP A 1 397 ? 7.016 13.351 4.258 1.00 97.94 397 ASP A O 1
ATOM 3100 N N . THR A 1 398 ? 8.722 12.182 3.414 1.00 98.31 398 THR A N 1
ATOM 3101 C CA . THR A 1 398 ? 8.124 12.072 2.071 1.00 98.31 398 THR A CA 1
ATOM 3102 C C . THR A 1 398 ? 6.779 11.350 2.116 1.00 98.31 398 THR A C 1
ATOM 3104 O O . THR A 1 398 ? 5.805 11.849 1.555 1.00 98.31 398 THR A O 1
ATOM 3107 N N . SER A 1 399 ? 6.682 10.227 2.839 1.00 98.38 399 SER A N 1
ATOM 3108 C CA . SER A 1 399 ? 5.402 9.526 3.013 1.00 98.38 399 SER A CA 1
ATOM 3109 C C . SER A 1 399 ? 4.342 10.390 3.702 1.00 98.38 399 SER A C 1
ATOM 3111 O O . SER A 1 399 ? 3.177 10.388 3.303 1.00 98.38 399 SER A O 1
ATOM 3113 N N . LEU A 1 400 ? 4.755 11.203 4.678 1.00 98.38 400 LEU A N 1
ATOM 3114 C CA . LEU A 1 400 ? 3.869 12.116 5.384 1.00 98.38 400 LEU A CA 1
ATOM 3115 C C . LEU A 1 400 ? 3.386 13.267 4.488 1.00 98.38 400 LEU A C 1
ATOM 3117 O O . LEU A 1 400 ? 2.193 13.569 4.479 1.00 98.38 400 LEU A O 1
ATOM 3121 N N . GLU A 1 401 ? 4.275 13.888 3.712 1.00 98.62 401 GLU A N 1
ATOM 3122 C CA . GLU A 1 401 ? 3.915 14.973 2.793 1.00 98.62 401 GLU A CA 1
ATOM 3123 C C . GLU A 1 401 ? 3.008 14.485 1.658 1.00 98.62 401 GLU A C 1
ATOM 3125 O O . GLU A 1 401 ? 2.044 15.163 1.302 1.00 98.62 401 GLU A O 1
ATOM 3130 N N . VAL A 1 402 ? 3.222 13.265 1.155 1.00 98.56 402 VAL A N 1
ATOM 3131 C CA . VAL A 1 402 ? 2.291 12.630 0.211 1.00 98.56 402 VAL A CA 1
ATOM 3132 C C . VAL A 1 402 ? 0.917 12.415 0.852 1.00 98.56 402 VAL A C 1
ATOM 3134 O O . VAL A 1 402 ? -0.104 12.760 0.250 1.00 98.56 402 VAL A O 1
ATOM 3137 N N . ALA A 1 403 ? 0.864 11.898 2.081 1.00 97.81 403 ALA A N 1
ATOM 3138 C CA . ALA A 1 403 ? -0.395 11.680 2.790 1.00 97.81 403 ALA A CA 1
ATOM 3139 C C . ALA A 1 403 ? -1.168 12.992 3.031 1.00 97.81 403 ALA A C 1
ATOM 3141 O O . ALA A 1 403 ? -2.384 13.037 2.819 1.00 97.81 403 ALA A O 1
ATOM 3142 N N . LYS A 1 404 ? -0.464 14.069 3.409 1.00 97.62 404 LYS A N 1
ATOM 3143 C CA . LYS A 1 404 ? -1.033 15.414 3.586 1.00 97.62 404 LYS A CA 1
ATOM 3144 C C . LYS A 1 404 ? -1.523 16.018 2.274 1.00 97.62 404 LYS A C 1
ATOM 3146 O O . LYS A 1 404 ? -2.642 16.517 2.236 1.00 97.62 404 LYS A O 1
ATOM 3151 N N . TYR A 1 405 ? -0.714 15.965 1.213 1.00 98.12 405 TYR A N 1
ATOM 3152 C CA . TYR A 1 405 ? -1.032 16.608 -0.063 1.00 98.12 405 TYR A CA 1
ATOM 3153 C C . TYR A 1 405 ? -2.303 16.035 -0.687 1.00 98.12 405 TYR A C 1
ATOM 3155 O O . TYR A 1 405 ? -3.192 16.775 -1.102 1.00 98.12 405 TYR A O 1
ATOM 3163 N N . PHE A 1 406 ? -2.391 14.706 -0.756 1.00 96.81 406 PHE A N 1
ATOM 3164 C CA . PHE A 1 406 ? -3.526 14.043 -1.392 1.00 96.81 406 PHE A CA 1
ATOM 3165 C C . PHE A 1 406 ? -4.725 13.869 -0.467 1.00 96.81 406 PHE A C 1
ATOM 3167 O O . PHE A 1 406 ? -5.840 13.710 -0.955 1.00 96.81 406 PHE A O 1
ATOM 3174 N N . ASN A 1 407 ? -4.501 13.907 0.850 1.00 94.62 407 ASN A N 1
ATOM 3175 C CA . ASN A 1 407 ? -5.539 14.003 1.869 1.00 94.62 407 ASN A CA 1
ATOM 3176 C C . ASN A 1 407 ? -6.700 13.007 1.663 1.00 94.62 407 ASN A C 1
ATOM 3178 O O . ASN A 1 407 ? -7.866 13.400 1.696 1.00 94.62 407 ASN A O 1
ATOM 3182 N N . LEU A 1 408 ? -6.384 11.723 1.427 1.00 92.00 408 LEU A N 1
ATOM 3183 C CA . LEU A 1 408 ? -7.399 10.684 1.191 1.00 92.00 408 LEU A CA 1
ATOM 3184 C C . LEU A 1 408 ? -8.470 10.721 2.286 1.00 92.00 408 LEU A C 1
ATOM 3186 O O . LEU A 1 408 ? -8.138 10.844 3.460 1.00 92.00 408 LEU A O 1
ATOM 3190 N N . ASN A 1 409 ? -9.744 10.608 1.923 1.00 85.00 409 ASN A N 1
ATOM 3191 C CA . ASN A 1 409 ? -10.871 10.833 2.836 1.00 85.00 409 ASN A CA 1
ATOM 3192 C C . ASN A 1 409 ? -11.137 9.688 3.836 1.00 85.00 409 ASN A C 1
ATOM 3194 O O . ASN A 1 409 ? -12.057 9.798 4.649 1.00 85.00 409 ASN A O 1
ATOM 3198 N N . GLY A 1 410 ? -10.357 8.604 3.789 1.00 83.38 410 GLY A N 1
ATOM 3199 C CA . GLY A 1 410 ? -10.490 7.476 4.704 1.00 83.38 410 GLY A CA 1
ATOM 3200 C C . GLY A 1 410 ? -10.264 7.866 6.167 1.00 83.38 410 GLY A C 1
ATOM 3201 O O . GLY A 1 410 ? -9.507 8.785 6.493 1.00 83.38 410 GLY A O 1
ATOM 3202 N N . LYS A 1 411 ? -10.928 7.130 7.066 1.00 84.56 411 LYS A N 1
ATOM 3203 C CA . LYS A 1 411 ? -10.753 7.228 8.526 1.00 84.56 411 LYS A CA 1
ATOM 3204 C C . LYS A 1 411 ? -9.728 6.236 9.071 1.00 84.56 411 LYS A C 1
ATOM 3206 O O . LYS A 1 411 ? -9.576 6.119 10.283 1.00 84.56 411 LYS A O 1
ATOM 3211 N N . SER A 1 412 ? -8.990 5.574 8.189 1.00 88.94 412 SER A N 1
ATOM 3212 C CA . SER A 1 412 ? -7.940 4.631 8.549 1.00 88.94 412 SER A CA 1
ATOM 3213 C C . SER A 1 412 ? -6.577 5.124 8.075 1.00 88.94 412 SER A C 1
ATOM 3215 O O . SER A 1 412 ? -6.497 5.845 7.083 1.00 88.94 412 SER A O 1
ATOM 3217 N N . VAL A 1 413 ? -5.506 4.700 8.741 1.00 94.25 413 VAL A N 1
ATOM 3218 C CA . VAL A 1 413 ? -4.117 4.916 8.309 1.00 94.25 413 VAL A CA 1
ATOM 3219 C C . VAL A 1 413 ? -3.359 3.596 8.347 1.00 94.25 413 VAL A C 1
ATOM 3221 O O . VAL A 1 413 ? -3.560 2.773 9.241 1.00 94.25 413 VAL A O 1
ATOM 3224 N N . CYS A 1 414 ? -2.507 3.373 7.353 1.00 97.12 414 CYS A N 1
ATOM 3225 C CA . CYS A 1 414 ? -1.638 2.208 7.299 1.00 97.12 414 CYS A CA 1
ATOM 3226 C C . CYS A 1 414 ? -0.199 2.600 7.636 1.00 97.12 414 CYS A C 1
ATOM 3228 O O . CYS A 1 414 ? 0.277 3.650 7.210 1.00 97.12 414 CYS A O 1
ATOM 3230 N N . ILE A 1 415 ? 0.497 1.745 8.377 1.00 97.81 415 ILE A N 1
ATOM 3231 C CA . ILE A 1 415 ? 1.874 1.940 8.825 1.00 97.81 415 ILE A CA 1
ATOM 3232 C C . ILE A 1 415 ? 2.714 0.769 8.325 1.00 97.81 415 ILE A C 1
ATOM 3234 O O . ILE A 1 415 ? 2.323 -0.390 8.471 1.00 97.81 415 ILE A O 1
ATOM 3238 N N . ALA A 1 416 ? 3.880 1.055 7.757 1.00 98.00 416 ALA A N 1
ATOM 3239 C CA . ALA A 1 416 ? 4.860 0.033 7.407 1.00 98.00 416 ALA A CA 1
ATOM 3240 C C . ALA A 1 416 ? 6.282 0.552 7.626 1.00 98.00 416 ALA A C 1
ATOM 3242 O O . ALA A 1 416 ? 6.518 1.756 7.748 1.00 98.00 416 ALA A O 1
ATOM 3243 N N . SER A 1 417 ? 7.245 -0.366 7.644 1.00 97.38 417 SER A N 1
ATOM 3244 C CA . SER A 1 417 ? 8.655 0.001 7.739 1.00 97.38 417 SER A CA 1
ATOM 3245 C C . SER A 1 417 ? 9.074 0.840 6.535 1.00 97.38 417 SER A C 1
ATOM 3247 O O . SER A 1 417 ? 8.849 0.449 5.396 1.00 97.38 417 SER A O 1
ATOM 3249 N N . GLY A 1 418 ? 9.750 1.962 6.768 1.00 96.50 418 GLY A N 1
ATOM 3250 C CA . GLY A 1 418 ? 10.490 2.652 5.715 1.00 96.50 418 GLY A CA 1
ATOM 3251 C C . GLY A 1 418 ? 11.855 2.017 5.446 1.00 96.50 418 GLY A C 1
ATOM 3252 O O . GLY A 1 418 ? 12.468 2.319 4.426 1.00 96.50 418 GLY A O 1
ATOM 3253 N N . ASN A 1 419 ? 12.349 1.142 6.327 1.00 95.50 419 ASN A N 1
ATOM 3254 C CA . ASN A 1 419 ? 13.669 0.514 6.195 1.00 95.50 419 ASN A CA 1
ATOM 3255 C C . ASN A 1 419 ? 13.673 -0.695 5.250 1.00 95.50 419 ASN A C 1
ATOM 3257 O O . ASN A 1 419 ? 14.738 -1.118 4.806 1.00 95.50 419 ASN A O 1
ATOM 3261 N N . ASN A 1 420 ? 12.498 -1.231 4.916 1.00 94.19 420 ASN A N 1
ATOM 3262 C CA . ASN A 1 420 ? 12.323 -2.349 3.996 1.00 94.19 420 ASN A CA 1
ATOM 3263 C C . ASN A 1 420 ? 11.048 -2.142 3.156 1.00 94.19 420 ASN A C 1
ATOM 3265 O O . ASN A 1 420 ? 10.199 -1.338 3.519 1.00 94.19 420 ASN A O 1
ATOM 3269 N N . TYR A 1 421 ? 10.908 -2.840 2.032 1.00 94.19 421 TYR A N 1
ATOM 3270 C CA . TYR A 1 421 ? 9.852 -2.585 1.040 1.00 94.19 421 TYR A CA 1
ATOM 3271 C C . TYR A 1 421 ? 8.680 -3.590 0.981 1.00 94.19 421 TYR A C 1
ATOM 3273 O O . TYR A 1 421 ? 7.583 -3.144 0.633 1.00 94.19 421 TYR A O 1
ATOM 3281 N N . PRO A 1 422 ? 8.840 -4.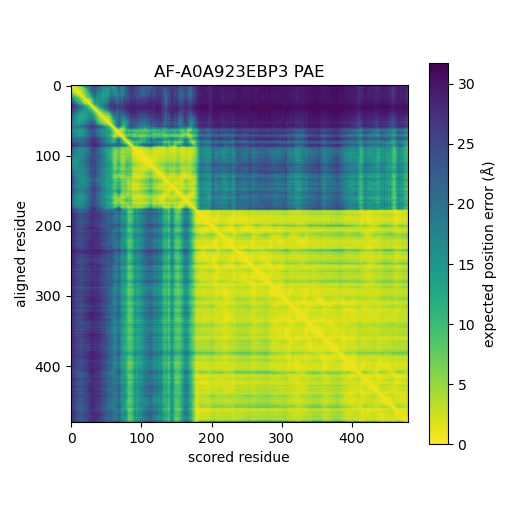911 1.255 1.00 95.88 422 PRO A N 1
ATOM 3282 C CA . PRO A 1 422 ? 7.836 -5.894 0.846 1.00 95.88 422 PRO A CA 1
ATOM 3283 C C . PRO A 1 422 ? 6.471 -5.670 1.489 1.00 95.88 422 PRO A C 1
ATOM 3285 O O . PRO A 1 422 ? 5.470 -5.669 0.784 1.00 95.88 422 PRO A O 1
ATOM 3288 N N . ASP A 1 423 ? 6.434 -5.417 2.800 1.00 97.50 423 ASP A N 1
ATOM 3289 C CA . ASP A 1 423 ? 5.184 -5.302 3.560 1.00 97.50 423 ASP A CA 1
ATOM 3290 C C . ASP A 1 423 ? 4.360 -4.076 3.133 1.00 97.50 423 ASP A C 1
ATOM 3292 O O . ASP A 1 423 ? 3.142 -4.161 2.980 1.00 97.50 423 ASP A O 1
ATOM 3296 N N . ALA A 1 424 ? 5.027 -2.949 2.863 1.00 97.12 424 ALA A N 1
ATOM 3297 C CA . ALA A 1 424 ? 4.407 -1.747 2.307 1.00 97.12 424 ALA A CA 1
ATOM 3298 C C . ALA A 1 424 ? 3.862 -1.989 0.890 1.00 97.12 424 ALA A C 1
ATOM 3300 O O . ALA A 1 424 ? 2.740 -1.586 0.576 1.00 97.12 424 ALA A O 1
ATOM 3301 N N . LEU A 1 425 ? 4.641 -2.675 0.046 1.00 97.19 425 LEU A N 1
ATOM 3302 C CA . LEU A 1 425 ? 4.252 -3.016 -1.320 1.00 97.19 425 LEU A CA 1
ATOM 3303 C C . LEU A 1 425 ? 2.977 -3.864 -1.332 1.00 97.19 425 LEU A C 1
ATOM 3305 O O . LEU A 1 425 ? 2.004 -3.490 -1.985 1.00 97.19 425 LEU A O 1
ATOM 3309 N N . VAL A 1 426 ? 2.948 -4.977 -0.595 1.00 97.25 426 VAL A N 1
ATOM 3310 C CA . VAL A 1 426 ? 1.777 -5.869 -0.581 1.00 97.25 426 VAL A CA 1
ATOM 3311 C C . VAL A 1 426 ? 0.595 -5.272 0.181 1.00 97.25 426 VAL A C 1
ATOM 3313 O O . VAL A 1 426 ? -0.558 -5.487 -0.191 1.00 97.25 426 VAL A O 1
ATOM 3316 N N . GLY A 1 427 ? 0.874 -4.450 1.196 1.00 96.38 427 GLY A N 1
ATOM 3317 C CA . GLY A 1 427 ? -0.123 -3.702 1.955 1.00 96.38 427 GLY A CA 1
ATOM 3318 C C . GLY A 1 427 ? -0.838 -2.625 1.141 1.00 96.38 427 GLY A C 1
ATOM 3319 O O . GLY A 1 427 ? -1.949 -2.233 1.501 1.00 96.38 427 GLY A O 1
ATOM 3320 N N . SER A 1 428 ? -0.267 -2.183 0.015 1.00 93.44 428 SER A N 1
ATOM 3321 C CA . SER A 1 428 ? -0.875 -1.153 -0.838 1.00 93.44 428 SER A CA 1
ATOM 3322 C C . SER A 1 428 ? -2.265 -1.546 -1.357 1.00 93.44 428 SER A C 1
ATOM 3324 O O . SER A 1 428 ? -3.168 -0.710 -1.368 1.00 93.44 428 SER A O 1
ATOM 3326 N N . ALA A 1 429 ? -2.479 -2.825 -1.696 1.00 90.12 429 ALA A N 1
ATOM 3327 C CA . ALA A 1 429 ? -3.775 -3.330 -2.152 1.00 90.12 429 ALA A CA 1
ATOM 3328 C C . ALA A 1 429 ? -4.844 -3.278 -1.044 1.00 90.12 429 ALA A C 1
ATOM 3330 O O . ALA A 1 429 ? -5.985 -2.891 -1.300 1.00 90.12 429 ALA A O 1
ATOM 3331 N N . TYR A 1 430 ? -4.469 -3.606 0.201 1.00 94.44 430 TYR A N 1
ATOM 3332 C CA . TYR A 1 430 ? -5.344 -3.434 1.365 1.00 94.44 430 TYR A CA 1
ATOM 3333 C C . TYR A 1 430 ? -5.646 -1.952 1.583 1.00 94.44 430 TYR A C 1
ATOM 3335 O O . TYR A 1 430 ? -6.803 -1.550 1.630 1.00 94.44 430 TYR A O 1
ATOM 3343 N N . ALA A 1 431 ? -4.608 -1.126 1.691 1.00 95.31 431 ALA A N 1
ATOM 3344 C CA . ALA A 1 431 ? -4.744 0.265 2.097 1.00 95.31 431 ALA A CA 1
ATOM 3345 C C . ALA A 1 431 ? -5.559 1.094 1.089 1.00 95.31 431 ALA A C 1
ATOM 3347 O O . ALA A 1 431 ? -6.409 1.889 1.494 1.00 95.31 431 ALA A O 1
ATOM 3348 N N . ALA A 1 432 ? -5.393 0.837 -0.212 1.00 93.19 432 ALA A N 1
ATOM 3349 C CA . ALA A 1 432 ? -6.196 1.468 -1.256 1.00 93.19 432 ALA A CA 1
ATOM 3350 C C . ALA A 1 432 ? -7.689 1.112 -1.153 1.00 93.19 432 ALA A C 1
ATOM 3352 O O . ALA A 1 432 ? -8.537 1.978 -1.355 1.00 93.19 432 ALA A O 1
ATOM 3353 N N . LYS A 1 433 ? -8.042 -0.118 -0.752 1.00 90.12 433 LYS A N 1
ATOM 3354 C CA . LYS A 1 433 ? -9.444 -0.522 -0.525 1.00 90.12 433 LYS A CA 1
ATOM 3355 C C . LYS A 1 433 ? -10.117 0.263 0.606 1.00 90.12 433 LYS A C 1
ATOM 3357 O O . LYS A 1 433 ? -11.327 0.465 0.568 1.00 90.12 433 LYS A O 1
ATOM 3362 N N . PHE A 1 434 ? -9.343 0.717 1.590 1.00 90.00 434 PHE A N 1
ATOM 3363 C CA . PHE A 1 434 ? -9.835 1.496 2.731 1.00 90.00 434 PHE A CA 1
ATOM 3364 C C . PHE A 1 434 ? -9.616 3.011 2.585 1.00 90.00 434 PHE A C 1
ATOM 3366 O O . PHE A 1 434 ? -9.851 3.746 3.544 1.00 90.00 434 PHE A O 1
ATOM 3373 N N . ASN A 1 435 ? -9.165 3.495 1.417 1.00 91.56 435 ASN A N 1
ATOM 3374 C CA . ASN A 1 435 ? -8.750 4.891 1.210 1.00 91.56 435 ASN A CA 1
ATOM 3375 C C . ASN A 1 435 ? -7.793 5.388 2.311 1.00 91.56 435 ASN A C 1
ATOM 3377 O O . ASN A 1 435 ? -7.865 6.538 2.751 1.00 91.56 435 ASN A O 1
ATOM 3381 N N . ALA A 1 436 ? -6.923 4.495 2.786 1.00 93.94 436 ALA A N 1
ATOM 3382 C CA . ALA A 1 436 ? -6.045 4.730 3.919 1.00 93.94 436 ALA A CA 1
ATOM 3383 C C . ALA A 1 436 ? -4.652 5.134 3.416 1.00 93.94 436 ALA A C 1
ATOM 3385 O O . ALA A 1 436 ? -4.032 4.347 2.701 1.00 93.94 436 ALA A O 1
ATOM 3386 N N . PRO A 1 437 ? -4.119 6.318 3.766 1.00 95.44 437 PRO A N 1
ATOM 3387 C CA . PRO A 1 437 ? -2.744 6.654 3.414 1.00 95.44 437 PRO A CA 1
ATOM 3388 C C . PRO A 1 437 ? -1.756 5.694 4.093 1.00 95.44 437 PRO A C 1
ATOM 3390 O O . PRO A 1 437 ? -2.032 5.178 5.178 1.00 95.44 437 PRO A O 1
ATOM 3393 N N . LEU A 1 438 ? -0.592 5.490 3.470 1.00 96.25 438 LEU A N 1
ATOM 3394 C CA . LEU A 1 438 ? 0.539 4.785 4.075 1.00 96.25 438 LEU A CA 1
ATOM 3395 C C . LEU A 1 438 ? 1.543 5.783 4.628 1.00 96.25 438 LEU A C 1
ATOM 3397 O O . LEU A 1 438 ? 2.050 6.628 3.895 1.00 96.25 438 LEU A O 1
ATOM 3401 N N . ILE A 1 439 ? 1.865 5.627 5.905 1.00 97.62 439 ILE A N 1
ATOM 3402 C CA . ILE A 1 439 ? 2.972 6.316 6.555 1.00 97.62 439 ILE A CA 1
ATOM 3403 C C . ILE A 1 439 ? 4.105 5.310 6.743 1.00 97.62 439 ILE A C 1
ATOM 3405 O O . ILE A 1 439 ? 3.927 4.248 7.344 1.00 97.62 439 ILE A O 1
ATOM 3409 N N . LEU A 1 440 ? 5.277 5.645 6.210 1.00 98.12 440 LEU A N 1
ATOM 3410 C CA . LEU A 1 440 ? 6.495 4.875 6.419 1.00 98.12 440 LEU A CA 1
ATOM 3411 C C . LEU A 1 440 ? 7.151 5.335 7.719 1.00 98.12 440 LEU A C 1
ATOM 3413 O O . LEU A 1 440 ? 7.359 6.531 7.913 1.00 98.12 440 LEU A O 1
ATOM 3417 N N . CYS A 1 441 ? 7.532 4.398 8.584 1.00 97.06 441 CYS A N 1
ATOM 3418 C CA . CYS A 1 441 ? 8.178 4.708 9.859 1.00 97.06 441 CYS A CA 1
ATOM 3419 C C . CYS A 1 441 ? 9.549 4.040 10.004 1.00 97.06 441 CYS A C 1
ATOM 3421 O O . CYS A 1 441 ? 9.844 3.014 9.384 1.00 97.06 441 CYS A O 1
ATOM 3423 N N . GLY A 1 442 ? 10.398 4.638 10.839 1.00 96.06 442 GLY A N 1
ATOM 3424 C CA . GLY A 1 442 ? 11.630 4.014 11.309 1.00 96.06 442 GLY A CA 1
ATOM 3425 C C . GLY A 1 442 ? 11.372 3.204 12.578 1.00 96.06 442 GLY A C 1
ATOM 3426 O O . GLY A 1 442 ? 10.337 2.561 12.727 1.00 96.06 442 GLY A O 1
ATOM 3427 N N . ASN A 1 443 ? 12.299 3.293 13.532 1.00 94.50 443 ASN A N 1
ATOM 3428 C CA . ASN A 1 443 ? 12.159 2.650 14.844 1.00 94.50 443 ASN A CA 1
ATOM 3429 C C . ASN A 1 443 ? 11.257 3.417 15.826 1.00 94.50 443 ASN A C 1
ATOM 3431 O O . ASN A 1 443 ? 11.041 2.929 16.934 1.00 94.50 443 ASN A O 1
ATOM 3435 N N . LYS A 1 444 ? 10.801 4.616 15.446 1.00 94.06 444 LYS A N 1
ATOM 3436 C CA . LYS A 1 444 ? 9.902 5.504 16.194 1.00 94.06 444 LYS A CA 1
ATOM 3437 C C . LYS A 1 444 ? 9.084 6.335 15.207 1.00 94.06 444 LYS A C 1
ATOM 3439 O O . LYS A 1 444 ? 9.523 6.542 14.069 1.00 94.06 444 LYS A O 1
ATOM 3444 N N . LEU A 1 445 ? 7.936 6.832 15.647 1.00 94.62 445 LEU A N 1
ATOM 3445 C CA . LEU A 1 445 ? 7.176 7.860 14.946 1.00 94.62 445 LEU A CA 1
ATOM 3446 C C . LEU A 1 445 ? 7.778 9.240 15.208 1.00 94.62 445 LEU A C 1
ATOM 3448 O O . LEU A 1 445 ? 8.199 9.548 16.322 1.00 94.62 445 LEU A O 1
ATOM 3452 N N . THR A 1 446 ? 7.783 10.097 14.188 1.00 94.62 446 THR A N 1
ATOM 3453 C CA . THR A 1 446 ? 8.122 11.511 14.379 1.00 94.62 446 THR A CA 1
ATOM 3454 C C . THR A 1 446 ? 6.937 12.260 14.989 1.00 94.62 446 THR A C 1
ATOM 3456 O O . THR A 1 446 ? 5.783 11.863 14.813 1.00 94.62 446 THR A O 1
ATOM 3459 N N . GLU A 1 447 ? 7.196 13.378 15.668 1.00 93.75 447 GLU A N 1
ATOM 3460 C CA . GLU A 1 447 ? 6.122 14.207 16.235 1.00 93.75 447 GLU A CA 1
ATOM 3461 C C . GLU A 1 447 ? 5.160 14.714 15.151 1.00 93.75 447 GLU A C 1
ATOM 3463 O O . GLU A 1 447 ? 3.947 14.651 15.327 1.00 93.75 447 GLU A O 1
ATOM 3468 N N . ASN A 1 448 ? 5.673 15.058 13.965 1.00 95.38 448 ASN A N 1
ATOM 3469 C CA . ASN A 1 448 ? 4.845 15.443 12.818 1.00 95.38 448 ASN A CA 1
ATOM 3470 C C . ASN A 1 448 ? 3.892 14.322 12.365 1.00 95.38 448 ASN A C 1
ATOM 3472 O O . ASN A 1 448 ? 2.781 14.601 11.914 1.00 95.38 448 ASN A O 1
ATOM 3476 N N . MET A 1 449 ? 4.302 13.051 12.463 1.00 95.44 449 MET A N 1
ATOM 3477 C CA . MET A 1 449 ? 3.423 11.915 12.155 1.00 95.44 449 MET A CA 1
ATOM 3478 C C . MET A 1 449 ? 2.331 11.764 13.203 1.00 95.44 449 MET A C 1
ATOM 3480 O O . MET A 1 449 ? 1.169 11.579 12.841 1.00 95.44 449 MET A O 1
ATOM 3484 N N . LYS A 1 450 ? 2.694 11.854 14.487 1.00 91.12 450 LYS A N 1
ATOM 3485 C CA . LYS A 1 450 ? 1.743 11.779 15.603 1.00 91.12 450 LYS A CA 1
ATOM 3486 C C . LYS A 1 450 ? 0.710 12.900 15.502 1.00 91.12 450 LYS A C 1
ATOM 3488 O O . LYS A 1 450 ? -0.489 12.632 15.545 1.00 91.12 450 LYS A O 1
ATOM 3493 N N . GLU A 1 451 ? 1.163 14.130 15.272 1.00 91.44 451 GLU A N 1
ATOM 3494 C CA . GLU A 1 451 ? 0.303 15.298 15.090 1.00 91.44 451 GLU A CA 1
ATOM 3495 C C . GLU A 1 451 ? -0.619 15.139 13.878 1.00 91.44 451 GLU A C 1
ATOM 3497 O O . GLU A 1 451 ? -1.827 15.342 13.990 1.00 91.44 451 GLU A O 1
ATOM 3502 N N . TYR A 1 452 ? -0.087 14.713 12.729 1.00 93.50 452 TYR A N 1
ATOM 3503 C CA . TYR A 1 452 ? -0.904 14.450 11.547 1.00 93.50 452 TYR A CA 1
ATOM 3504 C C . TYR A 1 452 ? -1.991 13.408 11.827 1.00 93.50 452 TYR A C 1
ATOM 3506 O O . TYR A 1 452 ? -3.158 13.645 11.516 1.00 93.50 452 TYR A O 1
ATOM 3514 N N . MET A 1 453 ? -1.640 12.277 12.446 1.00 88.69 453 MET A N 1
ATOM 3515 C CA . MET A 1 453 ? -2.611 11.227 12.757 1.00 88.69 453 MET A CA 1
ATOM 3516 C C . MET A 1 453 ? -3.682 11.699 13.746 1.00 88.69 453 MET A C 1
ATOM 3518 O O . MET A 1 453 ? -4.860 11.386 13.554 1.00 88.69 453 MET A O 1
ATOM 3522 N N . LYS A 1 454 ? -3.293 12.500 14.747 1.00 83.25 454 LYS A N 1
ATOM 3523 C CA . LYS A 1 454 ? -4.211 13.133 15.700 1.00 83.25 454 LYS A CA 1
ATOM 3524 C C . LYS A 1 454 ? -5.159 14.108 15.000 1.00 83.25 454 LYS A C 1
ATOM 3526 O O . LYS A 1 454 ? -6.368 13.963 15.115 1.00 83.25 454 LYS A O 1
ATOM 3531 N N . ASN A 1 455 ? -4.640 15.038 14.200 1.00 85.62 455 ASN A N 1
ATOM 3532 C CA . ASN A 1 455 ? -5.444 16.049 13.502 1.00 85.62 455 ASN A CA 1
ATOM 3533 C C . ASN A 1 455 ? -6.414 15.431 12.485 1.00 85.62 455 ASN A C 1
ATOM 3535 O O . ASN A 1 455 ? -7.515 15.937 12.266 1.00 85.62 455 ASN A O 1
ATOM 3539 N N . ARG A 1 456 ? -6.023 14.312 11.868 1.00 86.38 456 ARG A N 1
ATOM 3540 C CA . ARG A 1 456 ? -6.876 13.559 10.942 1.00 86.38 456 ARG A CA 1
ATOM 3541 C C . ARG A 1 456 ? -7.963 12.746 11.642 1.00 86.38 456 ARG A C 1
ATOM 3543 O O . ARG A 1 456 ? -8.907 12.335 10.962 1.00 86.38 456 ARG A O 1
ATOM 3550 N N . ASN A 1 457 ? -7.868 12.561 12.962 1.00 78.88 457 ASN A N 1
ATOM 3551 C CA . ASN A 1 457 ? -8.762 11.724 13.761 1.00 78.88 457 ASN A CA 1
ATOM 3552 C C . ASN A 1 457 ? -8.942 10.339 13.116 1.00 78.88 457 ASN A C 1
ATOM 3554 O O . ASN A 1 457 ? -10.067 9.916 12.833 1.00 78.88 457 ASN A O 1
ATOM 3558 N N . PHE A 1 458 ? -7.828 9.673 12.784 1.00 82.69 458 PHE A N 1
ATOM 3559 C CA . PHE A 1 458 ? -7.889 8.299 12.286 1.00 82.69 458 PHE A CA 1
ATOM 3560 C C . PHE A 1 458 ? -8.388 7.371 13.394 1.00 82.69 458 PHE A C 1
ATOM 3562 O O . PHE A 1 458 ? -7.885 7.409 14.514 1.00 82.69 458 PHE A O 1
ATOM 3569 N N . VAL A 1 459 ? -9.372 6.540 13.058 1.00 74.12 459 VAL A N 1
ATOM 3570 C CA . VAL A 1 459 ? -10.042 5.627 13.994 1.00 74.12 459 VAL A CA 1
ATOM 3571 C C . VAL A 1 459 ? -9.472 4.214 13.906 1.00 74.12 459 VAL A C 1
ATOM 3573 O O . VAL A 1 459 ? -9.422 3.507 14.904 1.00 74.12 459 VAL A O 1
ATOM 3576 N N . ASP A 1 460 ? -8.988 3.819 12.724 1.00 83.06 460 ASP A N 1
ATOM 3577 C CA . ASP A 1 460 ? -8.404 2.500 12.483 1.00 83.06 460 ASP A CA 1
ATOM 3578 C C . ASP A 1 460 ? -6.950 2.637 12.017 1.00 83.06 460 ASP A C 1
ATOM 3580 O O . ASP A 1 460 ? -6.668 3.220 10.967 1.00 83.06 460 ASP A O 1
ATOM 3584 N N . ILE A 1 461 ? -6.015 2.049 12.755 1.00 91.31 461 ILE A N 1
ATOM 3585 C CA . ILE A 1 461 ? -4.605 1.995 12.366 1.00 91.31 461 ILE A CA 1
ATOM 3586 C C . ILE A 1 461 ? -4.272 0.556 11.983 1.00 91.31 461 ILE A C 1
ATOM 3588 O O . ILE A 1 461 ? -4.549 -0.367 12.745 1.00 91.31 461 ILE A O 1
ATOM 3592 N N . THR A 1 462 ? -3.689 0.337 10.804 1.00 95.44 462 THR A N 1
ATOM 3593 C CA . THR A 1 462 ? -3.213 -0.991 10.381 1.00 95.44 462 THR A CA 1
ATOM 3594 C C . THR A 1 462 ? -1.702 -0.989 10.186 1.00 95.44 462 THR A C 1
ATOM 3596 O O . THR A 1 462 ? -1.188 -0.222 9.383 1.00 95.44 462 THR A O 1
ATOM 3599 N N . ILE A 1 463 ? -0.984 -1.866 10.880 1.00 97.50 463 ILE A N 1
ATOM 3600 C CA . ILE A 1 463 ? 0.449 -2.099 10.692 1.00 97.50 463 ILE A CA 1
ATOM 3601 C C . ILE A 1 463 ? 0.647 -3.290 9.754 1.00 97.50 463 ILE A C 1
ATOM 3603 O O . ILE A 1 463 ? 0.078 -4.360 9.987 1.00 97.50 463 ILE A O 1
ATOM 3607 N N . PHE A 1 464 ? 1.492 -3.131 8.737 1.00 98.12 464 PHE A N 1
ATOM 3608 C CA . PHE A 1 464 ? 1.970 -4.233 7.904 1.00 98.12 464 PHE A CA 1
ATOM 3609 C C . PHE A 1 464 ? 3.362 -4.683 8.345 1.00 98.12 464 PHE A C 1
ATOM 3611 O O . PHE A 1 464 ? 4.267 -3.863 8.512 1.00 98.12 464 PHE A O 1
ATOM 3618 N N . GLY A 1 465 ? 3.526 -5.997 8.494 1.00 97.62 465 GLY A N 1
ATOM 3619 C CA . GLY A 1 465 ? 4.790 -6.612 8.887 1.00 97.62 465 GLY A CA 1
ATOM 3620 C C . GLY A 1 465 ? 4.894 -6.909 10.382 1.00 97.62 465 GLY A C 1
ATOM 3621 O O . GLY A 1 465 ? 4.178 -6.353 11.222 1.00 97.62 465 GLY A O 1
ATOM 3622 N N . GLY A 1 466 ? 5.779 -7.850 10.713 1.00 96.12 466 GLY A N 1
ATOM 3623 C CA . GLY A 1 466 ? 6.054 -8.259 12.092 1.00 96.12 466 GLY A CA 1
ATOM 3624 C C . GLY A 1 466 ? 6.848 -7.211 12.878 1.00 96.12 466 GLY A C 1
ATOM 3625 O O . GLY A 1 466 ? 7.216 -6.158 12.352 1.00 96.12 466 GLY A O 1
ATOM 3626 N N . GLU A 1 467 ? 7.163 -7.513 14.138 1.00 95.38 467 GLU A N 1
ATOM 3627 C CA . GLU A 1 467 ? 7.902 -6.591 15.017 1.00 95.38 467 GLU A CA 1
ATOM 3628 C C . GLU A 1 467 ? 9.327 -6.281 14.526 1.00 95.38 467 GLU A C 1
ATOM 3630 O O . GLU A 1 467 ? 9.854 -5.207 14.798 1.00 95.38 467 GLU A O 1
ATOM 3635 N N . GLY A 1 468 ? 9.936 -7.167 13.732 1.00 92.94 468 GLY A N 1
ATOM 3636 C CA . GLY A 1 468 ? 11.218 -6.881 13.078 1.00 92.94 468 GLY A CA 1
ATOM 3637 C C . GLY A 1 468 ? 11.137 -5.797 11.992 1.00 92.94 468 GLY A C 1
ATOM 3638 O O . GLY A 1 468 ? 12.143 -5.159 11.694 1.00 92.94 468 GLY A O 1
ATOM 3639 N N . ALA A 1 469 ? 9.956 -5.572 11.403 1.00 96.12 469 ALA A N 1
ATOM 3640 C CA . ALA A 1 469 ? 9.729 -4.537 10.392 1.00 96.12 469 ALA A CA 1
ATOM 3641 C C . ALA A 1 469 ? 9.221 -3.233 11.027 1.00 96.12 469 ALA A C 1
ATOM 3643 O O . ALA A 1 469 ? 9.757 -2.156 10.754 1.00 96.12 469 ALA A O 1
ATOM 3644 N N . VAL A 1 470 ? 8.206 -3.342 11.889 1.00 97.62 470 VAL A N 1
ATOM 3645 C CA . VAL A 1 470 ? 7.639 -2.238 12.676 1.00 97.62 470 VAL A CA 1
ATOM 3646 C C . VAL A 1 470 ? 7.603 -2.676 14.131 1.00 97.62 470 VAL A C 1
ATOM 3648 O O . VAL A 1 470 ? 6.735 -3.462 14.519 1.00 97.62 470 VAL A O 1
ATOM 3651 N N . ASN A 1 471 ? 8.560 -2.184 14.913 1.00 94.88 471 ASN A N 1
ATOM 3652 C CA . ASN A 1 471 ? 8.797 -2.634 16.280 1.00 94.88 471 ASN A CA 1
ATOM 3653 C C . ASN A 1 471 ? 7.638 -2.320 17.238 1.00 94.88 471 ASN A C 1
ATOM 3655 O O . ASN A 1 471 ? 6.716 -1.558 16.932 1.00 94.88 471 ASN A O 1
ATOM 3659 N N . LYS A 1 472 ? 7.707 -2.926 18.426 1.00 90.31 472 LYS A N 1
ATOM 3660 C CA . LYS A 1 472 ? 6.693 -2.750 19.462 1.00 90.31 472 LYS A CA 1
ATOM 3661 C C . LYS A 1 472 ? 6.577 -1.304 19.950 1.00 90.31 472 LYS A C 1
ATOM 3663 O O . LYS A 1 472 ? 5.471 -0.859 20.214 1.00 90.31 472 LYS A O 1
ATOM 3668 N N . ILE A 1 473 ? 7.686 -0.557 19.977 1.00 90.75 473 ILE A N 1
ATOM 3669 C CA . ILE A 1 473 ? 7.698 0.859 20.378 1.00 90.75 473 ILE A CA 1
ATOM 3670 C C . ILE A 1 473 ? 6.789 1.678 19.458 1.00 90.75 473 ILE A C 1
ATOM 3672 O O . ILE A 1 473 ? 5.943 2.409 19.952 1.00 90.75 473 ILE A O 1
ATOM 3676 N N . VAL A 1 474 ? 6.909 1.521 18.136 1.00 94.25 474 VAL A N 1
ATOM 3677 C CA . VAL A 1 474 ? 6.032 2.202 17.170 1.00 94.25 474 VAL A CA 1
ATOM 3678 C C . VAL A 1 474 ? 4.580 1.765 17.345 1.00 94.25 474 VAL A C 1
ATOM 3680 O O . VAL A 1 474 ? 3.686 2.603 17.320 1.00 94.25 474 VAL A O 1
ATOM 3683 N N . GLU A 1 475 ? 4.323 0.464 17.518 1.00 90.44 475 GLU A N 1
ATOM 3684 C CA . GLU A 1 475 ? 2.960 -0.029 17.754 1.00 90.44 475 GLU A CA 1
ATOM 3685 C C . GLU A 1 475 ? 2.334 0.589 19.003 1.00 90.44 475 GLU A C 1
ATOM 3687 O O . GLU A 1 475 ? 1.168 0.975 18.970 1.00 90.44 475 GLU A O 1
ATOM 3692 N N . ASP A 1 476 ? 3.096 0.687 20.086 1.00 83.81 476 ASP A N 1
ATOM 3693 C CA . ASP A 1 476 ? 2.623 1.288 21.320 1.00 83.81 476 ASP A CA 1
ATOM 3694 C C . ASP A 1 476 ? 2.439 2.798 21.138 1.00 83.81 476 ASP A C 1
ATOM 3696 O O . ASP A 1 476 ? 1.384 3.298 21.505 1.00 83.81 476 ASP A O 1
ATOM 3700 N N . GLU A 1 477 ? 3.348 3.506 20.449 1.00 85.06 477 GLU A N 1
ATOM 3701 C CA . GLU A 1 477 ? 3.184 4.926 20.084 1.00 85.06 477 GLU A CA 1
ATOM 3702 C C . GLU A 1 477 ? 1.890 5.213 19.287 1.00 85.06 477 GLU A C 1
ATOM 3704 O O . GLU A 1 477 ? 1.342 6.311 19.376 1.00 85.06 477 GLU A O 1
ATOM 3709 N N . LEU A 1 478 ? 1.377 4.237 18.528 1.00 85.12 478 LEU A N 1
ATOM 3710 C CA . LEU A 1 478 ? 0.116 4.344 17.780 1.00 85.12 478 LEU A CA 1
ATOM 3711 C C . LEU A 1 478 ? -1.128 4.134 18.653 1.00 85.12 478 LEU A C 1
ATOM 3713 O O . LEU A 1 478 ? -2.222 4.516 18.236 1.00 85.12 478 LEU A O 1
ATOM 3717 N N . LYS A 1 479 ? -0.978 3.536 19.841 1.00 70.56 479 LYS A N 1
ATOM 3718 C CA . LYS A 1 479 ? -2.060 3.309 20.810 1.00 70.56 479 LYS A CA 1
ATOM 3719 C C . LYS A 1 479 ? -2.319 4.513 21.715 1.00 70.56 479 LYS A C 1
ATOM 3721 O O . LYS A 1 479 ? -3.218 4.403 22.533 1.00 70.56 479 LYS A O 1
ATOM 3726 N N . TYR A 1 480 ? -1.581 5.618 21.585 1.00 55.38 480 TYR A N 1
ATOM 3727 C CA . TYR A 1 480 ? -1.771 6.836 22.392 1.00 55.38 480 TYR A CA 1
ATOM 3728 C C . TYR A 1 480 ? -2.668 7.884 21.736 1.00 55.38 480 TYR A C 1
ATOM 3730 O O . TYR A 1 480 ? -2.724 7.958 20.480 1.00 55.38 480 TYR A O 1
#

Nearest PDB structures (foldseek):
  7acy-assembly1_D  TM=8.770E-01  e=8.793E-19  Clostridioides difficile 630
  5j72-assembly1_A  TM=7.646E-01  e=8.887E-21  Clostridioides difficile 630
  5j6q-assembly1_A  TM=6.725E-01  e=7.987E-22  Clostridioides difficile 630
  7acx-assembly2_D  TM=8.554E-01  e=1.713E-17  Clostridioides difficile
  7quz-assembly2_DDD  TM=8.139E-01  e=5.160E-03  Paenibacillus illinoisensis

pLDDT: mean 82.7, std 21.5, range [26.81, 98.81]

InterPro domains:
  IPR007253 Cell wall binding repeat 2 [PF04122] (181-272)
  IPR007253 Cell wall binding repeat 2 [PF04122] (285-373)
  IPR007253 Cell wall binding repeat 2 [PF04122] (389-475)
  IPR051922 Bacterial Sporulation-Associated [PTHR30032] (178-381)

Sequence (480 aa):
MKKLKYILLAITTVCFISVQSVLAFAASSDWTDKPEFNNYRIGQRLILKVRDAFLNSTEQEIFQFKYEGKQYENINGRNPVLVSNKEAMSKKQILIEAMKKHNELEAHIAEIEGRNPLLKDLNSIKEENYIIAVSNSEIASFDENEILKIKGKGTIYITIQEKETNKVYIFFMETAEGVKRIAGMNRVDTALKIAETTFKGKVRNVVLTTGENYPDALAGSVLAYKLEAPILLIGSSNVDTEKVLFYIKEKMESSGNVYILGGKGVVSEEIEQKVKDTGIKNVKRLSGATRYETAAQIVANLGVQEGTPVVIACGENFADALSVSITAAVNQYPILLAEKNGISDTVKKELSKIKPKKVFIIGLQGAISEEVENQISKELTINKSNIVRIGGSNRYDTSLEVAKYFNLNGKSVCIASGNNYPDALVGSAYAAKFNAPLILCGNKLTENMKEYMKNRNFVDITIFGGEGAVNKIVEDELKY

Secondary structure (DSSP, 8-state):
-HHHHHHHHHHHHHHHHHHHHHHHHHTTS---S-TTHHHHHHHHHHHHHHHHHHHT-SS----EEEETTEEEEE--SSPPEEETTT---BHHHHHHHHHHHHHHHHHHHHHHHTS------SSS--GGGEEEEES-TTTEEE-TTSBEEE-SSEEEEEEEEETTT-EEEEEEEEEE-EEEEE--SSHHHHHHHHHHHH--S-EEEEEEEESS--GGGTTHHHHHHHTT--EEEE-SSHHHHHHHHHHHHHHEEEEEEEEEES-TTTS-HHHHHHHHHTT--EEEEE--SSHHHHHHHHHHHTTPPTT--EEEEESS-SHHHHHHHHHHHHHTPPEEEEBTTB--HHHHHHHHHH--S-EEEES-TTTS-HHHHHHHHHHHT--GGGEEEE--SSHHHHHHHHHHHH----SEEEEEESS-SHHHHHHHHHHHHTTPPEEEE-SS--HHHHHHHHHHT--EEEEES-TTTS-HHHHHHTT-

Mean predicted aligned error: 12.61 Å